Protein AF-0000000087527046 (afdb_homodimer)

Organism: NCBI:txid1859131

Sequence (680 aa):
MNDTFLKACRGEKTEYTPVWFMRQAGRYLPEYQAVRSKLTFLELCKKPELCTEVTLQPIDIFGFDAAILFSDILIAMEAMGMELEFHEGRGPVFPDPVRSQAAVDRLIVPDPDETMPFVMETIKLLRKELKVPLIGFSGAPFTLATYLIEGGSSKVFLETKKMAFQEPEMYHALLQKITECTSLYLQAQARAGAQALQIFDSWAGIWAPHDYARFALPYVQSIIADLRKMTDVPIIYFANNGSTLINHTKTAGADVLGLDWRINIGEAAKMVGDHAVQGNLDPVALFLPQKELEQQIKTIIDDAQDAKGHIFNLGHGILPQTDPDKARIAVEAVHRFSARMNDTFLKACRGEKTEYTPVWFMRQAGRYLPEYQAVRSKLTFLELCKKPELCTEVTLQPIDIFGFDAAILFSDILIAMEAMGMELEFHEGRGPVFPDPVRSQAAVDRLIVPDPDETMPFVMETIKLLRKELKVPLIGFSGAPFTLATYLIEGGSSKVFLETKKMAFQEPEMYHALLQKITECTSLYLQAQARAGAQALQIFDSWAGIWAPHDYARFALPYVQSIIADLRKMTDVPIIYFANNGSTLINHTKTAGADVLGLDWRINIGEAAKMVGDHAVQGNLDPVALFLPQKELEQQIKTIIDDAQDAKGHIFNLGHGILPQTDPDKARIAVEAVHRFSAR

Solvent-accessible surface area (backbone atoms only — not comparable to full-atom values): 34143 Å² total; per-residue (Å²): 116,48,53,51,38,61,34,17,42,73,36,40,89,54,60,37,46,26,38,41,50,47,55,56,61,37,71,34,34,68,73,41,40,65,58,47,76,76,44,56,72,69,56,43,51,59,31,30,70,60,27,36,51,42,35,45,45,40,41,76,73,48,61,43,32,41,37,56,67,58,68,63,62,59,57,63,49,38,55,20,70,45,66,74,44,78,42,90,96,69,44,53,34,27,89,76,42,48,83,47,67,68,52,49,64,64,48,48,71,54,57,42,74,77,68,43,39,36,56,38,48,22,37,43,55,36,65,75,68,54,57,37,45,39,28,34,72,41,44,26,35,49,36,51,46,36,31,40,36,59,20,23,80,72,91,78,50,57,62,40,51,44,35,49,53,65,36,44,69,56,40,50,51,43,38,50,49,44,28,53,30,46,36,49,40,52,47,46,36,45,73,36,55,34,52,26,38,35,36,40,19,71,56,52,34,78,36,29,54,73,52,29,58,68,72,37,45,59,50,49,27,50,31,43,56,57,43,56,73,77,45,84,57,47,33,33,38,30,40,33,71,26,74,68,33,42,87,57,58,63,68,34,69,53,35,21,43,37,37,31,29,48,46,58,56,36,63,48,35,68,69,45,50,89,29,11,40,31,25,37,41,50,44,72,47,59,63,32,51,68,70,58,36,46,50,54,51,45,48,51,57,60,43,34,66,81,29,46,10,46,34,40,25,36,30,45,50,58,50,56,86,45,56,58,66,39,55,35,51,49,47,51,40,43,44,64,70,37,56,102,115,49,53,50,38,61,35,17,43,72,38,39,90,53,60,38,46,26,37,42,50,48,54,56,60,36,70,33,34,68,72,41,41,66,58,47,75,75,44,56,72,70,56,43,52,58,32,29,70,59,27,36,53,40,34,46,45,40,41,74,73,47,60,41,31,41,37,56,65,58,70,61,62,57,56,63,50,37,56,20,71,44,66,75,45,78,41,90,95,68,45,54,34,27,89,76,44,48,82,47,66,68,52,49,65,64,48,48,70,55,56,40,73,77,69,43,39,36,55,38,49,21,38,42,54,37,66,74,68,52,57,37,46,38,29,33,69,40,44,26,35,49,35,51,47,35,32,38,36,58,21,22,80,72,90,77,51,57,62,40,52,43,34,49,53,65,36,44,68,58,39,50,51,44,37,50,48,43,28,52,32,46,36,48,40,52,48,48,36,44,74,36,55,33,52,27,38,34,36,40,19,70,56,51,34,80,36,31,54,72,52,30,59,70,70,37,46,60,49,49,26,49,31,44,54,56,44,56,73,77,46,83,56,48,33,32,37,29,40,31,71,25,74,69,32,42,86,56,58,62,68,33,70,54,34,23,42,38,36,29,27,50,45,59,58,39,62,47,35,67,69,45,51,90,29,12,38,30,24,37,41,49,46,70,47,60,62,32,51,68,70,59,36,46,49,52,50,45,49,52,57,61,42,34,65,82,28,46,10,44,35,40,25,35,30,45,49,57,50,56,86,44,55,58,64,39,55,36,51,49,47,51,40,44,44,64,70,37,57,101

pLDDT: mean 97.38, std 3.08, range [70.12, 98.94]

InterPro domains:
  IPR000257 Uroporphyrinogen decarboxylase (URO-D) [PF01208] (2-336)
  IPR000257 Uroporphyrinogen decarboxylase (URO-D) [PS00906] (18-27)
  IPR000257 Uroporphyrinogen decarboxylase (URO-D) [PS00907] (135-151)
  IPR006361 Uroporphyrinogen decarboxylase HemE [MF_00218] (2-338)
  IPR006361 Uroporphyrinogen decarboxylase HemE [TIGR01464] (4-335)
  IPR006361 Uroporphyrinogen decarboxylase HemE [cd00717] (6-336)
  IPR038071 UROD/MetE-like superfamily [G3DSA:3.20.20.210] (1-340)
  IPR038071 UROD/MetE-like superfamily [SSF51726] (2-338)

Radius of gyration: 25.59 Å; Cα contacts (8 Å, |Δi|>4): 1449; chains: 2; bounding box: 55×70×60 Å

Structure (mmCIF, N/CA/C/O backbone):
data_AF-0000000087527046-model_v1
#
loop_
_entity.id
_entity.type
_entity.pdbx_description
1 polymer 'Uroporphyrinogen decarboxylase'
#
loop_
_atom_site.group_PDB
_atom_site.id
_atom_site.type_symbol
_atom_site.label_atom_id
_atom_site.label_alt_id
_atom_site.label_comp_id
_atom_site.label_asym_id
_atom_site.label_entity_id
_atom_site.label_seq_id
_atom_site.pdbx_PDB_ins_code
_atom_site.Cartn_x
_atom_site.Cartn_y
_atom_site.Cartn_z
_atom_site.occupancy
_atom_site.B_iso_or_equiv
_atom_site.auth_seq_id
_atom_site.auth_comp_id
_atom_site.auth_asym_id
_atom_site.auth_atom_id
_atom_site.pdbx_PDB_model_num
ATOM 1 N N . MET A 1 1 ? 17.219 -34.312 -9.242 1 88.38 1 MET A N 1
ATOM 2 C CA . MET A 1 1 ? 16.344 -33.156 -9.133 1 88.38 1 MET A CA 1
ATOM 3 C C . MET A 1 1 ? 16.484 -32.469 -7.766 1 88.38 1 MET A C 1
ATOM 5 O O . MET A 1 1 ? 16.453 -33.156 -6.734 1 88.38 1 MET A O 1
ATOM 9 N N . ASN A 1 2 ? 16.844 -31.25 -7.75 1 94.25 2 ASN A N 1
ATOM 10 C CA . ASN A 1 2 ? 16.891 -30.469 -6.523 1 94.25 2 ASN A CA 1
ATOM 11 C C . ASN A 1 2 ? 15.5 -30.25 -5.945 1 94.25 2 ASN A C 1
ATOM 13 O O . ASN A 1 2 ? 14.703 -29.5 -6.516 1 94.25 2 ASN A O 1
ATOM 17 N N . ASP A 1 3 ? 15.195 -30.891 -4.793 1 96.81 3 ASP A N 1
ATOM 18 C CA . ASP A 1 3 ? 13.852 -30.812 -4.23 1 96.81 3 ASP A CA 1
ATOM 19 C C . ASP A 1 3 ? 13.844 -30 -2.939 1 96.81 3 ASP A C 1
ATOM 21 O O . ASP A 1 3 ? 12.922 -30.125 -2.127 1 96.81 3 ASP A O 1
ATOM 25 N N . THR A 1 4 ? 14.922 -29.234 -2.699 1 98.44 4 THR A N 1
ATOM 26 C CA . THR A 1 4 ? 15.078 -28.438 -1.485 1 98.44 4 THR A CA 1
ATOM 27 C C . THR A 1 4 ? 13.891 -27.5 -1.296 1 98.44 4 THR A C 1
ATOM 29 O O . THR A 1 4 ? 13.391 -27.344 -0.18 1 98.44 4 THR A O 1
ATOM 32 N N . PHE A 1 5 ? 13.438 -26.969 -2.328 1 98.75 5 PHE A N 1
ATOM 33 C CA . PHE A 1 5 ? 12.297 -26.062 -2.297 1 98.75 5 PHE A CA 1
ATOM 34 C C . PHE A 1 5 ? 11.047 -26.781 -1.796 1 98.75 5 PHE A C 1
ATOM 36 O O . PHE A 1 5 ? 10.344 -26.281 -0.921 1 98.75 5 PHE A O 1
ATOM 43 N N . LEU A 1 6 ? 10.75 -27.938 -2.32 1 98.81 6 LEU A N 1
ATOM 44 C CA . LEU A 1 6 ? 9.562 -28.688 -1.928 1 98.81 6 LEU A CA 1
ATOM 45 C C . LEU A 1 6 ? 9.641 -29.109 -0.463 1 98.81 6 LEU A C 1
ATOM 47 O O . LEU A 1 6 ? 8.641 -29.078 0.253 1 98.81 6 LEU A O 1
ATOM 51 N N . LYS A 1 7 ? 10.82 -29.516 -0.053 1 98.62 7 LYS A N 1
ATOM 52 C CA . LYS A 1 7 ? 11.031 -29.859 1.349 1 98.62 7 LYS A CA 1
ATOM 53 C C . LYS A 1 7 ? 10.734 -28.672 2.26 1 98.62 7 LYS A C 1
ATOM 55 O O . LYS A 1 7 ? 10.062 -28.828 3.285 1 98.62 7 LYS A O 1
ATOM 60 N N . ALA A 1 8 ? 11.18 -27.5 1.869 1 98.69 8 ALA A N 1
ATOM 61 C CA . ALA A 1 8 ? 10.945 -26.297 2.652 1 98.69 8 ALA A CA 1
ATOM 62 C C . ALA A 1 8 ? 9.453 -25.969 2.723 1 98.69 8 ALA A C 1
ATOM 64 O O . ALA A 1 8 ? 8.945 -25.578 3.775 1 98.69 8 ALA A O 1
ATOM 65 N N . CYS A 1 9 ? 8.766 -26.188 1.637 1 98.75 9 CYS A N 1
ATOM 66 C CA . CYS A 1 9 ? 7.324 -25.953 1.612 1 98.75 9 CYS A CA 1
ATOM 67 C C . CYS A 1 9 ? 6.617 -26.828 2.646 1 98.75 9 CYS A C 1
ATOM 69 O O . CYS A 1 9 ? 5.629 -26.391 3.25 1 98.75 9 CYS A O 1
ATOM 71 N N . ARG A 1 10 ? 7.145 -27.969 2.873 1 97.69 10 ARG A N 1
ATOM 72 C CA . ARG A 1 10 ? 6.512 -28.953 3.752 1 97.69 10 ARG A CA 1
ATOM 73 C C . ARG A 1 10 ? 7.043 -28.828 5.176 1 97.69 10 ARG A C 1
ATOM 75 O O . ARG A 1 10 ? 6.672 -29.625 6.051 1 97.69 10 ARG A O 1
ATOM 82 N N . GLY A 1 11 ? 7.969 -27.938 5.398 1 97.31 11 GLY A N 1
ATOM 83 C CA . GLY A 1 11 ? 8.539 -27.734 6.719 1 97.31 11 GLY A CA 1
ATOM 84 C C . GLY A 1 11 ? 9.562 -28.781 7.09 1 97.31 11 GLY A C 1
ATOM 85 O O . GLY A 1 11 ? 9.852 -28.984 8.273 1 97.31 11 GLY A O 1
ATOM 86 N N . GLU A 1 12 ? 10.094 -29.422 6.082 1 97.31 12 GLU A N 1
ATOM 87 C CA . GLU A 1 12 ? 11.133 -30.422 6.309 1 97.31 12 GLU A CA 1
ATOM 88 C C . GLU A 1 12 ? 12.508 -29.766 6.441 1 97.31 12 GLU A C 1
ATOM 90 O O . GLU A 1 12 ? 12.703 -28.625 6.012 1 97.31 12 GLU A O 1
ATOM 95 N N . LYS A 1 13 ? 13.391 -30.469 7.086 1 95.56 13 LYS A N 1
ATOM 96 C CA . LYS A 1 13 ? 14.758 -29.969 7.219 1 95.56 13 LYS A CA 1
ATOM 97 C C . LYS A 1 13 ? 15.438 -29.891 5.855 1 95.56 13 LYS A C 1
ATOM 99 O O . LYS A 1 13 ? 15.305 -30.781 5.027 1 95.56 13 LYS A O 1
ATOM 104 N N . THR A 1 14 ? 16.062 -28.797 5.598 1 97.31 14 THR A N 1
ATOM 105 C CA . THR A 1 14 ? 16.797 -28.578 4.355 1 97.31 14 THR A CA 1
ATOM 106 C C . THR A 1 14 ? 18.266 -28.266 4.641 1 97.31 14 THR A C 1
ATOM 108 O O . THR A 1 14 ? 18.609 -27.797 5.727 1 97.31 14 THR A O 1
ATOM 111 N N . GLU A 1 15 ? 19.094 -28.594 3.658 1 96.88 15 GLU A N 1
ATOM 112 C CA . GLU A 1 15 ? 20.531 -28.328 3.801 1 96.88 15 GLU A CA 1
ATOM 113 C C . GLU A 1 15 ? 20.844 -26.844 3.699 1 96.88 15 GLU A C 1
ATOM 115 O O . GLU A 1 15 ? 21.906 -26.391 4.125 1 96.88 15 GLU A O 1
ATOM 120 N N . TYR A 1 16 ? 20.047 -26.109 3.148 1 98.06 16 TYR A N 1
ATOM 121 C CA . TYR A 1 16 ? 20.078 -24.656 3.023 1 98.06 16 TYR A CA 1
ATOM 122 C C . TYR A 1 16 ? 18.703 -24.094 2.73 1 98.06 16 TYR A C 1
ATOM 124 O O . TYR A 1 16 ? 17.75 -24.859 2.48 1 98.06 16 TYR A O 1
ATOM 132 N N . THR A 1 17 ? 18.531 -22.844 2.891 1 98.62 17 THR A N 1
ATOM 133 C CA . THR A 1 17 ? 17.266 -22.188 2.547 1 98.62 17 THR A CA 1
ATOM 134 C C . THR A 1 17 ? 17.125 -22.047 1.034 1 98.62 17 THR A C 1
ATOM 136 O O . THR A 1 17 ? 17.969 -21.406 0.383 1 98.62 17 THR A O 1
ATOM 139 N N . PRO A 1 18 ? 16.125 -22.719 0.435 1 98.81 18 PRO A N 1
ATOM 140 C CA . PRO A 1 18 ? 15.93 -22.531 -1.007 1 98.81 18 PRO A CA 1
ATOM 141 C C . PRO A 1 18 ? 15.531 -21.109 -1.38 1 98.81 18 PRO A C 1
ATOM 143 O O . PRO A 1 18 ? 14.945 -20.391 -0.564 1 98.81 18 PRO A O 1
ATOM 146 N N . VAL A 1 19 ? 15.883 -20.719 -2.619 1 98.88 19 VAL A N 1
ATOM 147 C CA . VAL A 1 19 ? 15.641 -19.344 -3.047 1 98.88 19 VAL A CA 1
ATOM 148 C C . VAL A 1 19 ? 15.07 -19.344 -4.465 1 98.88 19 VAL A C 1
ATOM 150 O O . VAL A 1 19 ? 15.5 -20.125 -5.316 1 98.88 19 VAL A O 1
ATOM 153 N N . TRP A 1 20 ? 14.047 -18.578 -4.711 1 98.75 20 TRP A N 1
ATOM 154 C CA . TRP A 1 20 ? 13.578 -18.125 -6.016 1 98.75 20 TRP A CA 1
ATOM 155 C C . TRP A 1 20 ? 12.984 -16.734 -5.93 1 98.75 20 TRP A C 1
ATOM 157 O O . TRP A 1 20 ? 12.758 -16.203 -4.832 1 98.75 20 TRP A O 1
ATOM 167 N N . PHE A 1 21 ? 12.836 -16.016 -7.055 1 98.75 21 PHE A N 1
ATOM 168 C CA . PHE A 1 21 ? 12.312 -14.656 -7.059 1 98.75 21 PHE A CA 1
ATOM 169 C C . PHE A 1 21 ? 11.078 -14.555 -7.941 1 98.75 21 PHE A C 1
ATOM 171 O O . PHE A 1 21 ? 11.039 -15.117 -9.039 1 98.75 21 PHE A O 1
ATOM 178 N N . MET A 1 22 ? 10.078 -13.859 -7.426 1 97.88 22 MET A N 1
ATOM 179 C CA . MET A 1 22 ? 8.984 -13.461 -8.305 1 97.88 22 MET A CA 1
ATOM 180 C C . MET A 1 22 ? 9.5 -12.625 -9.469 1 97.88 22 MET A C 1
ATOM 182 O O . MET A 1 22 ? 10.297 -11.711 -9.281 1 97.88 22 MET A O 1
ATOM 186 N N . ARG A 1 23 ? 9.078 -13 -10.656 1 97.12 23 ARG A N 1
ATOM 187 C CA . ARG A 1 23 ? 9.492 -12.359 -11.906 1 97.12 23 ARG A CA 1
ATOM 188 C C . ARG A 1 23 ? 10.945 -12.695 -12.234 1 97.12 23 ARG A C 1
ATOM 190 O O . ARG A 1 23 ? 11.656 -11.867 -12.805 1 97.12 23 ARG A O 1
ATOM 197 N N . GLN A 1 24 ? 11.391 -13.867 -11.852 1 97.75 24 GLN A N 1
ATOM 198 C CA . GLN A 1 24 ? 12.766 -14.266 -12.141 1 97.75 24 GLN A CA 1
ATOM 199 C C . GLN A 1 24 ? 13.023 -14.32 -13.641 1 97.75 24 GLN A C 1
ATOM 201 O O . GLN A 1 24 ? 14.156 -14.148 -14.086 1 97.75 24 GLN A O 1
ATOM 206 N N . ALA A 1 25 ? 12.023 -14.664 -14.383 1 97.25 25 ALA A N 1
ATOM 207 C CA . ALA A 1 25 ? 12.07 -14.438 -15.828 1 97.25 25 ALA A CA 1
ATOM 208 C C . ALA A 1 25 ? 11.43 -13.109 -16.203 1 97.25 25 ALA A C 1
ATOM 210 O O . ALA A 1 25 ? 10.203 -12.969 -16.156 1 97.25 25 ALA A O 1
ATOM 211 N N . GLY A 1 26 ? 12.297 -12.117 -16.484 1 95.5 26 GLY A N 1
ATOM 212 C CA . GLY A 1 26 ? 11.672 -10.836 -16.75 1 95.5 26 GLY A CA 1
ATOM 213 C C . GLY A 1 26 ? 12.609 -9.836 -17.406 1 95.5 26 GLY A C 1
ATOM 214 O O . GLY A 1 26 ? 13.703 -10.203 -17.844 1 95.5 26 GLY A O 1
ATOM 215 N N . ARG A 1 27 ? 12.297 -8.594 -17.547 1 94.44 27 ARG A N 1
ATOM 216 C CA . ARG A 1 27 ? 12.859 -7.527 -18.375 1 94.44 27 ARG A CA 1
ATOM 217 C C . ARG A 1 27 ? 14.258 -7.141 -17.891 1 94.44 27 ARG A C 1
ATOM 219 O O . ARG A 1 27 ? 15.016 -6.508 -18.625 1 94.44 27 ARG A O 1
ATOM 226 N N . TYR A 1 28 ? 14.578 -7.508 -16.594 1 97.56 28 TYR A N 1
ATOM 227 C CA . TYR A 1 28 ? 15.914 -7.188 -16.109 1 97.56 28 TYR A CA 1
ATOM 228 C C . TYR A 1 28 ? 16.953 -8.078 -16.766 1 97.56 28 TYR A C 1
ATOM 230 O O . TYR A 1 28 ? 18.156 -7.805 -16.688 1 97.56 28 TYR A O 1
ATOM 238 N N . LEU A 1 29 ? 16.5 -9.164 -17.469 1 97.81 29 LEU A N 1
ATOM 239 C CA . LEU A 1 29 ? 17.391 -10.125 -18.109 1 97.81 29 LEU A CA 1
ATOM 240 C C . LEU A 1 29 ? 17.562 -9.828 -19.594 1 97.81 29 LEU A C 1
ATOM 242 O O . LEU A 1 29 ? 16.578 -9.805 -20.328 1 97.81 29 LEU A O 1
ATOM 246 N N . PRO A 1 30 ? 18.781 -9.648 -20.047 1 97.25 30 PRO A N 1
ATOM 247 C CA . PRO A 1 30 ? 19 -9.453 -21.484 1 97.25 30 PRO A CA 1
ATOM 248 C C . PRO A 1 30 ? 18.516 -10.641 -22.328 1 97.25 30 PRO A C 1
ATOM 250 O O . PRO A 1 30 ? 18 -10.445 -23.422 1 97.25 30 PRO A O 1
ATOM 253 N N . GLU A 1 31 ? 18.719 -11.828 -21.859 1 97.62 31 GLU A N 1
ATOM 254 C CA . GLU A 1 31 ? 18.281 -13.039 -22.547 1 97.62 31 GLU A CA 1
ATOM 255 C C . GLU A 1 31 ? 16.781 -13.039 -22.766 1 97.62 31 GLU A C 1
ATOM 257 O O . GLU A 1 31 ? 16.297 -13.391 -23.844 1 97.62 31 GLU A O 1
ATOM 262 N N . TYR A 1 32 ? 16.062 -12.672 -21.734 1 97.75 32 TYR A N 1
ATOM 263 C CA . TYR A 1 32 ? 14.609 -12.539 -21.828 1 97.75 32 TYR A CA 1
ATOM 264 C C . TYR A 1 32 ? 14.227 -11.492 -22.859 1 97.75 32 TYR A C 1
ATOM 266 O O . TYR A 1 32 ? 13.336 -11.719 -23.688 1 97.75 32 TYR A O 1
ATOM 274 N N . GLN A 1 33 ? 14.883 -10.359 -22.797 1 96.94 33 GLN A N 1
ATOM 275 C CA . GLN A 1 33 ? 14.578 -9.258 -23.688 1 96.94 33 GLN A CA 1
ATOM 276 C C . GLN A 1 33 ? 14.781 -9.656 -25.156 1 96.94 33 GLN A C 1
ATOM 278 O O . GLN A 1 33 ? 14.055 -9.203 -26.031 1 96.94 33 GLN A O 1
ATOM 283 N N . ALA A 1 34 ? 15.734 -10.492 -25.359 1 97.25 34 ALA A N 1
ATOM 284 C CA . ALA A 1 34 ? 16.016 -10.961 -26.719 1 97.25 34 ALA A CA 1
ATOM 285 C C . ALA A 1 34 ? 14.844 -11.75 -27.281 1 97.25 34 ALA A C 1
ATOM 287 O O . ALA A 1 34 ? 14.562 -11.688 -28.484 1 97.25 34 ALA A O 1
ATOM 288 N N . VAL A 1 35 ? 14.172 -12.508 -26.422 1 97.12 35 VAL A N 1
ATOM 289 C CA . VAL A 1 35 ? 13.016 -13.281 -26.844 1 97.12 35 VAL A CA 1
ATOM 290 C C . VAL A 1 35 ? 11.797 -12.375 -26.953 1 97.12 35 VAL A C 1
ATOM 292 O O . VAL A 1 35 ? 11.102 -12.375 -27.969 1 97.12 35 VAL A O 1
ATOM 295 N N . ARG A 1 36 ? 11.602 -11.477 -25.969 1 94.38 36 ARG A N 1
ATOM 296 C CA . ARG A 1 36 ? 10.422 -10.633 -25.828 1 94.38 36 ARG A CA 1
ATOM 297 C C . ARG A 1 36 ? 10.352 -9.578 -26.922 1 94.38 36 ARG A C 1
ATOM 299 O O . ARG A 1 36 ? 9.266 -9.195 -27.359 1 94.38 36 ARG A O 1
ATOM 306 N N . SER A 1 37 ? 11.469 -9.133 -27.391 1 93.75 37 SER A N 1
ATOM 307 C CA . SER A 1 37 ? 11.539 -8.055 -28.375 1 93.75 37 SER A CA 1
ATOM 308 C C . SER A 1 37 ? 10.906 -8.477 -29.703 1 93.75 37 SER A C 1
ATOM 310 O O . SER A 1 37 ? 10.57 -7.629 -30.531 1 93.75 37 SER A O 1
ATOM 312 N N . LYS A 1 38 ? 10.641 -9.773 -29.812 1 93.81 38 LYS A N 1
ATOM 313 C CA . LYS A 1 38 ? 10.164 -10.289 -31.094 1 93.81 38 LYS A CA 1
ATOM 314 C C . LYS A 1 38 ? 8.648 -10.469 -31.094 1 93.81 38 LYS A C 1
ATOM 316 O O . LYS A 1 38 ? 8.047 -10.727 -32.125 1 93.81 38 LYS A O 1
ATOM 321 N N . LEU A 1 39 ? 8.141 -10.43 -29.969 1 93.94 39 LEU A N 1
ATOM 322 C CA . LEU A 1 39 ? 6.711 -10.695 -29.812 1 93.94 39 LEU A CA 1
ATOM 323 C C . LEU A 1 39 ? 6.098 -9.781 -28.766 1 93.94 39 LEU A C 1
ATOM 325 O O . LEU A 1 39 ? 6.82 -9.195 -27.953 1 93.94 39 LEU A O 1
ATOM 329 N N . THR A 1 40 ? 4.758 -9.672 -28.906 1 92 40 THR A N 1
ATOM 330 C CA . THR A 1 40 ? 4.062 -9.023 -27.797 1 92 40 THR A CA 1
ATOM 331 C C . THR A 1 40 ? 4.055 -9.922 -26.562 1 92 40 THR A C 1
ATOM 333 O O . THR A 1 40 ? 4.281 -11.133 -26.672 1 92 40 THR A O 1
ATOM 336 N N . PHE A 1 41 ? 3.846 -9.352 -25.453 1 92.81 41 PHE A N 1
ATOM 337 C CA . PHE A 1 41 ? 3.814 -10.094 -24.203 1 92.81 41 PHE A CA 1
ATOM 338 C C . PHE A 1 41 ? 2.779 -11.211 -24.266 1 92.81 41 PHE A C 1
ATOM 340 O O . PHE A 1 41 ? 3.068 -12.352 -23.891 1 92.81 41 PHE A O 1
ATOM 347 N N . LEU A 1 42 ? 1.61 -10.938 -24.719 1 92.56 42 LEU A N 1
ATOM 348 C CA . LEU A 1 42 ? 0.533 -11.922 -24.766 1 92.56 42 LEU A CA 1
ATOM 349 C C . LEU A 1 42 ? 0.869 -13.039 -25.75 1 92.56 42 LEU A C 1
ATOM 351 O O . LEU A 1 42 ? 0.56 -14.203 -25.5 1 92.56 42 LEU A O 1
ATOM 355 N N . GLU A 1 43 ? 1.482 -12.703 -26.797 1 94.62 43 GLU A N 1
ATOM 356 C CA . GLU A 1 43 ? 1.913 -13.719 -27.766 1 94.62 43 GLU A CA 1
ATOM 357 C C . GLU A 1 43 ? 2.926 -14.672 -27.141 1 94.62 43 GLU A C 1
ATOM 359 O O . GLU A 1 43 ? 2.852 -15.883 -27.344 1 94.62 43 GLU A O 1
ATOM 364 N N . LEU A 1 44 ? 3.82 -14.078 -26.406 1 95.88 44 LEU A N 1
ATOM 365 C CA . LEU A 1 44 ? 4.832 -14.898 -25.75 1 95.88 44 LEU A CA 1
ATOM 366 C C . LEU A 1 44 ? 4.188 -15.891 -24.781 1 95.88 44 LEU A C 1
ATOM 368 O O . LEU A 1 44 ? 4.547 -17.062 -24.766 1 95.88 44 LEU A O 1
ATOM 372 N N . CYS A 1 45 ? 3.189 -15.484 -24.094 1 95.06 45 CYS A N 1
ATOM 373 C CA . CYS A 1 45 ? 2.512 -16.328 -23.109 1 95.06 45 CYS A CA 1
ATOM 374 C C . CYS A 1 45 ? 1.816 -17.5 -23.781 1 95.06 45 CYS A C 1
ATOM 376 O O . CYS A 1 45 ? 1.531 -18.516 -23.141 1 95.06 45 CYS A O 1
ATOM 378 N N . LYS A 1 46 ? 1.604 -17.391 -25.078 1 96.75 46 LYS A N 1
ATOM 379 C CA . LYS A 1 46 ? 0.806 -18.406 -25.781 1 96.75 46 LYS A CA 1
ATOM 380 C C . LYS A 1 46 ? 1.679 -19.266 -26.688 1 96.75 46 LYS A C 1
ATOM 382 O O . LYS A 1 46 ? 1.167 -20 -27.531 1 96.75 46 LYS A O 1
ATOM 387 N N . LYS A 1 47 ? 2.939 -19.172 -26.531 1 98 47 LYS A N 1
ATOM 388 C CA . LYS A 1 47 ? 3.891 -20 -27.281 1 98 47 LYS A CA 1
ATOM 389 C C . LYS A 1 47 ? 4.688 -20.891 -26.344 1 98 47 LYS A C 1
ATOM 391 O O . LYS A 1 47 ? 5.758 -20.516 -25.859 1 98 47 LYS A O 1
ATOM 396 N N . PRO A 1 48 ? 4.277 -22.109 -26.219 1 98.38 48 PRO A N 1
ATOM 397 C CA . PRO A 1 48 ? 4.828 -23.016 -25.203 1 98.38 48 PRO A CA 1
ATOM 398 C C . PRO A 1 48 ? 6.348 -23.125 -25.297 1 98.38 48 PRO A C 1
ATOM 400 O O . PRO A 1 48 ? 7.031 -23.094 -24.266 1 98.38 48 PRO A O 1
ATOM 403 N N . GLU A 1 49 ? 6.895 -23.25 -26.469 1 98.19 49 GLU A N 1
ATOM 404 C CA . GLU A 1 49 ? 8.336 -23.438 -26.625 1 98.19 49 GLU A CA 1
ATOM 405 C C . GLU A 1 49 ? 9.102 -22.203 -26.125 1 98.19 49 GLU A C 1
ATOM 407 O O . GLU A 1 49 ? 10.117 -22.344 -25.438 1 98.19 49 GLU A O 1
ATOM 412 N N . LEU A 1 50 ? 8.609 -21.016 -26.453 1 98.31 50 LEU A N 1
ATOM 413 C CA . LEU A 1 50 ? 9.266 -19.797 -26.031 1 98.31 50 LEU A CA 1
ATOM 414 C C . LEU A 1 50 ? 9.094 -19.578 -24.531 1 98.31 50 LEU A C 1
ATOM 416 O O . LEU A 1 50 ? 10.008 -19.109 -23.859 1 98.31 50 LEU A O 1
ATOM 420 N N . CYS A 1 51 ? 7.91 -19.891 -24.031 1 98.31 51 CYS A N 1
ATOM 421 C CA . CYS A 1 51 ? 7.672 -19.812 -22.594 1 98.31 51 CYS A CA 1
ATOM 422 C C . CYS A 1 51 ? 8.625 -20.719 -21.844 1 98.31 51 CYS A C 1
ATOM 424 O O . CYS A 1 51 ? 9.141 -20.344 -20.781 1 98.31 51 CYS A O 1
ATOM 426 N N . THR A 1 52 ? 8.773 -21.906 -22.438 1 98.62 52 THR A N 1
ATOM 427 C CA . THR A 1 52 ? 9.703 -22.859 -21.828 1 98.62 52 THR A CA 1
ATOM 428 C C . THR A 1 52 ? 11.117 -22.266 -21.781 1 98.62 52 THR A C 1
ATOM 430 O O . THR A 1 52 ? 11.773 -22.297 -20.75 1 98.62 52 THR A O 1
ATOM 433 N N . GLU A 1 53 ? 11.516 -21.703 -22.859 1 98.25 53 GLU A N 1
ATOM 434 C CA . GLU A 1 53 ? 12.844 -21.109 -22.969 1 98.25 53 GLU A CA 1
ATOM 435 C C . GLU A 1 53 ? 13.047 -20.031 -21.906 1 98.25 53 GLU A C 1
ATOM 437 O O . GLU A 1 53 ? 14.031 -20.047 -21.172 1 98.25 53 GLU A O 1
ATOM 442 N N . VAL A 1 54 ? 12.125 -19.078 -21.781 1 98.38 54 VAL A N 1
ATOM 443 C CA . VAL A 1 54 ? 12.297 -17.938 -20.906 1 98.38 54 VAL A CA 1
ATOM 444 C C . VAL A 1 54 ? 12.219 -18.391 -19.453 1 98.38 54 VAL A C 1
ATOM 446 O O . VAL A 1 54 ? 12.891 -17.828 -18.578 1 98.38 54 VAL A O 1
ATOM 449 N N . THR A 1 55 ? 11.398 -19.453 -19.188 1 98.69 55 THR A N 1
ATOM 450 C CA . THR A 1 55 ? 11.281 -19.969 -17.828 1 98.69 55 THR A CA 1
ATOM 451 C C . THR A 1 55 ? 12.602 -20.594 -17.375 1 98.69 55 THR A C 1
ATOM 453 O O . THR A 1 55 ? 12.953 -20.516 -16.203 1 98.69 55 THR A O 1
ATOM 456 N N . LEU A 1 56 ? 13.328 -21.188 -18.297 1 98.56 56 LEU A N 1
ATOM 457 C CA . LEU A 1 56 ? 14.555 -21.906 -18 1 98.56 56 LEU A CA 1
ATOM 458 C C . LEU A 1 56 ? 15.711 -20.953 -17.75 1 98.56 56 LEU A C 1
ATOM 460 O O . LEU A 1 56 ? 16.625 -21.25 -16.984 1 98.56 56 LEU A O 1
ATOM 464 N N . GLN A 1 57 ? 15.656 -19.75 -18.297 1 98.31 57 GLN A N 1
ATOM 465 C CA . GLN A 1 57 ? 16.781 -18.828 -18.359 1 98.31 57 GLN A CA 1
ATOM 466 C C . GLN A 1 57 ? 17.297 -18.5 -16.969 1 98.31 57 GLN A C 1
ATOM 468 O O . GLN A 1 57 ? 18.484 -18.703 -16.672 1 98.31 57 GLN A O 1
ATOM 473 N N . PRO A 1 58 ? 16.406 -18.047 -16.078 1 98.12 58 PRO A N 1
ATOM 474 C CA . PRO A 1 58 ? 16.953 -17.656 -14.773 1 98.12 58 PRO A CA 1
ATOM 475 C C . PRO A 1 58 ? 17.484 -18.828 -13.969 1 98.12 58 PRO A C 1
ATOM 477 O O . PRO A 1 58 ? 18.344 -18.656 -13.102 1 98.12 58 PRO A O 1
ATOM 480 N N . ILE A 1 59 ? 16.969 -20.062 -14.203 1 98.25 59 ILE A N 1
ATOM 481 C CA . ILE A 1 59 ? 17.469 -21.25 -13.531 1 98.25 59 ILE A CA 1
ATOM 482 C C . ILE A 1 59 ? 18.906 -21.516 -13.953 1 98.25 59 ILE A C 1
ATOM 484 O O . ILE A 1 59 ? 19.781 -21.75 -13.109 1 98.25 59 ILE A O 1
ATOM 488 N N . ASP A 1 60 ? 19.141 -21.438 -15.203 1 97.44 60 ASP A N 1
ATOM 489 C CA . ASP A 1 60 ? 20.469 -21.703 -15.758 1 97.44 60 ASP A CA 1
ATOM 490 C C . ASP A 1 60 ? 21.453 -20.594 -15.391 1 97.44 60 ASP A C 1
ATOM 492 O O . ASP A 1 60 ? 22.625 -20.859 -15.125 1 97.44 60 ASP A O 1
ATOM 496 N N . ILE A 1 61 ? 20.984 -19.375 -15.328 1 98 61 ILE A N 1
ATOM 497 C CA . ILE A 1 61 ? 21.844 -18.203 -15.164 1 98 61 ILE A CA 1
ATOM 498 C C . ILE A 1 61 ? 22.203 -18.031 -13.688 1 98 61 ILE A C 1
ATOM 500 O O . ILE A 1 61 ? 23.344 -17.703 -13.359 1 98 61 ILE A O 1
ATOM 504 N N . PHE A 1 62 ? 21.234 -18.234 -12.719 1 98.12 62 PHE A N 1
ATOM 505 C CA . PHE A 1 62 ? 21.422 -17.781 -11.344 1 98.12 62 PHE A CA 1
ATOM 506 C C . PHE A 1 62 ? 21.469 -18.969 -10.391 1 98.12 62 PHE A C 1
ATOM 508 O O . PHE A 1 62 ? 21.922 -18.844 -9.25 1 98.12 62 PHE A O 1
ATOM 515 N N . GLY A 1 63 ? 20.875 -20.125 -10.812 1 97.88 63 GLY A N 1
ATOM 516 C CA . GLY A 1 63 ? 20.828 -21.281 -9.93 1 97.88 63 GLY A CA 1
ATOM 517 C C . GLY A 1 63 ? 19.703 -21.219 -8.906 1 97.88 63 GLY A C 1
ATOM 518 O O . GLY A 1 63 ? 19.891 -21.594 -7.75 1 97.88 63 GLY A O 1
ATOM 519 N N . PHE A 1 64 ? 18.562 -20.688 -9.266 1 98.69 64 PHE A N 1
ATOM 520 C CA . PHE A 1 64 ? 17.391 -20.688 -8.398 1 98.69 64 PHE A CA 1
ATOM 521 C C . PHE A 1 64 ? 16.984 -22.109 -8.023 1 98.69 64 PHE A C 1
ATOM 523 O O . PHE A 1 64 ? 17.234 -23.047 -8.781 1 98.69 64 PHE A O 1
ATOM 530 N N . ASP A 1 65 ? 16.312 -22.266 -6.914 1 98.81 65 ASP A N 1
ATOM 531 C CA . ASP A 1 65 ? 15.961 -23.578 -6.395 1 98.81 65 ASP A CA 1
ATOM 532 C C . ASP A 1 65 ? 14.562 -23.984 -6.836 1 98.81 65 ASP A C 1
ATOM 534 O O . ASP A 1 65 ? 14.109 -25.094 -6.543 1 98.81 65 ASP A O 1
ATOM 538 N N . ALA A 1 66 ? 13.859 -23.109 -7.5 1 98.88 66 ALA A N 1
ATOM 539 C CA . ALA A 1 66 ? 12.547 -23.375 -8.094 1 98.88 66 ALA A CA 1
ATOM 540 C C . ALA A 1 66 ? 12.297 -22.453 -9.289 1 98.88 66 ALA A C 1
ATOM 542 O O . ALA A 1 66 ? 12.797 -21.328 -9.336 1 98.88 66 ALA A O 1
ATOM 543 N N . ALA A 1 67 ? 11.594 -22.969 -10.242 1 98.75 67 ALA A N 1
ATOM 544 C CA . ALA A 1 67 ? 11.164 -22.172 -11.398 1 98.75 67 ALA A CA 1
ATOM 545 C C . ALA A 1 67 ? 9.68 -21.812 -11.289 1 98.75 67 ALA A C 1
ATOM 547 O O . ALA A 1 67 ? 8.867 -22.641 -10.867 1 98.75 67 ALA A O 1
ATOM 548 N N . ILE A 1 68 ? 9.367 -20.656 -11.57 1 98.69 68 ILE A N 1
ATOM 549 C CA . ILE A 1 68 ? 7.965 -20.297 -11.688 1 98.69 68 ILE A CA 1
ATOM 550 C C . ILE A 1 68 ? 7.582 -20.188 -13.164 1 98.69 68 ILE A C 1
ATOM 552 O O . ILE A 1 68 ? 8.312 -19.609 -13.961 1 98.69 68 ILE A O 1
ATOM 556 N N . LEU A 1 69 ? 6.512 -20.781 -13.484 1 98.31 69 LEU A N 1
ATOM 557 C CA . LEU A 1 69 ? 5.969 -20.797 -14.836 1 98.31 69 LEU A CA 1
ATOM 558 C C . LEU A 1 69 ? 5.895 -19.375 -15.398 1 98.31 69 LEU A C 1
ATOM 560 O O . LEU A 1 69 ? 5.414 -18.453 -14.727 1 98.31 69 LEU A O 1
ATOM 564 N N . PHE A 1 70 ? 6.473 -19.188 -16.609 1 98.12 70 PHE A N 1
ATOM 565 C CA . PHE A 1 70 ? 6.254 -17.906 -17.266 1 98.12 70 PHE A CA 1
ATOM 566 C C . PHE A 1 70 ? 4.84 -17.812 -17.812 1 98.12 70 PHE A C 1
ATOM 568 O O . PHE A 1 70 ? 4.461 -18.594 -18.703 1 98.12 70 PHE A O 1
ATOM 575 N N . SER A 1 71 ? 4.117 -16.938 -17.297 1 96.88 71 SER A N 1
ATOM 576 C CA . SER A 1 71 ? 2.727 -16.672 -17.672 1 96.88 71 SER A CA 1
ATOM 577 C C . SER A 1 71 ? 2.227 -15.375 -17.062 1 96.88 71 SER A C 1
ATOM 579 O O . SER A 1 71 ? 3.021 -14.484 -16.734 1 96.88 71 SER A O 1
ATOM 581 N N . ASP A 1 72 ? 0.992 -15.117 -17.141 1 95.75 72 ASP A N 1
ATOM 582 C CA . ASP A 1 72 ? 0.344 -13.961 -16.531 1 95.75 72 ASP A CA 1
ATOM 583 C C . ASP A 1 72 ? -0.922 -14.375 -15.781 1 95.75 72 ASP A C 1
ATOM 585 O O . ASP A 1 72 ? -1.628 -15.297 -16.203 1 95.75 72 ASP A O 1
ATOM 589 N N . ILE A 1 73 ? -1.2 -13.664 -14.719 1 96.56 73 ILE A N 1
ATOM 590 C CA . ILE A 1 73 ? -2.334 -14.031 -13.875 1 96.56 73 ILE A CA 1
ATOM 591 C C . ILE A 1 73 ? -3.641 -13.734 -14.609 1 96.56 73 ILE A C 1
ATOM 593 O O . ILE A 1 73 ? -4.703 -14.227 -14.227 1 96.56 73 ILE A O 1
ATOM 597 N N . LEU A 1 74 ? -3.596 -13.023 -15.758 1 97.44 74 LEU A N 1
ATOM 598 C CA . LEU A 1 74 ? -4.816 -12.547 -16.406 1 97.44 74 LEU A CA 1
ATOM 599 C C . LEU A 1 74 ? -5.168 -13.422 -17.594 1 97.44 74 LEU A C 1
ATOM 601 O O . LEU A 1 74 ? -6.184 -13.195 -18.266 1 97.44 74 LEU A O 1
ATOM 605 N N . ILE A 1 75 ? -4.324 -14.445 -17.875 1 96.69 75 ILE A N 1
ATOM 606 C CA . ILE A 1 75 ? -4.586 -15.359 -18.969 1 96.69 75 ILE A CA 1
ATOM 607 C C . ILE A 1 75 ? -5.949 -16.016 -18.781 1 96.69 75 ILE A C 1
ATOM 609 O O . ILE A 1 75 ? -6.719 -16.156 -19.734 1 96.69 75 ILE A O 1
ATOM 613 N N . ALA A 1 76 ? -6.27 -16.391 -17.578 1 97.56 76 ALA A N 1
ATOM 614 C CA . ALA A 1 76 ? -7.527 -17.062 -17.266 1 97.56 76 ALA A CA 1
ATOM 615 C C . ALA A 1 76 ? -8.719 -16.141 -17.484 1 97.56 76 ALA A C 1
ATOM 617 O O . ALA A 1 76 ? -9.805 -16.594 -17.859 1 97.56 76 ALA A O 1
ATOM 618 N N . MET A 1 77 ? -8.547 -14.797 -17.266 1 98.19 77 MET A N 1
ATOM 619 C CA . MET A 1 77 ? -9.625 -13.844 -17.484 1 98.19 77 MET A CA 1
ATOM 620 C C . MET A 1 77 ? -9.961 -13.711 -18.969 1 98.19 77 MET A C 1
ATOM 622 O O . MET A 1 77 ? -11.125 -13.562 -19.328 1 98.19 77 MET A O 1
ATOM 626 N N . GLU A 1 78 ? -8.898 -13.75 -19.75 1 97.06 78 GLU A N 1
ATOM 627 C CA . GLU A 1 78 ? -9.133 -13.789 -21.188 1 97.06 78 GLU A CA 1
ATOM 628 C C . GLU A 1 78 ? -9.938 -15.023 -21.578 1 97.06 78 GLU A C 1
ATOM 630 O O . GLU A 1 78 ? -10.859 -14.93 -22.391 1 97.06 78 GLU A O 1
ATOM 635 N N . ALA A 1 79 ? -9.617 -16.156 -21.031 1 97.62 79 ALA A N 1
ATOM 636 C CA . ALA A 1 79 ? -10.289 -17.422 -21.328 1 97.62 79 ALA A CA 1
ATOM 637 C C . ALA A 1 79 ? -11.75 -17.359 -20.891 1 97.62 79 ALA A C 1
ATOM 639 O O . ALA A 1 79 ? -12.594 -18.094 -21.422 1 97.62 79 ALA A O 1
ATOM 640 N N . MET A 1 80 ? -12.078 -16.484 -19.953 1 98.5 80 MET A N 1
ATOM 641 C CA . MET A 1 80 ? -13.453 -16.344 -19.484 1 98.5 80 MET A CA 1
ATOM 642 C C . MET A 1 80 ? -14.273 -15.492 -20.438 1 98.5 80 MET A C 1
ATOM 644 O O . MET A 1 80 ? -15.453 -15.227 -20.188 1 98.5 80 MET A O 1
ATOM 648 N N . GLY A 1 81 ? -13.656 -14.977 -21.484 1 97.44 81 GLY A N 1
ATOM 649 C CA . GLY A 1 81 ? -14.367 -14.234 -22.516 1 97.44 81 GLY A CA 1
ATOM 650 C C . GLY A 1 81 ? -14.086 -12.742 -22.484 1 97.44 81 GLY A C 1
ATOM 651 O O . GLY A 1 81 ? -14.711 -11.969 -23.203 1 97.44 81 GLY A O 1
ATOM 652 N N . MET A 1 82 ? -13.141 -12.328 -21.672 1 97.81 82 MET A N 1
ATOM 653 C CA . MET A 1 82 ? -12.828 -10.914 -21.578 1 97.81 82 MET A CA 1
ATOM 654 C C . MET A 1 82 ? -11.734 -10.523 -22.578 1 97.81 82 MET A C 1
ATOM 656 O O . MET A 1 82 ? -10.789 -11.281 -22.781 1 97.81 82 MET A O 1
ATOM 660 N N . GLU A 1 83 ? -11.867 -9.43 -23.219 1 96.5 83 GLU A N 1
ATOM 661 C CA . GLU A 1 83 ? -10.805 -8.891 -24.062 1 96.5 83 GLU A CA 1
ATOM 662 C C . GLU A 1 83 ? -9.688 -8.289 -23.219 1 96.5 83 GLU A C 1
ATOM 664 O O . GLU A 1 83 ? -9.93 -7.422 -22.375 1 96.5 83 GLU A O 1
ATOM 669 N N . LEU A 1 84 ? -8.5 -8.773 -23.406 1 95.88 84 LEU A N 1
ATOM 670 C CA . LEU A 1 84 ? -7.328 -8.344 -22.641 1 95.88 84 LEU A CA 1
ATOM 671 C C . LEU A 1 84 ? -6.301 -7.699 -23.562 1 95.88 84 LEU A C 1
ATOM 673 O O . LEU A 1 84 ? -5.934 -8.266 -24.594 1 95.88 84 LEU A O 1
ATOM 677 N N . GLU A 1 85 ? -5.914 -6.453 -23.188 1 93.44 85 GLU A N 1
ATOM 678 C CA . GLU A 1 85 ? -4.871 -5.734 -23.922 1 93.44 85 GLU A CA 1
ATOM 679 C C . GLU A 1 85 ? -3.727 -5.336 -22.984 1 93.44 85 GLU A C 1
ATOM 681 O O . GLU A 1 85 ? -3.953 -4.992 -21.828 1 93.44 85 GLU A O 1
ATOM 686 N N . PHE A 1 86 ? -2.512 -5.48 -23.516 1 88.31 86 PHE A N 1
ATOM 687 C CA . PHE A 1 86 ? -1.355 -4.973 -22.781 1 88.31 86 PHE A CA 1
ATOM 688 C C . PHE A 1 86 ? -0.755 -3.766 -23.5 1 88.31 86 PHE A C 1
ATOM 690 O O . PHE A 1 86 ? -0.442 -3.832 -24.688 1 88.31 86 PHE A O 1
ATOM 697 N N . HIS A 1 87 ? -0.715 -2.697 -22.844 1 81.62 87 HIS A N 1
ATOM 698 C CA . HIS A 1 87 ? -0.133 -1.483 -23.406 1 81.62 87 HIS A CA 1
ATOM 699 C C . HIS A 1 87 ? 1.145 -1.094 -22.672 1 81.62 87 HIS A C 1
ATOM 701 O O . HIS A 1 87 ? 1.222 -1.212 -21.453 1 81.62 87 HIS A O 1
ATOM 707 N N . GLU A 1 88 ? 2.113 -0.733 -23.5 1 74.88 88 GLU A N 1
ATOM 708 C CA . GLU A 1 88 ? 3.354 -0.263 -22.891 1 74.88 88 GLU A CA 1
ATOM 709 C C . GLU A 1 88 ? 3.102 0.936 -21.984 1 74.88 88 GLU A C 1
ATOM 711 O O . GLU A 1 88 ? 2.414 1.883 -22.359 1 74.88 88 GLU A O 1
ATOM 716 N N . GLY A 1 89 ? 3.578 0.945 -20.766 1 70.25 89 GLY A N 1
ATOM 717 C CA . GLY A 1 89 ? 3.477 2.047 -19.828 1 70.25 89 GLY A CA 1
ATOM 718 C C . GLY A 1 89 ? 2.176 2.043 -19.047 1 70.25 89 GLY A C 1
ATOM 719 O O . GLY A 1 89 ? 2.076 2.678 -17.984 1 70.25 89 GLY A O 1
ATOM 720 N N . ARG A 1 90 ? 1.142 1.457 -19.594 1 78.25 90 ARG A N 1
ATOM 721 C CA . ARG A 1 90 ? -0.148 1.493 -18.906 1 78.25 90 ARG A CA 1
ATOM 722 C C . ARG A 1 90 ? -0.463 0.15 -18.266 1 78.25 90 ARG A C 1
ATOM 724 O O . ARG A 1 90 ? -1.305 0.07 -17.359 1 78.25 90 ARG A O 1
ATOM 731 N N . GLY A 1 91 ? 0.168 -0.988 -18.688 1 87.06 91 GLY A N 1
ATOM 732 C CA . GLY A 1 91 ? -0.137 -2.299 -18.125 1 87.06 91 GLY A CA 1
ATOM 733 C C . GLY A 1 91 ? -1.354 -2.943 -18.766 1 87.06 91 GLY A C 1
ATOM 734 O O . GLY A 1 91 ? -1.723 -2.611 -19.891 1 87.06 91 GLY A O 1
ATOM 735 N N . PRO A 1 92 ? -1.962 -3.922 -18.094 1 94.62 92 PRO A N 1
ATOM 736 C CA . PRO A 1 92 ? -3.127 -4.625 -18.641 1 94.62 92 PRO A CA 1
ATOM 737 C C . PRO A 1 92 ? -4.391 -3.766 -18.641 1 94.62 92 PRO A C 1
ATOM 739 O O . PRO A 1 92 ? -4.617 -3.002 -17.688 1 94.62 92 PRO A O 1
ATOM 742 N N . VAL A 1 93 ? -5.152 -3.867 -19.656 1 96.12 93 VAL A N 1
ATOM 743 C CA . VAL A 1 93 ? -6.391 -3.105 -19.781 1 96.12 93 VAL A CA 1
ATOM 744 C C . VAL A 1 93 ? -7.516 -4.023 -20.25 1 96.12 93 VAL A C 1
ATOM 746 O O . VAL A 1 93 ? -7.328 -4.84 -21.156 1 96.12 93 VAL A O 1
ATOM 749 N N . PHE A 1 94 ? -8.609 -3.963 -19.625 1 97.56 94 PHE A N 1
ATOM 750 C CA . PHE A 1 94 ? -9.875 -4.539 -20.062 1 97.56 94 PHE A CA 1
ATOM 751 C C . PHE A 1 94 ? -10.82 -3.451 -20.562 1 97.56 94 PHE A C 1
ATOM 753 O O . PHE A 1 94 ? -11.453 -2.752 -19.766 1 97.56 94 PHE A O 1
ATOM 760 N N . PRO A 1 95 ? -10.906 -3.332 -21.859 1 96.75 95 PRO A N 1
ATOM 761 C CA . PRO A 1 95 ? -11.688 -2.227 -22.422 1 96.75 95 PRO A CA 1
ATOM 762 C C . PRO A 1 95 ? -13.141 -2.229 -21.953 1 96.75 95 PRO A C 1
ATOM 764 O O . PRO A 1 95 ? -13.773 -1.171 -21.891 1 96.75 95 PRO A O 1
ATOM 767 N N . ASP A 1 96 ? -13.703 -3.375 -21.703 1 97.31 96 ASP A N 1
ATOM 768 C CA . ASP A 1 96 ? -15.078 -3.502 -21.234 1 97.31 96 ASP A CA 1
ATOM 769 C C . ASP A 1 96 ? -15.125 -4.043 -19.812 1 97.31 96 ASP A C 1
ATOM 771 O O . ASP A 1 96 ? -15.383 -5.23 -19.594 1 97.31 96 ASP A O 1
ATOM 775 N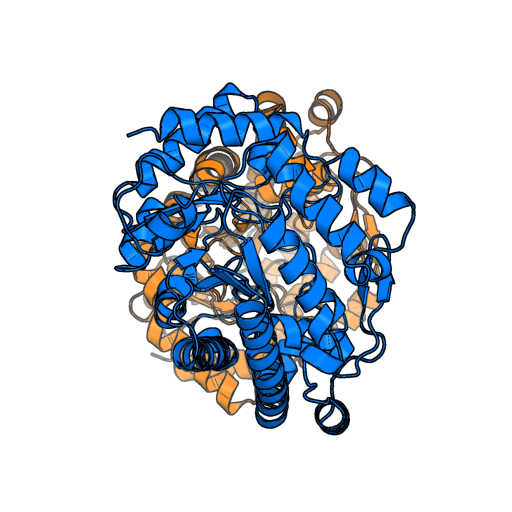 N . PRO A 1 97 ? -14.961 -3.199 -18.781 1 98.25 97 PRO A N 1
ATOM 776 C CA . PRO A 1 97 ? -14.961 -3.645 -17.391 1 98.25 97 PRO A CA 1
ATOM 777 C C . PRO A 1 97 ? -16.297 -4.27 -16.969 1 98.25 97 PRO A C 1
ATOM 779 O O . PRO A 1 97 ? -17.328 -3.992 -17.578 1 98.25 97 PRO A O 1
ATOM 782 N N . VAL A 1 98 ? -16.281 -5.145 -16.016 1 98.62 98 VAL A N 1
ATOM 783 C CA . VAL A 1 98 ? -17.453 -5.852 -15.516 1 98.62 98 VAL A CA 1
ATOM 784 C C . VAL A 1 98 ? -18.125 -5.016 -14.43 1 98.62 98 VAL A C 1
ATOM 786 O O . VAL A 1 98 ? -17.734 -5.051 -13.266 1 98.62 98 VAL A O 1
ATOM 789 N N . ARG A 1 99 ? -19.234 -4.312 -14.75 1 97.62 99 ARG A N 1
ATOM 790 C CA . ARG A 1 99 ? -19.844 -3.395 -13.797 1 97.62 99 ARG A CA 1
ATOM 791 C C . ARG A 1 99 ? -21.359 -3.572 -13.75 1 97.62 99 ARG A C 1
ATOM 793 O O . ARG A 1 99 ? -22.078 -2.713 -13.234 1 97.62 99 ARG A O 1
ATOM 800 N N . SER A 1 100 ? -21.859 -4.691 -14.414 1 98.12 100 SER A N 1
ATOM 801 C CA . SER A 1 100 ? -23.281 -5.02 -14.383 1 98.12 100 SER A CA 1
ATOM 802 C C . SER A 1 100 ? -23.5 -6.52 -14.234 1 98.12 100 SER A C 1
ATOM 804 O O . SER A 1 100 ? -22.594 -7.312 -14.516 1 98.12 100 SER A O 1
ATOM 806 N N . GLN A 1 101 ? -24.703 -6.871 -13.773 1 98.25 101 GLN A N 1
ATOM 807 C CA . GLN A 1 101 ? -25.047 -8.281 -13.664 1 98.25 101 GLN A CA 1
ATOM 808 C C . GLN A 1 101 ? -24.984 -8.977 -15.023 1 98.25 101 GLN A C 1
ATOM 810 O O . GLN A 1 101 ? -24.562 -10.125 -15.125 1 98.25 101 GLN A O 1
ATOM 815 N N . ALA A 1 102 ? -25.391 -8.227 -16.031 1 98.31 102 ALA A N 1
ATOM 816 C CA . ALA A 1 102 ? -25.328 -8.773 -17.375 1 98.31 102 ALA A CA 1
ATOM 817 C C . ALA A 1 102 ? -23.891 -9.117 -17.766 1 98.31 102 ALA A C 1
ATOM 819 O O . ALA A 1 102 ? -23.641 -10.148 -18.391 1 98.31 102 ALA A O 1
ATOM 820 N N . ALA A 1 103 ? -22.969 -8.242 -17.469 1 98.44 103 ALA A N 1
ATOM 821 C CA . ALA A 1 103 ? -21.562 -8.484 -17.734 1 98.44 103 ALA A CA 1
ATOM 822 C C . ALA A 1 103 ? -21.047 -9.711 -16.984 1 98.44 103 ALA A C 1
ATOM 824 O O . ALA A 1 103 ? -20.281 -10.508 -17.516 1 98.44 103 ALA A O 1
ATOM 825 N N . VAL A 1 104 ? -21.469 -9.906 -15.711 1 98.69 104 VAL A N 1
ATOM 826 C CA . VAL A 1 104 ? -21.094 -11.062 -14.898 1 98.69 104 VAL A CA 1
ATOM 827 C C . VAL A 1 104 ? -21.641 -12.336 -15.539 1 98.69 104 VAL A C 1
ATOM 829 O O . VAL A 1 104 ? -20.938 -13.336 -15.656 1 98.69 104 VAL A O 1
ATOM 832 N N . ASP A 1 105 ? -22.875 -12.211 -16 1 98.25 105 ASP A N 1
ATOM 833 C CA . ASP A 1 105 ? -23.547 -13.375 -16.562 1 98.25 105 ASP A CA 1
ATOM 834 C C . ASP A 1 105 ? -22.891 -13.828 -17.859 1 98.25 105 ASP A C 1
ATOM 836 O O . ASP A 1 105 ? -22.922 -15.016 -18.203 1 98.25 105 ASP A O 1
ATOM 840 N N . ARG A 1 106 ? -22.25 -12.961 -18.531 1 97.69 106 ARG A N 1
ATOM 841 C CA . ARG A 1 106 ? -21.641 -13.266 -19.828 1 97.69 106 ARG A CA 1
ATOM 842 C C . ARG A 1 106 ? -20.312 -13.984 -19.656 1 97.69 106 ARG A C 1
ATOM 844 O O . ARG A 1 106 ? -19.812 -14.617 -20.594 1 97.69 106 ARG A O 1
ATOM 851 N N . LEU A 1 107 ? -19.75 -13.867 -18.484 1 98.38 107 LEU A N 1
ATOM 852 C CA . LEU A 1 107 ? -18.5 -14.578 -18.25 1 98.38 107 LEU A CA 1
ATOM 853 C C . LEU A 1 107 ? -18.703 -16.078 -18.297 1 98.38 107 LEU A C 1
ATOM 855 O O . LEU A 1 107 ? -19.719 -16.594 -17.828 1 98.38 107 LEU A O 1
ATOM 859 N N . ILE A 1 108 ? -17.797 -16.766 -18.906 1 97.25 108 ILE A N 1
ATOM 860 C CA . ILE A 1 108 ? -17.891 -18.219 -18.984 1 97.25 108 ILE A CA 1
ATOM 861 C C . ILE A 1 108 ? -16.859 -18.844 -18.062 1 97.25 108 ILE A C 1
ATOM 863 O O . ILE A 1 108 ? -15.844 -18.234 -17.734 1 97.25 108 ILE A O 1
ATOM 867 N N . VAL A 1 109 ? -17.125 -19.984 -17.547 1 98.25 109 VAL A N 1
ATOM 868 C CA . VAL A 1 109 ? -16.141 -20.828 -16.859 1 98.25 109 VAL A CA 1
ATOM 869 C C . VAL A 1 109 ? -15.562 -21.844 -17.828 1 98.25 109 VAL A C 1
ATOM 871 O O . VAL A 1 109 ? -16.188 -22.875 -18.109 1 98.25 109 VAL A O 1
ATOM 874 N N . PRO A 1 110 ? -14.406 -21.531 -18.281 1 97.81 110 PRO A N 1
ATOM 875 C CA . PRO A 1 110 ? -13.875 -22.359 -19.375 1 97.81 110 PRO A CA 1
ATOM 876 C C . PRO A 1 110 ? -13.211 -23.641 -18.875 1 97.81 110 PRO A C 1
ATOM 878 O O . PRO A 1 110 ? -12.836 -23.734 -17.703 1 97.81 110 PRO A O 1
ATOM 881 N N . ASP A 1 111 ? -13.148 -24.625 -19.797 1 98.06 111 ASP A N 1
ATOM 882 C CA . ASP A 1 111 ? -12.25 -25.75 -19.594 1 98.06 111 ASP A CA 1
ATOM 883 C C . ASP A 1 111 ? -10.805 -25.359 -19.875 1 98.06 111 ASP A C 1
ATOM 885 O O . ASP A 1 111 ? -10.453 -25.016 -21 1 98.06 111 ASP A O 1
ATOM 889 N N . PRO A 1 112 ? -10.008 -25.406 -18.859 1 98.06 112 PRO A N 1
ATOM 890 C CA . PRO A 1 112 ? -8.648 -24.906 -19.031 1 98.06 112 PRO A CA 1
ATOM 891 C C . PRO A 1 112 ? -7.871 -25.688 -20.094 1 98.06 112 PRO A C 1
ATOM 893 O O . PRO A 1 112 ? -7.047 -25.109 -20.812 1 98.06 112 PRO A O 1
ATOM 896 N N . ASP A 1 113 ? -8.086 -26.969 -20.234 1 97.75 113 ASP A N 1
ATOM 897 C CA . ASP A 1 113 ? -7.367 -27.797 -21.203 1 97.75 113 ASP A CA 1
ATOM 898 C C . ASP A 1 113 ? -7.75 -27.422 -22.641 1 97.75 113 ASP A C 1
ATOM 900 O O . ASP A 1 113 ? -6.945 -27.562 -23.562 1 97.75 113 ASP A O 1
ATOM 904 N N . GLU A 1 114 ? -8.906 -26.891 -22.812 1 97.62 114 GLU A N 1
ATOM 905 C CA . GLU A 1 114 ? -9.391 -26.516 -24.141 1 97.62 114 GLU A CA 1
ATOM 906 C C . GLU A 1 114 ? -9 -25.078 -24.469 1 97.62 114 GLU A C 1
ATOM 908 O O . GLU A 1 114 ? -8.648 -24.766 -25.609 1 97.62 114 GLU A O 1
ATOM 913 N N . THR A 1 115 ? -9.062 -24.219 -23.5 1 97.25 115 THR A N 1
ATOM 914 C CA . THR A 1 115 ? -8.977 -22.797 -23.781 1 97.25 115 THR A CA 1
ATOM 915 C C . THR A 1 115 ? -7.57 -22.266 -23.5 1 97.25 115 THR A C 1
ATOM 917 O O . THR A 1 115 ? -7.172 -21.234 -24.031 1 97.25 115 THR A O 1
ATOM 920 N N . MET A 1 116 ? -6.84 -22.953 -22.672 1 97.81 116 MET A N 1
ATOM 921 C CA . MET A 1 116 ? -5.484 -22.531 -22.328 1 97.81 116 MET A CA 1
ATOM 922 C C . MET A 1 116 ? -4.508 -23.703 -22.438 1 97.81 116 MET A C 1
ATOM 924 O O . MET A 1 116 ? -3.697 -23.938 -21.547 1 97.81 116 MET A O 1
ATOM 928 N N . PRO A 1 117 ? -4.602 -24.469 -23.547 1 98.06 117 PRO A N 1
ATOM 929 C CA . PRO A 1 117 ? -3.719 -25.625 -23.703 1 98.06 117 PRO A CA 1
ATOM 930 C C . PRO A 1 117 ? -2.24 -25.25 -23.719 1 98.06 117 PRO A C 1
ATOM 932 O O . PRO A 1 117 ? -1.386 -26.062 -23.344 1 98.06 117 PRO A O 1
ATOM 935 N N . PHE A 1 118 ? -1.921 -24.062 -24.125 1 98.38 118 PHE A N 1
ATOM 936 C CA . PHE A 1 118 ? -0.544 -23.594 -24.234 1 98.38 118 PHE A CA 1
ATOM 937 C C . PHE A 1 118 ? 0.127 -23.531 -22.875 1 98.38 118 PHE A C 1
ATOM 939 O O . PHE A 1 118 ? 1.333 -23.766 -22.75 1 98.38 118 PHE A O 1
ATOM 946 N N . VAL A 1 119 ? -0.662 -23.25 -21.828 1 98.69 119 VAL A N 1
ATOM 947 C CA . VAL A 1 119 ? -0.112 -23.234 -20.484 1 98.69 119 VAL A CA 1
ATOM 948 C C . VAL A 1 119 ? 0.264 -24.656 -20.062 1 98.69 119 VAL A C 1
ATOM 950 O O . VAL A 1 119 ? 1.368 -24.891 -19.562 1 98.69 119 VAL A O 1
ATOM 953 N N . MET A 1 120 ? -0.675 -25.641 -20.297 1 98.75 120 MET A N 1
ATOM 954 C CA . MET A 1 120 ? -0.439 -27.031 -19.922 1 98.75 120 MET A CA 1
ATOM 955 C C . MET A 1 120 ? 0.708 -27.641 -20.734 1 98.75 120 MET A C 1
ATOM 957 O O . MET A 1 120 ? 1.528 -28.375 -20.188 1 98.75 120 MET A O 1
ATOM 961 N N . GLU A 1 121 ? 0.768 -27.234 -21.953 1 98.75 121 GLU A N 1
ATOM 962 C CA . GLU A 1 121 ? 1.862 -27.703 -22.797 1 98.75 121 GLU A CA 1
ATOM 963 C C . GLU A 1 121 ? 3.205 -27.172 -22.297 1 98.75 121 GLU A C 1
ATOM 965 O O . GLU A 1 121 ? 4.199 -27.906 -22.281 1 98.75 121 GLU A O 1
ATOM 970 N N . THR A 1 122 ? 3.27 -25.875 -21.938 1 98.81 122 THR A N 1
ATOM 971 C CA . THR A 1 122 ? 4.484 -25.281 -21.391 1 98.81 122 THR A CA 1
ATOM 972 C C . THR A 1 122 ? 4.938 -26.047 -20.141 1 98.81 122 THR A C 1
ATOM 974 O O . THR A 1 122 ? 6.121 -26.359 -19.984 1 98.81 122 THR A O 1
ATOM 977 N N . ILE A 1 123 ? 3.98 -26.422 -19.281 1 98.88 123 ILE A N 1
ATOM 978 C CA . ILE A 1 123 ? 4.285 -27.141 -18.047 1 98.88 123 ILE A CA 1
ATOM 979 C C . ILE A 1 123 ? 4.875 -28.5 -18.391 1 98.88 123 ILE A C 1
ATOM 981 O O . ILE A 1 123 ? 5.887 -28.906 -17.812 1 98.88 123 ILE A O 1
ATOM 985 N N . LYS A 1 124 ? 4.277 -29.172 -19.328 1 98.75 124 LYS A N 1
ATOM 986 C CA . LYS A 1 124 ? 4.766 -30.484 -19.734 1 98.75 124 LYS A CA 1
ATOM 987 C C . LYS A 1 124 ? 6.191 -30.406 -20.266 1 98.75 124 LYS A C 1
ATOM 989 O O . LYS A 1 124 ? 7.035 -31.234 -19.938 1 98.75 124 LYS A O 1
ATOM 994 N N . LEU A 1 125 ? 6.422 -29.406 -21.062 1 98.75 125 LEU A N 1
ATOM 995 C CA . LEU A 1 125 ? 7.754 -29.219 -21.625 1 98.75 125 LEU A CA 1
ATOM 996 C C . LEU A 1 125 ? 8.766 -28.922 -20.531 1 98.75 125 LEU A C 1
ATOM 998 O O . LEU A 1 125 ? 9.867 -29.484 -20.516 1 98.75 125 LEU A O 1
ATOM 1002 N N . LEU A 1 126 ? 8.406 -28.062 -19.625 1 98.75 126 LEU A N 1
ATOM 1003 C CA . LEU A 1 126 ? 9.289 -27.656 -18.547 1 98.75 126 LEU A CA 1
ATOM 1004 C C . LEU A 1 126 ? 9.617 -28.844 -17.641 1 98.75 126 LEU A C 1
ATOM 1006 O O . LEU A 1 126 ? 10.742 -28.969 -17.141 1 98.75 126 LEU A O 1
ATOM 1010 N N . ARG A 1 127 ? 8.648 -29.734 -17.406 1 98.25 127 ARG A N 1
ATOM 1011 C CA . ARG A 1 127 ? 8.844 -30.875 -16.531 1 98.25 127 ARG A CA 1
ATOM 1012 C C . ARG A 1 127 ? 9.883 -31.828 -17.094 1 98.25 127 ARG A C 1
ATOM 1014 O O . ARG A 1 127 ? 10.547 -32.562 -16.359 1 98.25 127 ARG A O 1
ATOM 1021 N N . LYS A 1 128 ? 10.047 -31.781 -18.375 1 97.5 128 LYS A N 1
ATOM 1022 C CA . LYS A 1 128 ? 11.039 -32.625 -19.031 1 97.5 128 LYS A CA 1
ATOM 1023 C C . LYS A 1 128 ? 12.438 -32.031 -18.922 1 97.5 128 LYS A C 1
ATOM 1025 O O . LYS A 1 128 ? 13.43 -32.75 -18.906 1 97.5 128 LYS A O 1
ATOM 1030 N N . GLU A 1 129 ? 12.492 -30.75 -18.734 1 97.25 129 GLU A N 1
ATOM 1031 C CA . GLU A 1 129 ? 13.773 -30.078 -18.891 1 97.25 129 GLU A CA 1
ATOM 1032 C C . GLU A 1 129 ? 14.312 -29.609 -17.547 1 97.25 129 GLU A C 1
ATOM 1034 O O . GLU A 1 129 ? 15.531 -29.578 -17.328 1 97.25 129 GLU A O 1
ATOM 1039 N N . LEU A 1 130 ? 13.484 -29.25 -16.641 1 98.06 130 LEU A N 1
ATOM 1040 C CA . LEU A 1 130 ? 13.867 -28.578 -15.391 1 98.06 130 LEU A CA 1
ATOM 1041 C C . LEU A 1 130 ? 14.516 -29.578 -14.43 1 98.06 130 LEU A C 1
ATOM 1043 O O . LEU A 1 130 ? 14.047 -30.703 -14.297 1 98.06 130 LEU A O 1
ATOM 1047 N N . LYS A 1 131 ? 15.484 -29.125 -13.727 1 97.25 131 LYS A N 1
ATOM 1048 C CA . LYS A 1 131 ? 16.141 -29.891 -12.68 1 97.25 131 LYS A CA 1
ATOM 1049 C C . LYS A 1 131 ? 15.742 -29.391 -11.289 1 97.25 131 LYS A C 1
ATOM 1051 O O . LYS A 1 131 ? 16.344 -29.781 -10.289 1 97.25 131 LYS A O 1
ATOM 1056 N N . VAL A 1 132 ? 14.898 -28.422 -11.164 1 98.56 132 VAL A N 1
ATOM 1057 C CA . VAL A 1 132 ? 14.297 -27.891 -9.953 1 98.56 132 VAL A CA 1
ATOM 1058 C C . VAL A 1 132 ? 12.773 -27.938 -10.07 1 98.56 132 VAL A C 1
ATOM 1060 O O . VAL A 1 132 ? 12.234 -28.094 -11.164 1 98.56 132 VAL A O 1
ATOM 1063 N N . PRO A 1 133 ? 12.047 -27.875 -8.914 1 98.75 133 PRO A N 1
ATOM 1064 C CA . PRO A 1 133 ? 10.578 -27.922 -8.969 1 98.75 133 PRO A CA 1
ATOM 1065 C C . PRO A 1 133 ? 9.984 -26.75 -9.742 1 98.75 133 PRO A C 1
ATOM 1067 O O . PRO A 1 133 ? 10.547 -25.641 -9.727 1 98.75 133 PRO A O 1
ATOM 1070 N N . LEU A 1 134 ? 8.852 -27.016 -10.383 1 98.88 134 LEU A N 1
ATOM 1071 C CA . LEU A 1 134 ? 8.109 -26.016 -11.148 1 98.88 134 LEU A CA 1
ATOM 1072 C C . LEU A 1 134 ? 6.895 -25.516 -10.367 1 98.88 134 LEU A C 1
ATOM 1074 O O . LEU A 1 134 ? 6.09 -26.328 -9.891 1 98.88 134 LEU A O 1
ATOM 1078 N N . ILE A 1 135 ? 6.809 -24.203 -10.219 1 98.94 135 ILE A N 1
ATOM 1079 C CA . ILE A 1 135 ? 5.68 -23.578 -9.547 1 98.94 135 ILE A CA 1
ATOM 1080 C C . ILE A 1 135 ? 4.684 -23.062 -10.586 1 98.94 135 ILE A C 1
ATOM 1082 O O . ILE A 1 135 ? 5.02 -22.219 -11.414 1 98.94 135 ILE A O 1
ATOM 1086 N N . GLY A 1 136 ? 3.482 -23.641 -10.625 1 98.81 136 GLY A N 1
ATOM 1087 C CA . GLY A 1 136 ? 2.363 -23.031 -11.32 1 98.81 136 GLY A CA 1
ATOM 1088 C C . GLY A 1 136 ? 1.704 -21.922 -10.516 1 98.81 136 GLY A C 1
ATOM 1089 O O . GLY A 1 136 ? 2.057 -21.688 -9.359 1 98.81 136 GLY A O 1
ATOM 1090 N N . PHE A 1 137 ? 0.783 -21.172 -11.18 1 98.75 137 PHE A N 1
ATOM 1091 C CA . PHE A 1 137 ? 0.22 -20.109 -10.375 1 98.75 137 PHE A CA 1
ATOM 1092 C C . PHE A 1 137 ? -1.034 -19.531 -11.023 1 98.75 137 PHE A C 1
ATOM 1094 O O . PHE A 1 137 ? -1.318 -19.812 -12.188 1 98.75 137 PHE A O 1
ATOM 1101 N N . SER A 1 138 ? -1.763 -18.781 -10.305 1 98.81 138 SER A N 1
ATOM 1102 C CA . SER A 1 138 ? -2.879 -17.938 -10.727 1 98.81 138 SER A CA 1
ATOM 1103 C C . SER A 1 138 ? -3.051 -16.734 -9.797 1 98.81 138 SER A C 1
ATOM 1105 O O . SER A 1 138 ? -2.436 -16.688 -8.727 1 98.81 138 SER A O 1
ATOM 1107 N N . GLY A 1 139 ? -3.787 -15.773 -10.297 1 98.75 139 GLY A N 1
ATOM 1108 C CA . GLY A 1 139 ? -4.266 -14.742 -9.383 1 98.75 139 GLY A CA 1
ATOM 1109 C C . GLY A 1 139 ? -5.383 -15.227 -8.477 1 98.75 139 GLY A C 1
ATOM 1110 O O . GLY A 1 139 ? -6.121 -16.141 -8.828 1 98.75 139 GLY A O 1
ATOM 1111 N N . ALA A 1 140 ? -5.457 -14.609 -7.293 1 98.88 140 ALA A N 1
ATOM 1112 C CA . ALA A 1 140 ? -6.598 -14.852 -6.41 1 98.88 140 ALA A CA 1
ATOM 1113 C C . ALA A 1 140 ? -7.863 -14.203 -6.957 1 98.88 140 ALA A C 1
ATOM 1115 O O . ALA A 1 140 ? -7.797 -13.211 -7.688 1 98.88 140 ALA A O 1
ATOM 1116 N N . PRO A 1 141 ? -8.992 -14.742 -6.59 1 98.94 141 PRO A N 1
ATOM 1117 C CA . PRO A 1 141 ? -10.258 -14.25 -7.148 1 98.94 141 PRO A CA 1
ATOM 1118 C C . PRO A 1 141 ? -10.461 -12.758 -6.922 1 98.94 141 PRO A C 1
ATOM 1120 O O . PRO A 1 141 ? -10.891 -12.047 -7.832 1 98.94 141 PRO A O 1
ATOM 1123 N N . PHE A 1 142 ? -10.164 -12.234 -5.781 1 98.88 142 PHE A N 1
ATOM 1124 C CA . PHE A 1 142 ? -10.336 -10.812 -5.535 1 98.88 142 PHE A CA 1
ATOM 1125 C C . PHE A 1 142 ? -9.477 -9.992 -6.492 1 98.88 142 PHE A C 1
ATOM 1127 O O . PHE A 1 142 ? -9.961 -9.031 -7.098 1 98.88 142 PHE A O 1
ATOM 1134 N N . THR A 1 143 ? -8.195 -10.312 -6.562 1 98.88 143 THR A N 1
ATOM 1135 C CA . THR A 1 143 ? -7.285 -9.594 -7.453 1 98.88 143 THR A CA 1
ATOM 1136 C C . THR A 1 143 ? -7.781 -9.656 -8.891 1 98.88 143 THR A C 1
ATOM 1138 O O . THR A 1 143 ? -7.844 -8.633 -9.578 1 98.88 143 THR A O 1
ATOM 1141 N N . LEU A 1 144 ? -8.148 -10.867 -9.336 1 98.81 144 LEU A N 1
ATOM 1142 C CA . LEU A 1 144 ? -8.617 -11.039 -10.711 1 98.81 144 LEU A CA 1
ATOM 1143 C C . LEU A 1 144 ? -9.898 -10.242 -10.945 1 98.81 144 LEU A C 1
ATOM 1145 O O . LEU A 1 144 ? -10.031 -9.555 -11.961 1 98.81 144 LEU A O 1
ATOM 1149 N N . ALA A 1 145 ? -10.82 -10.312 -10.008 1 98.88 145 ALA A N 1
ATOM 1150 C CA . ALA A 1 145 ? -12.062 -9.555 -10.102 1 98.88 145 ALA A CA 1
ATOM 1151 C C . ALA A 1 145 ? -11.789 -8.055 -10.172 1 98.88 145 ALA A C 1
ATOM 1153 O O . ALA A 1 145 ? -12.453 -7.324 -10.906 1 98.88 145 ALA A O 1
ATOM 1154 N N . THR A 1 146 ? -10.844 -7.617 -9.398 1 98.69 146 THR A N 1
ATOM 1155 C CA . THR A 1 146 ? -10.508 -6.199 -9.344 1 98.69 146 THR A CA 1
ATOM 1156 C C . THR A 1 146 ? -10.047 -5.703 -10.711 1 98.69 146 THR A C 1
ATOM 1158 O O . THR A 1 146 ? -10.469 -4.637 -11.164 1 98.69 146 THR A O 1
ATOM 1161 N N . TYR A 1 147 ? -9.234 -6.488 -11.398 1 98.38 147 TYR A N 1
ATOM 1162 C CA . TYR A 1 147 ? -8.828 -6.113 -12.75 1 98.38 147 TYR A CA 1
ATOM 1163 C C . TYR A 1 147 ? -10.031 -6 -13.672 1 98.38 147 TYR A C 1
ATOM 1165 O O . TYR A 1 147 ? -10.117 -5.078 -14.484 1 98.38 147 TYR A O 1
ATOM 1173 N N . LEU A 1 148 ? -10.953 -6.922 -13.547 1 98.69 148 LEU A N 1
ATOM 1174 C CA . LEU A 1 148 ? -12.125 -6.945 -14.422 1 98.69 148 LEU A CA 1
ATOM 1175 C C . LEU A 1 148 ? -13.055 -5.773 -14.117 1 98.69 148 LEU A C 1
ATOM 1177 O O . LEU A 1 148 ? -13.656 -5.203 -15.031 1 98.69 148 LEU A O 1
ATOM 1181 N N . ILE A 1 149 ? -13.18 -5.418 -12.836 1 98.81 149 ILE A N 1
ATOM 1182 C CA . ILE A 1 149 ? -14.094 -4.367 -12.414 1 98.81 149 ILE A CA 1
ATOM 1183 C C . ILE A 1 149 ? -13.5 -2.998 -12.734 1 98.81 149 ILE A C 1
ATOM 1185 O O . ILE A 1 149 ? -14.18 -2.125 -13.273 1 98.81 149 ILE A O 1
ATOM 1189 N N . GLU A 1 150 ? -12.203 -2.83 -12.453 1 98.12 150 GLU A N 1
ATOM 1190 C CA . GLU A 1 150 ? -11.539 -1.545 -12.633 1 98.12 150 GLU A CA 1
ATOM 1191 C C . GLU A 1 150 ? -11.148 -1.327 -14.094 1 98.12 150 GLU A C 1
ATOM 1193 O O . GLU A 1 150 ? -10.93 -0.191 -14.523 1 98.12 150 GLU A O 1
ATOM 1198 N N . GLY A 1 151 ? -11.016 -2.4 -14.891 1 97.31 151 GLY A N 1
ATOM 1199 C CA . GLY A 1 151 ? -10.562 -2.316 -16.266 1 97.31 151 GLY A CA 1
ATOM 1200 C C . GLY A 1 151 ? -9.055 -2.279 -16.406 1 97.31 151 GLY A C 1
ATOM 1201 O O . GLY A 1 151 ? -8.531 -2.008 -17.484 1 97.31 151 GLY A O 1
ATOM 1202 N N . GLY A 1 152 ? -8.375 -2.486 -15.391 1 95.25 152 GLY A N 1
ATOM 1203 C CA . GLY A 1 152 ? -6.926 -2.441 -15.297 1 95.25 152 GLY A CA 1
ATOM 1204 C C . GLY A 1 152 ? -6.426 -2.219 -13.883 1 95.25 152 GLY A C 1
ATOM 1205 O O . GLY A 1 152 ? -7.09 -2.594 -12.914 1 95.25 152 GLY A O 1
ATOM 1206 N N . SER A 1 153 ? -5.242 -1.7 -13.758 1 89.44 153 SER A N 1
ATOM 1207 C CA . SER A 1 153 ? -4.727 -1.367 -12.438 1 89.44 153 SER A CA 1
ATOM 1208 C C . SER A 1 153 ? -5.48 -0.186 -11.828 1 89.44 153 SER A C 1
ATOM 1210 O O . SER A 1 153 ? -6.16 0.555 -12.547 1 89.44 153 SER A O 1
ATOM 1212 N N . SER A 1 154 ? -5.418 -0.082 -10.539 1 89.81 154 SER A N 1
ATOM 1213 C CA . SER A 1 154 ? -6.145 0.972 -9.844 1 89.81 154 SER A CA 1
ATOM 1214 C C . SER A 1 154 ? -5.336 1.519 -8.672 1 89.81 154 SER A C 1
ATOM 1216 O O . SER A 1 154 ? -4.473 0.824 -8.125 1 89.81 154 SER A O 1
ATOM 1218 N N . LYS A 1 155 ? -5.617 2.705 -8.281 1 84.81 155 LYS A N 1
ATOM 1219 C CA . LYS A 1 155 ? -4.945 3.328 -7.141 1 84.81 155 LYS A CA 1
ATOM 1220 C C . LYS A 1 155 ? -5.852 3.348 -5.914 1 84.81 155 LYS A C 1
ATOM 1222 O O . LYS A 1 155 ? -5.383 3.178 -4.785 1 84.81 155 LYS A O 1
ATOM 1227 N N . VAL A 1 156 ? -7.086 3.539 -6.195 1 90 156 VAL A N 1
ATOM 1228 C CA . VAL A 1 156 ? -8.016 3.764 -5.09 1 90 156 VAL A CA 1
ATOM 1229 C C . VAL A 1 156 ? -8.961 2.572 -4.957 1 90 156 VAL A C 1
ATOM 1231 O O . VAL A 1 156 ? -9.547 2.355 -3.898 1 90 156 VAL A O 1
ATOM 1234 N N . PHE A 1 157 ? -9.156 1.751 -6.141 1 97.38 157 PHE A N 1
ATOM 1235 C CA . PHE A 1 157 ? -9.984 0.555 -6.168 1 97.38 157 PHE A CA 1
ATOM 1236 C C . PHE A 1 157 ? -11.438 0.896 -5.832 1 97.38 157 PHE A C 1
ATOM 1238 O O . PHE A 1 157 ? -12.109 0.145 -5.121 1 97.38 157 PHE A O 1
ATOM 1245 N N . LEU A 1 158 ? -11.828 2.088 -6.211 1 97.75 158 LEU A N 1
ATOM 1246 C CA . LEU A 1 158 ? -13.141 2.609 -5.836 1 97.75 158 LEU A CA 1
ATOM 1247 C C . LEU A 1 158 ? -14.258 1.742 -6.406 1 97.75 158 LEU A C 1
ATOM 1249 O O . LEU A 1 158 ? -15.156 1.321 -5.676 1 97.75 158 LEU A O 1
ATOM 1253 N N . GLU A 1 159 ? -14.164 1.399 -7.703 1 98.12 159 GLU A N 1
ATOM 1254 C CA . GLU A 1 159 ? -15.234 0.647 -8.352 1 98.12 159 GLU A CA 1
ATOM 1255 C C . GLU A 1 159 ? -15.359 -0.755 -7.762 1 98.12 159 GLU A C 1
ATOM 1257 O O . GLU A 1 159 ? -16.469 -1.277 -7.621 1 98.12 159 GLU A O 1
ATOM 1262 N N . THR A 1 160 ? -14.289 -1.345 -7.461 1 98.69 160 THR A N 1
ATOM 1263 C CA . THR A 1 160 ? -14.289 -2.68 -6.875 1 98.69 160 THR A CA 1
ATOM 1264 C C . THR A 1 160 ? -14.961 -2.668 -5.504 1 98.69 160 THR A C 1
ATOM 1266 O O . THR A 1 160 ? -15.875 -3.455 -5.25 1 98.69 160 THR A O 1
ATOM 1269 N N . LYS A 1 161 ? -14.492 -1.758 -4.633 1 98.56 161 LYS A N 1
ATOM 1270 C CA . LYS A 1 161 ? -15.062 -1.715 -3.289 1 98.56 161 LYS A CA 1
ATOM 1271 C C . LYS A 1 161 ? -16.516 -1.268 -3.326 1 98.56 161 LYS A C 1
ATOM 1273 O O . LYS A 1 161 ? -17.344 -1.762 -2.557 1 98.56 161 LYS A O 1
ATOM 1278 N N . LYS A 1 162 ? -16.812 -0.334 -4.223 1 98.12 162 LYS A N 1
ATOM 1279 C CA . LYS A 1 162 ? -18.203 0.088 -4.375 1 98.12 162 LYS A CA 1
ATOM 1280 C C . LYS A 1 162 ? -19.094 -1.093 -4.73 1 98.12 162 LYS A C 1
ATOM 1282 O O . LYS A 1 162 ? -20.188 -1.239 -4.18 1 98.12 162 LYS A O 1
ATOM 1287 N N . MET A 1 163 ? -18.672 -1.937 -5.691 1 98.62 163 MET A N 1
ATOM 1288 C CA . MET A 1 163 ? -19.453 -3.111 -6.062 1 98.62 163 MET A CA 1
ATOM 1289 C C . MET A 1 163 ? -19.641 -4.043 -4.867 1 98.62 163 MET A C 1
ATOM 1291 O O . MET A 1 163 ? -20.75 -4.504 -4.602 1 98.62 163 MET A O 1
ATOM 1295 N N . ALA A 1 164 ? -18.562 -4.289 -4.117 1 98.69 164 ALA A N 1
ATOM 1296 C CA . ALA A 1 164 ? -18.641 -5.16 -2.947 1 98.69 164 ALA A CA 1
ATOM 1297 C C . ALA A 1 164 ? -19.609 -4.617 -1.911 1 98.69 164 ALA A C 1
ATOM 1299 O O . ALA A 1 164 ? -20.359 -5.383 -1.299 1 98.69 164 ALA A O 1
ATOM 1300 N N . PHE A 1 165 ? -19.656 -3.289 -1.745 1 98.31 165 PHE A N 1
ATOM 1301 C CA . PHE A 1 165 ? -20.406 -2.656 -0.666 1 98.31 165 PHE A CA 1
ATOM 1302 C C . PHE A 1 165 ? -21.859 -2.43 -1.073 1 98.31 165 PHE A C 1
ATOM 1304 O O . PHE A 1 165 ? -22.766 -2.592 -0.259 1 98.31 165 PHE A O 1
ATOM 1311 N N . GLN A 1 166 ? -22.078 -2.092 -2.328 1 97.94 166 GLN A N 1
ATOM 1312 C CA . GLN A 1 166 ? -23.406 -1.645 -2.736 1 97.94 166 GLN A CA 1
ATOM 1313 C C . GLN A 1 166 ? -24.156 -2.75 -3.473 1 97.94 166 GLN A C 1
ATOM 1315 O O . GLN A 1 166 ? -25.391 -2.748 -3.512 1 97.94 166 GLN A O 1
ATOM 1320 N N . GLU A 1 167 ? -23.422 -3.631 -4.129 1 98.12 167 GLU A N 1
ATOM 1321 C CA . GLU A 1 167 ? -23.984 -4.73 -4.895 1 98.12 167 GLU A CA 1
ATOM 1322 C C . GLU A 1 167 ? -23.344 -6.062 -4.527 1 98.12 167 GLU A C 1
ATOM 1324 O O . GLU A 1 167 ? -22.828 -6.773 -5.395 1 98.12 167 GLU A O 1
ATOM 1329 N N . PRO A 1 168 ? -23.5 -6.395 -3.23 1 98.06 168 PRO A N 1
ATOM 1330 C CA . PRO A 1 168 ? -22.75 -7.566 -2.754 1 98.06 168 PRO A CA 1
ATOM 1331 C C . PRO A 1 168 ? -23.156 -8.852 -3.477 1 98.06 168 PRO A C 1
ATOM 1333 O O . PRO A 1 168 ? -22.312 -9.734 -3.682 1 98.06 168 PRO A O 1
ATOM 1336 N N . GLU A 1 169 ? -24.406 -9.023 -3.854 1 98.31 169 GLU A N 1
ATOM 1337 C CA . GLU A 1 169 ? -24.828 -10.227 -4.562 1 98.31 169 GLU A CA 1
ATOM 1338 C C . GLU A 1 169 ? -24.109 -10.352 -5.906 1 98.31 169 GLU A C 1
ATOM 1340 O O . GLU A 1 169 ? -23.625 -11.43 -6.254 1 98.31 169 GLU A O 1
ATOM 1345 N N . MET A 1 170 ? -24.047 -9.25 -6.648 1 98.75 170 MET A N 1
ATOM 1346 C CA . MET A 1 170 ? -23.344 -9.227 -7.93 1 98.75 170 MET A CA 1
ATOM 1347 C C . MET A 1 170 ? -21.859 -9.484 -7.734 1 98.75 170 MET A C 1
ATOM 1349 O O . MET A 1 170 ? -21.25 -10.258 -8.484 1 98.75 170 MET A O 1
ATOM 1353 N N . TYR A 1 171 ? -21.312 -8.867 -6.727 1 98.81 171 TYR A N 1
ATOM 1354 C CA . TYR A 1 171 ? -19.891 -9.039 -6.398 1 98.81 171 TYR A CA 1
ATOM 1355 C C . TYR A 1 171 ? -19.578 -10.5 -6.117 1 98.81 171 TYR A C 1
ATOM 1357 O O . TYR A 1 171 ? -18.625 -11.055 -6.68 1 98.81 171 TYR A O 1
ATOM 1365 N N . HIS A 1 172 ? -20.359 -11.141 -5.266 1 98.81 172 HIS A N 1
ATOM 1366 C CA . HIS A 1 172 ? -20.125 -12.531 -4.891 1 98.81 172 HIS A CA 1
ATOM 1367 C C . HIS A 1 172 ? -20.328 -13.461 -6.078 1 98.81 172 HIS A C 1
ATOM 1369 O O . HIS A 1 172 ? -19.609 -14.453 -6.234 1 98.81 172 HIS A O 1
ATOM 1375 N N . ALA A 1 173 ? -21.297 -13.133 -6.941 1 98.81 173 ALA A N 1
ATOM 1376 C CA . ALA A 1 173 ? -21.5 -13.938 -8.141 1 98.81 173 ALA A CA 1
ATOM 1377 C C . ALA A 1 173 ? -20.281 -13.898 -9.055 1 98.81 173 ALA A C 1
ATOM 1379 O O . ALA A 1 173 ? -19.859 -14.93 -9.586 1 98.81 173 ALA A O 1
ATOM 1380 N N . LEU A 1 174 ? -19.781 -12.719 -9.219 1 98.88 174 LEU A N 1
ATOM 1381 C CA . LEU A 1 174 ? -18.578 -12.539 -10.031 1 98.88 174 LEU A CA 1
ATOM 1382 C C . LEU A 1 174 ? -17.406 -13.352 -9.461 1 98.88 174 LEU A C 1
ATOM 1384 O O . LEU A 1 174 ? -16.75 -14.102 -10.188 1 98.88 174 LEU A O 1
ATOM 1388 N N . LEU A 1 175 ? -17.172 -13.219 -8.133 1 98.88 175 LEU A N 1
ATOM 1389 C CA . LEU A 1 175 ? -16.047 -13.906 -7.5 1 98.88 175 LEU A CA 1
ATOM 1390 C C . LEU A 1 175 ? -16.234 -15.414 -7.531 1 98.88 175 LEU A C 1
ATOM 1392 O O . LEU A 1 175 ? -15.273 -16.172 -7.645 1 98.88 175 LEU A O 1
ATOM 1396 N N . GLN A 1 176 ? -17.469 -15.844 -7.422 1 98.69 176 GLN A N 1
ATOM 1397 C CA . GLN A 1 176 ? -17.75 -17.281 -7.484 1 98.69 176 GLN A CA 1
ATOM 1398 C C . GLN A 1 176 ? -17.359 -17.844 -8.844 1 98.69 176 GLN A C 1
ATOM 1400 O O . GLN A 1 176 ? -16.75 -18.922 -8.922 1 98.69 176 GLN A O 1
ATOM 1405 N N . LYS A 1 177 ? -17.703 -17.172 -9.914 1 98.75 177 LYS A N 1
ATOM 1406 C CA . LYS A 1 177 ? -17.344 -17.625 -11.258 1 98.75 177 LYS A CA 1
ATOM 1407 C C . LYS A 1 177 ? -15.828 -17.656 -11.438 1 98.75 177 LYS A C 1
ATOM 1409 O O . LYS A 1 177 ? -15.281 -18.594 -11.992 1 98.75 177 LYS A O 1
ATOM 1414 N N . ILE A 1 178 ? -15.219 -16.609 -10.969 1 98.88 178 ILE A N 1
ATOM 1415 C CA . ILE A 1 178 ? -13.766 -16.516 -11.07 1 98.88 178 ILE A CA 1
ATOM 1416 C C . ILE A 1 178 ? -13.117 -17.625 -10.242 1 98.88 178 ILE A C 1
ATOM 1418 O O . ILE A 1 178 ? -12.125 -18.219 -10.664 1 98.88 178 ILE A O 1
ATOM 1422 N N . THR A 1 179 ? -13.695 -17.875 -9.078 1 98.88 179 THR A N 1
ATOM 1423 C CA . THR A 1 179 ? -13.195 -18.922 -8.203 1 98.88 179 THR A CA 1
ATOM 1424 C C . THR A 1 179 ? -13.273 -20.281 -8.898 1 98.88 179 THR A C 1
ATOM 1426 O O . THR A 1 179 ? -12.312 -21.062 -8.867 1 98.88 179 THR A O 1
ATOM 1429 N N . GLU A 1 180 ? -14.367 -20.547 -9.516 1 98.81 180 GLU A N 1
ATOM 1430 C CA . GLU A 1 180 ? -14.523 -21.812 -10.25 1 98.81 180 GLU A CA 1
ATOM 1431 C C . GLU A 1 180 ? -13.5 -21.922 -11.383 1 98.81 180 GLU A C 1
ATOM 1433 O O . GLU A 1 180 ? -12.836 -22.938 -11.531 1 98.81 180 GLU A O 1
ATOM 1438 N N . CYS A 1 181 ? -13.367 -20.875 -12.117 1 98.81 181 CYS A N 1
ATOM 1439 C CA . CYS A 1 181 ? -12.391 -20.828 -13.203 1 98.81 181 CYS A CA 1
ATOM 1440 C C . CYS A 1 181 ? -10.977 -21.062 -12.68 1 98.81 181 CYS A C 1
ATOM 1442 O O . CYS A 1 181 ? -10.227 -21.875 -13.227 1 98.81 181 CYS A O 1
ATOM 1444 N N . THR A 1 182 ? -10.641 -20.359 -11.625 1 98.81 182 THR A N 1
ATOM 1445 C CA . THR A 1 182 ? -9.297 -20.422 -11.062 1 98.81 182 THR A CA 1
ATOM 1446 C C . THR A 1 182 ? -9.016 -21.812 -10.5 1 98.81 182 THR A C 1
ATOM 1448 O O . THR A 1 182 ? -7.91 -22.344 -10.656 1 98.81 182 THR A O 1
ATOM 1451 N N . SER A 1 183 ? -9.992 -22.391 -9.82 1 98.75 183 SER A N 1
ATOM 1452 C CA . SER A 1 183 ? -9.844 -23.75 -9.297 1 98.75 183 SER A CA 1
ATOM 1453 C C . SER A 1 183 ? -9.531 -24.75 -10.406 1 98.75 183 SER A C 1
ATOM 1455 O O . SER A 1 183 ? -8.578 -25.516 -10.305 1 98.75 183 SER A O 1
ATOM 1457 N N . LEU A 1 184 ? -10.289 -24.703 -11.484 1 98.75 184 LEU A N 1
ATOM 1458 C CA . LEU A 1 184 ? -10.094 -25.609 -12.609 1 98.75 184 LEU A CA 1
ATOM 1459 C C . LEU A 1 184 ? -8.742 -25.375 -13.266 1 98.75 184 LEU A C 1
ATOM 1461 O O . LEU A 1 184 ? -8.055 -26.312 -13.656 1 98.75 184 LEU A O 1
ATOM 1465 N N . TYR A 1 185 ? -8.398 -24.141 -13.383 1 98.81 185 TYR A N 1
ATOM 1466 C CA . TYR A 1 185 ? -7.148 -23.734 -14.016 1 98.81 185 TYR A CA 1
ATOM 1467 C C . TYR A 1 185 ? -5.953 -24.266 -13.242 1 98.81 185 TYR A C 1
ATOM 1469 O O . TYR A 1 185 ? -5.039 -24.859 -13.828 1 98.81 185 TYR A O 1
ATOM 1477 N N . LEU A 1 186 ? -5.949 -24.094 -11.93 1 98.88 186 LEU A N 1
ATOM 1478 C CA . LEU A 1 186 ? -4.859 -24.578 -11.086 1 98.88 186 LEU A CA 1
ATOM 1479 C C . LEU A 1 186 ? -4.836 -26.094 -11.031 1 98.88 186 LEU A C 1
ATOM 1481 O O . LEU A 1 186 ? -3.764 -26.703 -10.984 1 98.88 186 LEU A O 1
ATOM 1485 N N . GLN A 1 187 ? -5.992 -26.75 -11.023 1 98.75 187 GLN A N 1
ATOM 1486 C CA . GLN A 1 187 ? -6.055 -28.203 -11.086 1 98.75 187 GLN A CA 1
ATOM 1487 C C . GLN A 1 187 ? -5.41 -28.719 -12.367 1 98.75 187 GLN A C 1
ATOM 1489 O O . GLN A 1 187 ? -4.664 -29.703 -12.344 1 98.75 187 GLN A O 1
ATOM 1494 N N . ALA A 1 188 ? -5.746 -28.047 -13.461 1 98.81 188 ALA A N 1
ATOM 1495 C CA . ALA A 1 188 ? -5.16 -28.438 -14.742 1 98.81 188 ALA A CA 1
ATOM 1496 C C . ALA A 1 188 ? -3.643 -28.297 -14.719 1 98.81 188 ALA A C 1
ATOM 1498 O O . ALA A 1 188 ? -2.926 -29.156 -15.25 1 98.81 188 ALA A O 1
ATOM 1499 N N . GLN A 1 189 ? -3.145 -27.219 -14.117 1 98.88 189 GLN A N 1
ATOM 1500 C CA . GLN A 1 189 ? -1.704 -27.016 -14.008 1 98.88 189 GLN A CA 1
ATOM 1501 C C . GLN A 1 189 ? -1.057 -28.125 -13.188 1 98.88 189 GLN A C 1
ATOM 1503 O O . GLN A 1 189 ? 0.011 -28.625 -13.547 1 98.88 189 GLN A O 1
ATOM 1508 N N . ALA A 1 190 ? -1.696 -28.5 -12.086 1 98.81 190 ALA A N 1
ATOM 1509 C CA . ALA A 1 190 ? -1.202 -29.594 -11.266 1 98.81 190 ALA A CA 1
ATOM 1510 C C . ALA A 1 190 ? -1.18 -30.906 -12.062 1 98.81 190 ALA A C 1
ATOM 1512 O O . ALA A 1 190 ? -0.187 -31.641 -12.039 1 98.81 190 ALA A O 1
ATOM 1513 N N . ARG A 1 191 ? -2.225 -31.172 -12.82 1 98.5 191 ARG A N 1
ATOM 1514 C CA . ARG A 1 191 ? -2.307 -32.375 -13.633 1 98.5 191 ARG A CA 1
ATOM 1515 C C . ARG A 1 191 ? -1.226 -32.406 -14.711 1 98.5 191 ARG A C 1
ATOM 1517 O O . ARG A 1 191 ? -0.694 -33.469 -15.047 1 98.5 191 ARG A O 1
ATOM 1524 N N . ALA A 1 192 ? -0.97 -31.219 -15.203 1 98.69 192 ALA A N 1
ATOM 1525 C CA . ALA A 1 192 ? 0.017 -31.094 -16.281 1 98.69 192 ALA A CA 1
ATOM 1526 C C . ALA A 1 192 ? 1.431 -31.312 -15.75 1 98.69 192 ALA A C 1
ATOM 1528 O O . ALA A 1 192 ? 2.363 -31.547 -16.516 1 98.69 192 ALA A O 1
ATOM 1529 N N . GLY A 1 193 ? 1.623 -31.109 -14.406 1 98.62 193 GLY A N 1
ATOM 1530 C CA . GLY A 1 193 ? 2.916 -31.484 -13.852 1 98.62 193 GLY A CA 1
ATOM 1531 C C . GLY A 1 193 ? 3.492 -30.438 -12.914 1 98.62 193 GLY A C 1
ATOM 1532 O O . GLY A 1 193 ? 4.598 -30.609 -12.398 1 98.62 193 GLY A O 1
ATOM 1533 N N . ALA A 1 194 ? 2.781 -29.312 -12.664 1 98.81 194 ALA A N 1
ATOM 1534 C CA . ALA A 1 194 ? 3.268 -28.359 -11.672 1 98.81 194 ALA A CA 1
ATOM 1535 C C . ALA A 1 194 ? 3.496 -29.031 -10.32 1 98.81 194 ALA A C 1
ATOM 1537 O O . ALA A 1 194 ? 2.664 -29.828 -9.867 1 98.81 194 ALA A O 1
ATOM 1538 N N . GLN A 1 195 ? 4.582 -28.719 -9.695 1 98.75 195 GLN A N 1
ATOM 1539 C CA . GLN A 1 195 ? 4.957 -29.422 -8.477 1 98.75 195 GLN A CA 1
ATOM 1540 C C . GLN A 1 195 ? 4.676 -28.578 -7.242 1 98.75 195 GLN A C 1
ATOM 1542 O O . GLN A 1 195 ? 4.793 -29.062 -6.113 1 98.75 195 GLN A O 1
ATOM 1547 N N . ALA A 1 196 ? 4.352 -27.359 -7.359 1 98.88 196 ALA A N 1
ATOM 1548 C CA . ALA A 1 196 ? 3.789 -26.422 -6.391 1 98.88 196 ALA A CA 1
ATOM 1549 C C . ALA A 1 196 ? 2.885 -25.391 -7.074 1 98.88 196 ALA A C 1
ATOM 1551 O O . ALA A 1 196 ? 2.963 -25.203 -8.289 1 98.88 196 ALA A O 1
ATOM 1552 N N . LEU A 1 197 ? 1.999 -24.844 -6.336 1 98.94 197 LEU A N 1
ATOM 1553 C CA . LEU A 1 197 ? 1.099 -23.828 -6.871 1 98.94 197 LEU A CA 1
ATOM 1554 C C . LEU A 1 197 ? 1.114 -22.578 -6 1 98.94 197 LEU A C 1
ATOM 1556 O O . LEU A 1 197 ? 1.139 -22.672 -4.77 1 98.94 197 LEU A O 1
ATOM 1560 N N . GLN A 1 198 ? 1.146 -21.453 -6.641 1 98.88 198 GLN A N 1
ATOM 1561 C CA . GLN A 1 198 ? 1.078 -20.188 -5.906 1 98.88 198 GLN A CA 1
ATOM 1562 C C . GLN A 1 198 ? -0.141 -19.375 -6.328 1 98.88 198 GLN A C 1
ATOM 1564 O O . GLN A 1 198 ? -0.435 -19.25 -7.516 1 98.88 198 GLN A O 1
ATOM 1569 N N . ILE A 1 199 ? -0.848 -18.891 -5.344 1 98.94 199 ILE A N 1
ATOM 1570 C CA . ILE A 1 199 ? -1.967 -17.984 -5.551 1 98.94 199 ILE A CA 1
ATOM 1571 C C . ILE A 1 199 ? -1.548 -16.562 -5.18 1 98.94 199 ILE A C 1
ATOM 1573 O O . ILE A 1 199 ? -1.279 -16.266 -4.012 1 98.94 199 ILE A O 1
ATOM 1577 N N . PHE A 1 200 ? -1.47 -15.711 -6.211 1 98.75 200 PHE A N 1
ATOM 1578 C CA . PHE A 1 200 ? -1.096 -14.312 -6.012 1 98.75 200 PHE A CA 1
ATOM 1579 C C . PHE A 1 200 ? -2.324 -13.461 -5.719 1 98.75 200 PHE A C 1
ATOM 1581 O O . PHE A 1 200 ? -3.227 -13.352 -6.551 1 98.75 200 PHE A O 1
ATOM 1588 N N . ASP A 1 201 ? -2.375 -12.891 -4.582 1 98.62 201 ASP A N 1
ATOM 1589 C CA . ASP A 1 201 ? -3.408 -11.906 -4.266 1 98.62 201 ASP A CA 1
ATOM 1590 C C . ASP A 1 201 ? -2.814 -10.5 -4.152 1 98.62 201 ASP A C 1
ATOM 1592 O O . ASP A 1 201 ? -2.682 -9.969 -3.047 1 98.62 201 ASP A O 1
ATOM 1596 N N . SER A 1 202 ? -2.609 -9.883 -5.297 1 97.62 202 SER A N 1
ATOM 1597 C CA . SER A 1 202 ? -1.798 -8.68 -5.441 1 97.62 202 SER A CA 1
ATOM 1598 C C . SER A 1 202 ? -2.471 -7.477 -4.785 1 97.62 202 SER A C 1
ATOM 1600 O O . SER A 1 202 ? -1.795 -6.543 -4.352 1 97.62 202 SER A O 1
ATOM 1602 N N . TRP A 1 203 ? -3.795 -7.527 -4.66 1 98 203 TRP A N 1
ATOM 1603 C CA . TRP A 1 203 ? -4.516 -6.344 -4.207 1 98 203 TRP A CA 1
ATOM 1604 C C . TRP A 1 203 ? -5.156 -6.586 -2.844 1 98 203 TRP A C 1
ATOM 1606 O O . TRP A 1 203 ? -5.938 -5.762 -2.361 1 98 203 TRP A O 1
ATOM 1616 N N . ALA A 1 204 ? -4.781 -7.66 -2.172 1 98.12 204 ALA A N 1
ATOM 1617 C CA . ALA A 1 204 ? -5.441 -8.07 -0.936 1 98.12 204 ALA A CA 1
ATOM 1618 C C . ALA A 1 204 ? -5.285 -7.012 0.151 1 98.12 204 ALA A C 1
ATOM 1620 O O . ALA A 1 204 ? -6.207 -6.77 0.929 1 98.12 204 ALA A O 1
ATOM 1621 N N . GLY A 1 205 ? -4.133 -6.34 0.122 1 97.62 205 GLY A N 1
ATOM 1622 C CA . GLY A 1 205 ? -3.76 -5.457 1.218 1 97.62 205 GLY A CA 1
ATOM 1623 C C . GLY A 1 205 ? -4.555 -4.168 1.244 1 97.62 205 GLY A C 1
ATOM 1624 O O . GLY A 1 205 ? -4.402 -3.354 2.158 1 97.62 205 GLY A O 1
ATOM 1625 N N . ILE A 1 206 ? -5.496 -3.941 0.3 1 97.75 206 ILE A N 1
ATOM 1626 C CA . ILE A 1 206 ? -6.266 -2.703 0.278 1 97.75 206 ILE A CA 1
ATOM 1627 C C . ILE A 1 206 ? -7.441 -2.807 1.248 1 97.75 206 ILE A C 1
ATOM 1629 O O . ILE A 1 206 ? -8.094 -1.808 1.55 1 97.75 206 ILE A O 1
ATOM 1633 N N . TRP A 1 207 ? -7.723 -4.039 1.735 1 98.25 207 TRP A N 1
ATOM 1634 C CA . TRP A 1 207 ? -8.891 -4.277 2.576 1 98.25 207 TRP A CA 1
ATOM 1635 C C . TRP A 1 207 ? -8.562 -4.035 4.047 1 98.25 207 TRP A C 1
ATOM 1637 O O . TRP A 1 207 ? -7.449 -4.324 4.496 1 98.25 207 TRP A O 1
ATOM 1647 N N . ALA A 1 208 ? -9.516 -3.49 4.754 1 97.62 208 ALA A N 1
ATOM 1648 C CA . ALA A 1 208 ? -9.516 -3.691 6.199 1 97.62 208 ALA A CA 1
ATOM 1649 C C . ALA A 1 208 ? -9.656 -5.172 6.547 1 97.62 208 ALA A C 1
ATOM 1651 O O . ALA A 1 208 ? -10.266 -5.938 5.797 1 97.62 208 ALA A O 1
ATOM 1652 N N . PRO A 1 209 ? -9.172 -5.598 7.676 1 97.81 209 PRO A N 1
ATOM 1653 C CA . PRO A 1 209 ? -9.211 -7.02 8.023 1 97.81 209 PRO A CA 1
ATOM 1654 C C . PRO A 1 209 ? -10.617 -7.605 7.965 1 97.81 209 PRO A C 1
ATOM 1656 O O . PRO A 1 209 ? -10.812 -8.695 7.426 1 97.81 209 PRO A O 1
ATOM 1659 N N . HIS A 1 210 ? -11.633 -6.898 8.477 1 97.19 210 HIS A N 1
ATOM 1660 C CA . HIS A 1 210 ? -12.984 -7.434 8.492 1 97.19 210 HIS A CA 1
ATOM 1661 C C . HIS A 1 210 ? -13.555 -7.531 7.078 1 97.19 210 HIS A C 1
ATOM 1663 O O . HIS A 1 210 ? -14.312 -8.453 6.773 1 97.19 210 HIS A O 1
ATOM 1669 N N . ASP A 1 211 ? -13.242 -6.605 6.219 1 98.12 211 ASP A N 1
ATOM 1670 C CA . ASP A 1 211 ? -13.711 -6.645 4.836 1 98.12 211 ASP A CA 1
ATOM 1671 C C . ASP A 1 211 ? -12.977 -7.723 4.039 1 98.12 211 ASP A C 1
ATOM 1673 O O . ASP A 1 211 ? -13.578 -8.391 3.193 1 98.12 211 ASP A O 1
ATOM 1677 N N . TYR A 1 212 ? -11.656 -7.891 4.328 1 98.62 212 TYR A N 1
ATOM 1678 C CA . TYR A 1 212 ? -10.906 -8.969 3.697 1 98.62 212 TYR A CA 1
ATOM 1679 C C . TYR A 1 212 ? -11.539 -10.32 3.998 1 98.62 212 TYR A C 1
ATOM 1681 O O . TYR A 1 212 ? -11.719 -11.148 3.096 1 98.62 212 TYR A O 1
ATOM 1689 N N . ALA A 1 213 ? -11.875 -10.555 5.246 1 98.62 213 ALA A N 1
ATOM 1690 C CA . ALA A 1 213 ? -12.484 -11.805 5.699 1 98.62 213 ALA A CA 1
ATOM 1691 C C . ALA A 1 213 ? -13.805 -12.07 4.988 1 98.62 213 ALA A C 1
ATOM 1693 O O . ALA A 1 213 ? -14.172 -13.219 4.742 1 98.62 213 ALA A O 1
ATOM 1694 N N . ARG A 1 214 ? -14.461 -11.008 4.633 1 98.19 214 ARG A N 1
ATOM 1695 C CA . ARG A 1 214 ? -15.797 -11.117 4.055 1 98.19 214 ARG A CA 1
ATOM 1696 C C . ARG A 1 214 ? -15.727 -11.211 2.535 1 98.19 214 ARG A C 1
ATOM 1698 O O . ARG A 1 214 ? -16.438 -12.016 1.926 1 98.19 214 ARG A O 1
ATOM 1705 N N . PHE A 1 215 ? -14.797 -10.453 1.894 1 98.75 215 PHE A N 1
ATOM 1706 C CA . PHE A 1 215 ? -14.953 -10.195 0.467 1 98.75 215 PHE A CA 1
ATOM 1707 C C . PHE A 1 215 ? -13.844 -10.852 -0.332 1 98.75 215 PHE A C 1
ATOM 1709 O O . PHE A 1 215 ? -13.883 -10.883 -1.564 1 98.75 215 PHE A O 1
ATOM 1716 N N . ALA A 1 216 ? -12.812 -11.422 0.337 1 98.88 216 ALA A N 1
ATOM 1717 C CA . ALA A 1 216 ? -11.68 -11.953 -0.417 1 98.88 216 ALA A CA 1
ATOM 1718 C C . ALA A 1 216 ? -11.32 -13.359 0.043 1 98.88 216 ALA A C 1
ATOM 1720 O O . ALA A 1 216 ? -11.32 -14.305 -0.757 1 98.88 216 ALA A O 1
ATOM 1721 N N . LEU A 1 217 ? -11.195 -13.617 1.346 1 98.88 217 LEU A N 1
ATOM 1722 C CA . LEU A 1 217 ? -10.602 -14.797 1.962 1 98.88 217 LEU A CA 1
ATOM 1723 C C . LEU A 1 217 ? -11.398 -16.047 1.611 1 98.88 217 LEU A C 1
ATOM 1725 O O . LEU A 1 217 ? -10.82 -17.078 1.261 1 98.88 217 LEU A O 1
ATOM 1729 N N . PRO A 1 218 ? -12.766 -15.992 1.634 1 98.94 218 PRO A N 1
ATOM 1730 C CA . PRO A 1 218 ? -13.523 -17.234 1.428 1 98.94 218 PRO A CA 1
ATOM 1731 C C . PRO A 1 218 ? -13.258 -17.859 0.065 1 98.94 218 PRO A C 1
ATOM 1733 O O . PRO A 1 218 ? -13.273 -19.094 -0.062 1 98.94 218 PRO A O 1
ATOM 1736 N N . TYR A 1 219 ? -12.945 -17.062 -0.874 1 98.94 219 TYR A N 1
ATOM 1737 C CA . TYR A 1 219 ? -12.766 -17.578 -2.229 1 98.94 219 TYR A CA 1
ATOM 1738 C C . TYR A 1 219 ? -11.414 -18.25 -2.383 1 98.94 219 TYR A C 1
ATOM 1740 O O . TYR A 1 219 ? -11.289 -19.25 -3.1 1 98.94 219 TYR A O 1
ATOM 1748 N N . VAL A 1 220 ? -10.414 -17.719 -1.717 1 98.94 220 VAL A N 1
ATOM 1749 C CA . VAL A 1 220 ? -9.117 -18.375 -1.679 1 98.94 220 VAL A CA 1
ATOM 1750 C C . VAL A 1 220 ? -9.234 -19.703 -0.948 1 98.94 220 VAL A C 1
ATOM 1752 O O . VAL A 1 220 ? -8.695 -20.719 -1.402 1 98.94 220 VAL A O 1
ATOM 1755 N N . GLN A 1 221 ? -9.93 -19.703 0.163 1 98.94 221 GLN A N 1
ATOM 1756 C CA . GLN A 1 221 ? -10.164 -20.922 0.928 1 98.94 221 GLN A CA 1
ATOM 1757 C C . GLN A 1 221 ? -10.852 -21.984 0.075 1 98.94 221 GLN A C 1
ATOM 1759 O O . GLN A 1 221 ? -10.484 -23.156 0.126 1 98.94 221 GLN A O 1
ATOM 1764 N N . SER A 1 222 ? -11.812 -21.531 -0.703 1 98.88 222 SER A N 1
ATOM 1765 C CA . SER A 1 222 ? -12.547 -22.438 -1.575 1 98.88 222 SER A CA 1
ATOM 1766 C C . SER A 1 222 ? -11.633 -23.062 -2.613 1 98.88 222 SER A C 1
ATOM 1768 O O . SER A 1 222 ? -11.688 -24.281 -2.846 1 98.88 222 SER A O 1
ATOM 1770 N N . ILE A 1 223 ? -10.789 -22.297 -3.225 1 98.94 223 ILE A N 1
ATOM 1771 C CA . ILE A 1 223 ? -9.867 -22.781 -4.242 1 98.94 223 ILE A CA 1
ATOM 1772 C C . ILE A 1 223 ? -8.922 -23.812 -3.625 1 98.94 223 ILE A C 1
ATOM 1774 O O . ILE A 1 223 ? -8.719 -24.891 -4.191 1 98.94 223 ILE A O 1
ATOM 1778 N N . ILE A 1 224 ? -8.344 -23.484 -2.471 1 98.88 224 ILE A N 1
ATOM 1779 C CA . ILE A 1 224 ? -7.367 -24.375 -1.844 1 98.88 224 ILE A CA 1
ATOM 1780 C C . ILE A 1 224 ? -8.047 -25.672 -1.418 1 98.88 224 ILE A C 1
ATOM 1782 O O . ILE A 1 224 ? -7.477 -26.766 -1.579 1 98.88 224 ILE A O 1
ATOM 1786 N N . ALA A 1 225 ? -9.266 -25.578 -0.898 1 98.75 225 ALA A N 1
ATOM 1787 C CA . ALA A 1 225 ? -10.031 -26.781 -0.543 1 98.75 225 ALA A CA 1
ATOM 1788 C C . ALA A 1 225 ? -10.25 -27.672 -1.762 1 98.75 225 ALA A C 1
ATOM 1790 O O . ALA A 1 225 ? -10.125 -28.891 -1.677 1 98.75 225 ALA A O 1
ATOM 1791 N N . ASP A 1 226 ? -10.594 -27.047 -2.873 1 98.5 226 ASP A N 1
ATOM 1792 C CA . ASP A 1 226 ? -10.805 -27.781 -4.117 1 98.5 226 ASP A CA 1
ATOM 1793 C C . ASP A 1 226 ? -9.516 -28.484 -4.566 1 98.5 226 ASP A C 1
ATOM 1795 O O . ASP A 1 226 ? -9.547 -29.641 -4.992 1 98.5 226 ASP A O 1
ATOM 1799 N N . LEU A 1 227 ? -8.445 -27.75 -4.512 1 98.81 227 LEU A N 1
ATOM 1800 C CA . LEU A 1 227 ? -7.156 -28.297 -4.926 1 98.81 227 LEU A CA 1
ATOM 1801 C C . LEU A 1 227 ? -6.762 -29.484 -4.055 1 98.81 227 LEU A C 1
ATOM 1803 O O . LEU A 1 227 ? -6.234 -30.484 -4.555 1 98.81 227 LEU A O 1
ATOM 1807 N N . ARG A 1 228 ? -7.047 -29.453 -2.779 1 98.25 228 ARG A N 1
ATOM 1808 C CA . ARG A 1 228 ? -6.648 -30.484 -1.826 1 98.25 228 ARG A CA 1
ATOM 1809 C C . ARG A 1 228 ? -7.398 -31.797 -2.08 1 98.25 228 ARG A C 1
ATOM 1811 O O . ARG A 1 228 ? -6.934 -32.875 -1.704 1 98.25 228 ARG A O 1
ATOM 1818 N N . LYS A 1 229 ? -8.484 -31.703 -2.795 1 97.69 229 LYS A N 1
ATOM 1819 C CA . LYS A 1 229 ? -9.242 -32.906 -3.137 1 97.69 229 LYS A CA 1
ATOM 1820 C C . LYS A 1 229 ? -8.523 -33.719 -4.207 1 97.69 229 LYS A C 1
ATOM 1822 O O . LYS A 1 229 ? -8.773 -34.938 -4.344 1 97.69 229 LYS A O 1
ATOM 1827 N N . MET A 1 230 ? -7.625 -33.125 -4.863 1 96.25 230 MET A N 1
ATOM 1828 C CA . MET A 1 230 ? -7.121 -33.844 -6.027 1 96.25 230 MET A CA 1
ATOM 1829 C C . MET A 1 230 ? -5.598 -33.906 -6.023 1 96.25 230 MET A C 1
ATOM 1831 O O . MET A 1 230 ? -4.992 -34.688 -6.754 1 96.25 230 MET A O 1
ATOM 1835 N N . THR A 1 231 ? -4.961 -33.031 -5.238 1 97.38 231 THR A N 1
ATOM 1836 C CA . THR A 1 231 ? -3.504 -33 -5.266 1 97.38 231 THR A CA 1
ATOM 1837 C C . THR A 1 231 ? -2.941 -32.688 -3.891 1 97.38 231 THR A C 1
ATOM 1839 O O . THR A 1 231 ? -3.623 -32.062 -3.072 1 97.38 231 THR A O 1
ATOM 1842 N N . ASP A 1 232 ? -1.71 -33.031 -3.656 1 97.56 232 ASP A N 1
ATOM 1843 C CA . ASP A 1 232 ? -1.025 -32.719 -2.406 1 97.56 232 ASP A CA 1
ATOM 1844 C C . ASP A 1 232 ? 0.16 -31.781 -2.645 1 97.56 232 ASP A C 1
ATOM 1846 O O . ASP A 1 232 ? 0.971 -31.562 -1.744 1 97.56 232 ASP A O 1
ATOM 1850 N N . VAL A 1 233 ? 0.201 -31.281 -3.869 1 98.31 233 VAL A N 1
ATOM 1851 C CA . VAL A 1 233 ? 1.312 -30.375 -4.129 1 98.31 233 VAL A CA 1
ATOM 1852 C C . VAL A 1 233 ? 1.241 -29.188 -3.174 1 98.31 233 VAL A C 1
ATOM 1854 O O . VAL A 1 233 ? 0.152 -28.734 -2.818 1 98.31 233 VAL A O 1
ATOM 1857 N N . PRO A 1 234 ? 2.412 -28.656 -2.729 1 98.81 234 PRO A N 1
ATOM 1858 C CA . PRO A 1 234 ? 2.391 -27.484 -1.851 1 98.81 234 PRO A CA 1
ATOM 1859 C C . PRO A 1 234 ? 1.687 -26.297 -2.484 1 98.81 234 PRO A C 1
ATOM 1861 O O . PRO A 1 234 ? 1.836 -26.047 -3.686 1 98.81 234 PRO A O 1
ATOM 1864 N N . ILE A 1 235 ? 0.923 -25.594 -1.692 1 98.88 235 ILE A N 1
ATOM 1865 C CA . ILE A 1 235 ? 0.226 -24.391 -2.133 1 98.88 235 ILE A CA 1
ATOM 1866 C C . ILE A 1 235 ? 0.75 -23.188 -1.362 1 98.88 235 ILE A C 1
ATOM 1868 O O . ILE A 1 235 ? 0.812 -23.203 -0.13 1 98.88 235 ILE A O 1
ATOM 1872 N N . ILE A 1 236 ? 1.173 -22.172 -2.082 1 98.88 236 ILE A N 1
ATOM 1873 C CA . ILE A 1 236 ? 1.648 -20.906 -1.532 1 98.88 236 ILE A CA 1
ATOM 1874 C C . ILE A 1 236 ? 0.585 -19.828 -1.728 1 98.88 236 ILE A C 1
ATOM 1876 O O . ILE A 1 236 ? 0.049 -19.672 -2.826 1 98.88 236 ILE A O 1
ATOM 1880 N N . TYR A 1 237 ? 0.196 -19.172 -0.702 1 98.88 237 TYR A N 1
ATOM 1881 C CA . TYR A 1 237 ? -0.682 -18 -0.791 1 98.88 237 TYR A CA 1
ATOM 1882 C C . TYR A 1 237 ? 0.079 -16.719 -0.482 1 98.88 237 TYR A C 1
ATOM 1884 O O . TYR A 1 237 ? 0.682 -16.594 0.586 1 98.88 237 TYR A O 1
ATOM 1892 N N . PHE A 1 238 ? 0.092 -15.836 -1.402 1 98.75 238 PHE A N 1
ATOM 1893 C CA . PHE A 1 238 ? 0.785 -14.562 -1.25 1 98.75 238 PHE A CA 1
ATOM 1894 C C . PHE A 1 238 ? -0.198 -13.406 -1.31 1 98.75 238 PHE A C 1
ATOM 1896 O O . PHE A 1 238 ? -0.607 -12.984 -2.395 1 98.75 238 PHE A O 1
ATOM 1903 N N . ALA A 1 239 ? -0.478 -12.836 -0.154 1 98.5 239 ALA A N 1
ATOM 1904 C CA . ALA A 1 239 ? -1.271 -11.617 -0.048 1 98.5 239 ALA A CA 1
ATOM 1905 C C . ALA A 1 239 ? -0.371 -10.391 0.061 1 98.5 239 ALA A C 1
ATOM 1907 O O . ALA A 1 239 ? 0.113 -10.062 1.146 1 98.5 239 ALA A O 1
ATOM 1908 N N . ASN A 1 240 ? -0.211 -9.695 -1.073 1 97.62 240 ASN A N 1
ATOM 1909 C CA . ASN A 1 240 ? 0.666 -8.531 -1.105 1 97.62 240 ASN A CA 1
ATOM 1910 C C . ASN A 1 240 ? 0.158 -7.418 -0.19 1 97.62 240 ASN A C 1
ATOM 1912 O O . ASN A 1 240 ? -1.048 -7.176 -0.112 1 97.62 240 ASN A O 1
ATOM 1916 N N . ASN A 1 241 ? 1.076 -6.715 0.501 1 97.31 241 ASN A N 1
ATOM 1917 C CA . ASN A 1 241 ? 0.758 -5.66 1.456 1 97.31 241 ASN A CA 1
ATOM 1918 C C . ASN A 1 241 ? -0.239 -6.137 2.508 1 97.31 241 ASN A C 1
ATOM 1920 O O . ASN A 1 241 ? -1.121 -5.383 2.922 1 97.31 241 ASN A O 1
ATOM 1924 N N . GLY A 1 242 ? -0.213 -7.43 2.834 1 97.5 242 GLY A N 1
ATOM 1925 C CA . GLY A 1 242 ? -1.193 -8.055 3.709 1 97.5 242 GLY A CA 1
ATOM 1926 C C . GLY A 1 242 ? -0.62 -8.461 5.051 1 97.5 242 GLY A C 1
ATOM 1927 O O . GLY A 1 242 ? -1.122 -9.391 5.691 1 97.5 242 GLY A O 1
ATOM 1928 N N . SER A 1 243 ? 0.446 -7.766 5.484 1 97.25 243 SER A N 1
ATOM 1929 C CA . SER A 1 243 ? 1.113 -8.141 6.727 1 97.25 243 SER A CA 1
ATOM 1930 C C . SER A 1 243 ? 0.165 -8.039 7.914 1 97.25 243 SER A C 1
ATOM 1932 O O . SER A 1 243 ? 0.266 -8.812 8.867 1 97.25 243 SER A O 1
ATOM 1934 N N . THR A 1 244 ? -0.812 -7.152 7.855 1 97.38 244 THR A N 1
ATOM 1935 C CA . THR A 1 244 ? -1.778 -6.988 8.938 1 97.38 244 THR A CA 1
ATOM 1936 C C . THR A 1 244 ? -2.93 -7.977 8.789 1 97.38 244 THR A C 1
ATOM 1938 O O . THR A 1 244 ? -3.82 -8.039 9.633 1 97.38 244 THR A O 1
ATOM 1941 N N . LEU A 1 245 ? -2.92 -8.766 7.746 1 98.38 245 LEU A N 1
ATOM 1942 C CA . LEU A 1 245 ? -3.979 -9.734 7.469 1 98.38 245 LEU A CA 1
ATOM 1943 C C . LEU A 1 245 ? -3.541 -11.141 7.852 1 98.38 245 LEU A C 1
ATOM 1945 O O . LEU A 1 245 ? -4.266 -12.109 7.605 1 98.38 245 LEU A O 1
ATOM 1949 N N . ILE A 1 246 ? -2.398 -11.312 8.469 1 98.25 246 ILE A N 1
ATOM 1950 C CA . ILE A 1 246 ? -1.786 -12.617 8.695 1 98.25 246 ILE A CA 1
ATOM 1951 C C . ILE A 1 246 ? -2.729 -13.492 9.523 1 98.25 246 ILE A C 1
ATOM 1953 O O . ILE A 1 246 ? -2.861 -14.695 9.266 1 98.25 246 ILE A O 1
ATOM 1957 N N . ASN A 1 247 ? -3.426 -12.891 10.5 1 97.56 247 ASN A N 1
ATOM 1958 C CA . ASN A 1 247 ? -4.352 -13.664 11.32 1 97.56 247 ASN A CA 1
ATOM 1959 C C . ASN A 1 247 ? -5.477 -14.266 10.477 1 97.56 247 ASN A C 1
ATOM 1961 O O . ASN A 1 247 ? -6.078 -15.266 10.859 1 97.56 247 ASN A O 1
ATOM 1965 N N . HIS A 1 248 ? -5.754 -13.633 9.344 1 98.5 248 HIS A N 1
ATOM 1966 C CA . HIS A 1 248 ? -6.754 -14.148 8.422 1 98.5 248 HIS A CA 1
ATOM 1967 C C . HIS A 1 248 ? -6.121 -15.062 7.379 1 98.5 248 HIS A C 1
ATOM 1969 O O . HIS A 1 248 ? -6.602 -16.172 7.148 1 98.5 248 HIS A O 1
ATOM 1975 N N . THR A 1 249 ? -4.992 -14.641 6.84 1 98.62 249 THR A N 1
ATOM 1976 C CA . THR A 1 249 ? -4.406 -15.383 5.727 1 98.62 249 THR A CA 1
ATOM 1977 C C . THR A 1 249 ? -3.918 -16.75 6.184 1 98.62 249 THR A C 1
ATOM 1979 O O . THR A 1 249 ? -3.924 -17.703 5.406 1 98.62 249 THR A O 1
ATOM 1982 N N . LYS A 1 250 ? -3.541 -16.891 7.453 1 98.31 250 LYS A N 1
ATOM 1983 C CA . LYS A 1 250 ? -3.057 -18.188 7.945 1 98.31 250 LYS A CA 1
ATOM 1984 C C . LYS A 1 250 ? -4.172 -19.219 7.957 1 98.31 250 LYS A C 1
ATOM 1986 O O . LYS A 1 250 ? -3.91 -20.422 8.102 1 98.31 250 LYS A O 1
ATOM 1991 N N . THR A 1 251 ? -5.43 -18.797 7.781 1 98.56 251 THR A N 1
ATOM 1992 C CA . THR A 1 251 ? -6.566 -19.703 7.781 1 98.56 251 THR A CA 1
ATOM 1993 C C . THR A 1 251 ? -6.957 -20.078 6.355 1 98.56 251 THR A C 1
ATOM 1995 O O . THR A 1 251 ? -7.941 -20.797 6.141 1 98.56 251 THR A O 1
ATOM 1998 N N . ALA A 1 252 ? -6.246 -19.609 5.336 1 98.5 252 ALA A N 1
ATOM 1999 C CA . ALA A 1 252 ? -6.586 -19.828 3.93 1 98.5 252 ALA A CA 1
ATOM 2000 C C . ALA A 1 252 ? -6.469 -21.312 3.557 1 98.5 252 ALA A C 1
ATOM 2002 O O . ALA A 1 252 ? -7.09 -21.766 2.596 1 98.5 252 ALA A O 1
ATOM 2003 N N . GLY A 1 253 ? -5.672 -22.078 4.227 1 98.38 253 GLY A N 1
ATOM 2004 C CA . GLY A 1 253 ? -5.457 -23.484 3.955 1 98.38 253 GLY A CA 1
ATOM 2005 C C . GLY A 1 253 ? -4.176 -23.766 3.191 1 98.38 253 GLY A C 1
ATOM 2006 O O . GLY A 1 253 ? -3.895 -24.906 2.826 1 98.38 253 GLY A O 1
ATOM 2007 N N . ALA A 1 254 ? -3.346 -22.766 2.984 1 98.62 254 ALA A N 1
ATOM 2008 C CA . ALA A 1 254 ? -2.104 -22.906 2.232 1 98.62 254 ALA A CA 1
ATOM 2009 C C . ALA A 1 254 ? -1.022 -23.578 3.084 1 98.62 254 ALA A C 1
ATOM 2011 O O . ALA A 1 254 ? -1.14 -23.625 4.312 1 98.62 254 ALA A O 1
ATOM 2012 N N . ASP A 1 255 ? 0.018 -24.094 2.459 1 98.56 255 ASP A N 1
ATOM 2013 C CA . ASP A 1 255 ? 1.17 -24.656 3.146 1 98.56 255 ASP A CA 1
ATOM 2014 C C . ASP A 1 255 ? 2.199 -23.594 3.488 1 98.56 255 ASP A C 1
ATOM 2016 O O . ASP A 1 255 ? 2.887 -23.688 4.508 1 98.56 255 ASP A O 1
ATOM 2020 N N . VAL A 1 256 ? 2.277 -22.641 2.615 1 98.88 256 VAL A N 1
ATOM 2021 C CA . VAL A 1 256 ? 3.264 -21.562 2.707 1 98.88 256 VAL A CA 1
ATOM 2022 C C . VAL A 1 256 ? 2.566 -20.219 2.602 1 98.88 256 VAL A C 1
ATOM 2024 O O . VAL A 1 256 ? 1.681 -20.031 1.763 1 98.88 256 VAL A O 1
ATOM 2027 N N . LEU A 1 257 ? 2.902 -19.297 3.457 1 98.81 257 LEU A N 1
ATOM 2028 C CA . LEU A 1 257 ? 2.426 -17.922 3.346 1 98.81 257 LEU A CA 1
ATOM 2029 C C . LEU A 1 257 ? 3.541 -17 2.863 1 98.81 257 LEU A C 1
ATOM 2031 O O . LEU A 1 257 ? 4.617 -16.938 3.467 1 98.81 257 LEU A O 1
ATOM 2035 N N . GLY A 1 258 ? 3.303 -16.375 1.687 1 98.5 258 GLY A N 1
ATOM 2036 C CA . GLY A 1 258 ? 4.211 -15.344 1.206 1 98.5 258 GLY A CA 1
ATOM 2037 C C . GLY A 1 258 ? 4.074 -14.031 1.954 1 98.5 258 GLY A C 1
ATOM 2038 O O . GLY A 1 258 ? 2.963 -13.609 2.287 1 98.5 258 GLY A O 1
ATOM 2039 N N . LEU A 1 259 ? 5.184 -13.391 2.209 1 98.12 259 LEU A N 1
ATOM 2040 C CA . LEU A 1 259 ? 5.246 -12.141 2.967 1 98.12 259 LEU A CA 1
ATOM 2041 C C . LEU A 1 259 ? 6.047 -11.086 2.209 1 98.12 259 LEU A C 1
ATOM 2043 O O . LEU A 1 259 ? 7.137 -11.367 1.709 1 98.12 259 LEU A O 1
ATOM 2047 N N . ASP A 1 260 ? 5.492 -9.852 2.16 1 98.06 260 ASP A N 1
ATOM 2048 C CA . ASP A 1 260 ? 6.312 -8.766 1.62 1 98.06 260 ASP A CA 1
ATOM 2049 C C . ASP A 1 260 ? 7.254 -8.211 2.684 1 98.06 260 ASP A C 1
ATOM 2051 O O . ASP A 1 260 ? 7.48 -8.844 3.717 1 98.06 260 ASP A O 1
ATOM 2055 N N . TRP A 1 261 ? 7.875 -7.066 2.375 1 98.31 261 TRP A N 1
ATOM 2056 C CA . TRP A 1 261 ? 8.984 -6.621 3.209 1 98.31 261 TRP A CA 1
ATOM 2057 C C . TRP A 1 261 ? 8.484 -5.777 4.379 1 98.31 261 TRP A C 1
ATOM 2059 O O . TRP A 1 261 ? 9.273 -5.344 5.219 1 98.31 261 TRP A O 1
ATOM 2069 N N . ARG A 1 262 ? 7.164 -5.566 4.543 1 97.94 262 ARG A N 1
ATOM 2070 C CA . ARG A 1 262 ? 6.625 -4.574 5.465 1 97.94 262 ARG A CA 1
ATOM 2071 C C . ARG A 1 262 ? 6.449 -5.164 6.863 1 97.94 262 ARG A C 1
ATOM 2073 O O . ARG A 1 262 ? 5.875 -4.52 7.742 1 97.94 262 ARG A O 1
ATOM 2080 N N . ILE A 1 263 ? 6.902 -6.348 7.027 1 97.69 263 ILE A N 1
ATOM 2081 C CA . ILE A 1 263 ? 6.945 -6.98 8.344 1 97.69 263 ILE A CA 1
ATOM 2082 C C . ILE A 1 263 ? 8.25 -7.754 8.5 1 97.69 263 ILE A C 1
ATOM 2084 O O . ILE A 1 263 ? 8.789 -8.289 7.523 1 97.69 263 ILE A O 1
ATOM 2088 N N . ASN A 1 264 ? 8.781 -7.758 9.711 1 97.44 264 ASN A N 1
ATOM 2089 C CA . ASN A 1 264 ? 9.906 -8.641 10 1 97.44 264 ASN A CA 1
ATOM 2090 C C . ASN A 1 264 ? 9.516 -10.109 9.883 1 97.44 264 ASN A C 1
ATOM 2092 O O . ASN A 1 264 ? 8.5 -10.531 10.445 1 97.44 264 ASN A O 1
ATOM 2096 N N . ILE A 1 265 ? 10.289 -10.898 9.172 1 97.88 265 ILE A N 1
ATOM 2097 C CA . ILE A 1 265 ? 9.922 -12.273 8.859 1 97.88 265 ILE A CA 1
ATOM 2098 C C . ILE A 1 265 ? 9.891 -13.109 10.133 1 97.88 265 ILE A C 1
ATOM 2100 O O . ILE A 1 265 ? 9.102 -14.047 10.258 1 97.88 265 ILE A O 1
ATOM 2104 N N . GLY A 1 266 ? 10.773 -12.805 11.109 1 97.38 266 GLY A N 1
ATOM 2105 C CA . GLY A 1 266 ? 10.734 -13.5 12.391 1 97.38 266 GLY A CA 1
ATOM 2106 C C . GLY A 1 266 ? 9.445 -13.258 13.156 1 97.38 266 GLY A C 1
ATOM 2107 O O . GLY A 1 266 ? 8.867 -14.195 13.719 1 97.38 266 GLY A O 1
ATOM 2108 N N . GLU A 1 267 ? 8.977 -11.992 13.133 1 96.5 267 GLU A N 1
ATOM 2109 C CA . GLU A 1 267 ? 7.688 -11.664 13.742 1 96.5 267 GLU A CA 1
ATOM 2110 C C . GLU A 1 267 ? 6.547 -12.391 13.039 1 96.5 267 GLU A C 1
ATOM 2112 O O . GLU A 1 267 ? 5.652 -12.938 13.688 1 96.5 267 GLU A O 1
ATOM 2117 N N . ALA A 1 268 ? 6.594 -12.398 11.758 1 97.62 268 ALA A N 1
ATOM 2118 C CA . ALA A 1 268 ? 5.562 -13.07 10.977 1 97.62 268 ALA A CA 1
ATOM 2119 C C . ALA A 1 268 ? 5.547 -14.57 11.266 1 97.62 268 ALA A C 1
ATOM 2121 O O . ALA A 1 268 ? 4.477 -15.18 11.359 1 97.62 268 ALA A O 1
ATOM 2122 N N . ALA A 1 269 ? 6.75 -15.18 11.359 1 97.38 269 ALA A N 1
ATOM 2123 C CA . ALA A 1 269 ? 6.867 -16.609 11.602 1 97.38 269 ALA A CA 1
ATOM 2124 C C . ALA A 1 269 ? 6.152 -17.016 12.891 1 97.38 269 ALA A C 1
ATOM 2126 O O . ALA A 1 269 ? 5.531 -18.078 12.961 1 97.38 269 ALA A O 1
ATOM 2127 N N . LYS A 1 270 ? 6.199 -16.156 13.875 1 96.5 270 LYS A N 1
ATOM 2128 C CA . LYS A 1 270 ? 5.516 -16.422 15.133 1 96.5 270 LYS A CA 1
ATOM 2129 C C . LYS A 1 270 ? 4 -16.359 14.969 1 96.5 270 LYS A C 1
ATOM 2131 O O . LYS A 1 270 ? 3.262 -17.078 15.633 1 96.5 270 LYS A O 1
ATOM 2136 N N . MET A 1 271 ? 3.57 -15.562 14.102 1 96.56 271 MET A N 1
ATOM 2137 C CA . MET A 1 271 ? 2.143 -15.336 13.898 1 96.56 271 MET A CA 1
ATOM 2138 C C . MET A 1 271 ? 1.522 -16.453 13.07 1 96.56 271 MET A C 1
ATOM 2140 O O . MET A 1 271 ? 0.381 -16.844 13.312 1 96.56 271 MET A O 1
ATOM 2144 N N . VAL A 1 272 ? 2.254 -16.969 12.094 1 96.5 272 VAL A N 1
ATOM 2145 C CA . VAL A 1 272 ? 1.676 -17.875 11.102 1 96.5 272 VAL A CA 1
ATOM 2146 C C . VAL A 1 272 ? 1.6 -19.281 11.68 1 96.5 272 VAL A C 1
ATOM 2148 O O . VAL A 1 272 ? 0.913 -20.156 11.125 1 96.5 272 VAL A O 1
ATOM 2151 N N . GLY A 1 273 ? 2.299 -19.594 12.742 1 90.88 273 GLY A N 1
ATOM 2152 C CA . GLY A 1 273 ? 2.211 -20.875 13.391 1 90.88 273 GLY A CA 1
ATOM 2153 C C . GLY A 1 273 ? 2.85 -22 12.594 1 90.88 273 GLY A C 1
ATOM 2154 O O . GLY A 1 273 ? 4.035 -21.938 12.258 1 90.88 273 GLY A O 1
ATOM 2155 N N . ASP A 1 274 ? 2.035 -22.922 12.109 1 92.19 274 ASP A N 1
ATOM 2156 C CA . ASP A 1 274 ? 2.541 -24.156 11.516 1 92.19 274 ASP A CA 1
ATOM 2157 C C . ASP A 1 274 ? 2.695 -24.016 10 1 92.19 274 ASP A C 1
ATOM 2159 O O . ASP A 1 274 ? 2.715 -25 9.273 1 92.19 274 ASP A O 1
ATOM 2163 N N . HIS A 1 275 ? 2.801 -22.844 9.547 1 97.19 275 HIS A N 1
ATOM 2164 C CA . HIS A 1 275 ? 3.004 -22.609 8.125 1 97.19 275 HIS A CA 1
ATOM 2165 C C . HIS A 1 275 ? 4.473 -22.328 7.812 1 97.19 275 HIS A C 1
ATOM 2167 O O . HIS A 1 275 ? 5.18 -21.734 8.625 1 97.19 275 HIS A O 1
ATOM 2173 N N . ALA A 1 276 ? 4.93 -22.844 6.691 1 98.56 276 ALA A N 1
ATOM 2174 C CA . ALA A 1 276 ? 6.176 -22.312 6.141 1 98.56 276 ALA A CA 1
ATOM 2175 C C . ALA A 1 276 ? 5.988 -20.875 5.66 1 98.56 276 ALA A C 1
ATOM 2177 O O . ALA A 1 276 ? 4.863 -20.438 5.414 1 98.56 276 ALA A O 1
ATOM 2178 N N . VAL A 1 277 ? 7.07 -20.109 5.605 1 98.69 277 VAL A N 1
ATOM 2179 C CA . VAL A 1 277 ? 6.996 -18.719 5.156 1 98.69 277 VAL A CA 1
ATOM 2180 C C . VAL A 1 277 ? 7.898 -18.531 3.941 1 98.69 277 VAL A C 1
ATOM 2182 O O . VAL A 1 277 ? 8.906 -19.219 3.787 1 98.69 277 VAL A O 1
ATOM 2185 N N . GLN A 1 278 ? 7.484 -17.688 3.053 1 98.75 278 GLN A N 1
ATOM 2186 C CA . GLN A 1 278 ? 8.242 -17.281 1.873 1 98.75 278 GLN A CA 1
ATOM 2187 C C . GLN A 1 278 ? 8.445 -15.766 1.839 1 98.75 278 GLN A C 1
ATOM 2189 O O . GLN A 1 278 ? 7.512 -15.008 2.102 1 98.75 278 GLN A O 1
ATOM 2194 N N . GLY A 1 279 ? 9.586 -15.148 1.465 1 95.25 279 GLY A N 1
ATOM 2195 C CA . GLY A 1 279 ? 9.945 -13.742 1.375 1 95.25 279 GLY A CA 1
ATOM 2196 C C . GLY A 1 279 ? 11.352 -13.453 1.862 1 95.25 279 GLY A C 1
ATOM 2197 O O . GLY A 1 279 ? 12.18 -14.359 1.956 1 95.25 279 GLY A O 1
ATOM 2198 N N . ASN A 1 280 ? 11.555 -12.32 2.236 1 95.69 280 ASN A N 1
ATOM 2199 C CA . ASN A 1 280 ? 10.781 -11.125 2.561 1 95.69 280 ASN A CA 1
ATOM 2200 C C . ASN A 1 280 ? 11.555 -9.852 2.209 1 95.69 280 ASN A C 1
ATOM 2202 O O . ASN A 1 280 ? 11.297 -8.789 2.777 1 95.69 280 ASN A O 1
ATOM 2206 N N . LEU A 1 281 ? 12.57 -10.039 1.278 1 98.56 281 LEU A N 1
ATOM 2207 C CA . LEU A 1 281 ? 13.461 -8.93 0.967 1 98.56 281 LEU A CA 1
ATOM 2208 C C . LEU A 1 281 ? 12.766 -7.898 0.084 1 98.56 281 LEU A C 1
ATOM 2210 O O . LEU A 1 281 ? 12.094 -8.258 -0.888 1 98.56 281 LEU A O 1
ATOM 2214 N N . ASP A 1 282 ? 12.875 -6.598 0.435 1 98.25 282 ASP A N 1
ATOM 2215 C CA . ASP A 1 282 ? 12.422 -5.535 -0.455 1 98.25 282 ASP A CA 1
ATOM 2216 C C . ASP A 1 282 ? 13.086 -5.645 -1.826 1 98.25 282 ASP A C 1
ATOM 2218 O O . ASP A 1 282 ? 14.312 -5.664 -1.927 1 98.25 282 ASP A O 1
ATOM 2222 N N . PRO A 1 283 ? 12.336 -5.723 -2.941 1 98.38 283 PRO A N 1
ATOM 2223 C CA . PRO A 1 283 ? 12.953 -5.848 -4.266 1 98.38 283 PRO A CA 1
ATOM 2224 C C . PRO A 1 283 ? 13.969 -4.75 -4.547 1 98.38 283 PRO A C 1
ATOM 2226 O O . PRO A 1 283 ? 14.969 -4.988 -5.238 1 98.38 283 PRO A O 1
ATOM 2229 N N . VAL A 1 284 ? 13.797 -3.553 -3.986 1 98.31 284 VAL A N 1
ATOM 2230 C CA . VAL A 1 284 ? 14.703 -2.439 -4.246 1 98.31 284 VAL A CA 1
ATOM 2231 C C . VAL A 1 284 ? 16.016 -2.66 -3.504 1 98.31 284 VAL A C 1
ATOM 2233 O O . VAL A 1 284 ? 17.031 -2.023 -3.814 1 98.31 284 VAL A O 1
ATOM 2236 N N . ALA A 1 285 ? 16.016 -3.549 -2.551 1 98.38 285 ALA A N 1
ATOM 2237 C CA . ALA A 1 285 ? 17.25 -3.859 -1.838 1 98.38 285 ALA A CA 1
ATOM 2238 C C . ALA A 1 285 ? 18.312 -4.406 -2.789 1 98.38 285 ALA A C 1
ATOM 2240 O O . ALA A 1 285 ? 19.5 -4.355 -2.49 1 98.38 285 ALA A O 1
ATOM 2241 N N . LEU A 1 286 ? 17.906 -4.941 -3.938 1 98.69 286 LEU A N 1
ATOM 2242 C CA . LEU A 1 286 ? 18.844 -5.441 -4.941 1 98.69 286 LEU A CA 1
ATOM 2243 C C . LEU A 1 286 ? 19.672 -4.305 -5.52 1 98.69 286 LEU A C 1
ATOM 2245 O O . LEU A 1 286 ? 20.656 -4.551 -6.23 1 98.69 286 LEU A O 1
ATOM 2249 N N . PHE A 1 287 ? 19.375 -3.025 -5.176 1 98.31 287 PHE A N 1
ATOM 2250 C CA . PHE A 1 287 ? 20.156 -1.873 -5.621 1 98.31 287 PHE A CA 1
ATOM 2251 C C . PHE A 1 287 ? 21.156 -1.454 -4.559 1 98.31 287 PHE A C 1
ATOM 2253 O O . PHE A 1 287 ? 21.984 -0.556 -4.785 1 98.31 287 PHE A O 1
ATOM 2260 N N . LEU A 1 288 ? 21.172 -2.049 -3.418 1 98.38 288 LEU A N 1
ATOM 2261 C CA . LEU A 1 288 ? 22.141 -1.775 -2.367 1 98.38 288 LEU A CA 1
ATOM 2262 C C . LEU A 1 288 ? 23.547 -2.16 -2.816 1 98.38 288 LEU A C 1
ATOM 2264 O O . LEU A 1 288 ? 23.719 -3.045 -3.658 1 98.38 288 LEU A O 1
ATOM 2268 N N . PRO A 1 289 ? 24.578 -1.496 -2.211 1 97.81 289 PRO A N 1
ATOM 2269 C CA . PRO A 1 289 ? 25.906 -2.074 -2.342 1 97.81 289 PRO A CA 1
ATOM 2270 C C . PRO A 1 289 ? 25.969 -3.525 -1.869 1 97.81 289 PRO A C 1
ATOM 2272 O O . PRO A 1 289 ? 25.234 -3.918 -0.966 1 97.81 289 PRO A O 1
ATOM 2275 N N . GLN A 1 290 ? 26.859 -4.309 -2.508 1 98.12 290 GLN A N 1
ATOM 2276 C CA . GLN A 1 290 ? 26.906 -5.754 -2.307 1 98.12 290 GLN A CA 1
ATOM 2277 C C . GLN A 1 290 ? 26.969 -6.102 -0.823 1 98.12 290 GLN A C 1
ATOM 2279 O O . GLN A 1 290 ? 26.234 -6.957 -0.344 1 98.12 290 GLN A O 1
ATOM 2284 N N . LYS A 1 291 ? 27.812 -5.453 -0.094 1 98.25 291 LYS A N 1
ATOM 2285 C CA . LYS A 1 291 ? 28 -5.766 1.317 1 98.25 291 LYS A CA 1
ATOM 2286 C C . LYS A 1 291 ? 26.719 -5.578 2.105 1 98.25 291 LYS A C 1
ATOM 2288 O O . LYS A 1 291 ? 26.344 -6.422 2.928 1 98.25 291 LYS A O 1
ATOM 2293 N N . GLU A 1 292 ? 26 -4.496 1.858 1 98 292 GLU A N 1
ATOM 2294 C CA . GLU A 1 292 ? 24.766 -4.203 2.561 1 98 292 GLU A CA 1
ATOM 2295 C C . GLU A 1 292 ? 23.641 -5.16 2.139 1 98 292 GLU A C 1
ATOM 2297 O O . GLU A 1 292 ? 22.828 -5.57 2.963 1 98 292 GLU A O 1
ATOM 2302 N N . LEU A 1 293 ? 23.609 -5.453 0.846 1 98.56 293 LEU A N 1
ATOM 2303 C CA . LEU A 1 293 ? 22.656 -6.434 0.352 1 98.56 293 LEU A CA 1
ATOM 2304 C C . LEU A 1 293 ? 22.828 -7.773 1.057 1 98.56 293 LEU A C 1
ATOM 2306 O O . LEU A 1 293 ? 21.875 -8.352 1.565 1 98.56 293 LEU A O 1
ATOM 2310 N N . GLU A 1 294 ? 24.094 -8.234 1.117 1 98.75 294 GLU A N 1
ATOM 2311 C CA . GLU A 1 294 ? 24.391 -9.516 1.752 1 98.75 294 GLU A CA 1
ATOM 2312 C C . GLU A 1 294 ? 24.047 -9.492 3.236 1 98.75 294 GLU A C 1
ATOM 2314 O O . GLU A 1 294 ? 23.531 -10.477 3.773 1 98.75 294 GLU A O 1
ATOM 2319 N N . GLN A 1 295 ? 24.266 -8.359 3.84 1 98.44 295 GLN A N 1
ATOM 2320 C CA . GLN A 1 295 ? 23.938 -8.234 5.258 1 98.44 295 GLN A CA 1
ATOM 2321 C C . GLN A 1 295 ? 22.438 -8.336 5.48 1 98.44 295 GLN A C 1
ATOM 2323 O O . GLN A 1 295 ? 21.984 -8.969 6.438 1 98.44 295 GLN A O 1
ATOM 2328 N N . GLN A 1 296 ? 21.656 -7.68 4.684 1 98.19 296 GLN A N 1
ATOM 2329 C CA . GLN A 1 296 ? 20.203 -7.762 4.809 1 98.19 296 GLN A CA 1
ATOM 2330 C C . GLN A 1 296 ? 19.719 -9.188 4.586 1 98.19 296 GLN A C 1
ATOM 2332 O O . GLN A 1 296 ? 18.812 -9.664 5.293 1 98.19 296 GLN A O 1
ATOM 2337 N N . ILE A 1 297 ? 20.312 -9.859 3.596 1 98.75 297 ILE A N 1
ATOM 2338 C CA . ILE A 1 297 ? 19.953 -11.242 3.305 1 98.75 297 ILE A CA 1
ATOM 2339 C C . ILE A 1 297 ? 20.266 -12.125 4.512 1 98.75 297 ILE A C 1
ATOM 2341 O O . ILE A 1 297 ? 19.438 -12.922 4.945 1 98.75 297 ILE A O 1
ATOM 2345 N N . LYS A 1 298 ? 21.438 -11.953 5.059 1 98.69 298 LYS A N 1
ATOM 2346 C CA . LYS A 1 298 ? 21.828 -12.719 6.234 1 98.69 298 LYS A CA 1
ATOM 2347 C C . LYS A 1 298 ? 20.859 -12.484 7.391 1 98.69 298 LYS A C 1
ATOM 2349 O O . LYS A 1 298 ? 20.484 -13.43 8.086 1 98.69 298 LYS A O 1
ATOM 2354 N N . THR A 1 299 ? 20.469 -11.234 7.594 1 98.44 299 THR A N 1
ATOM 2355 C CA . THR A 1 299 ? 19.547 -10.883 8.672 1 98.44 299 THR A CA 1
ATOM 2356 C C . THR A 1 299 ? 18.219 -11.594 8.484 1 98.44 299 THR A C 1
ATOM 2358 O O . THR A 1 299 ? 17.656 -12.117 9.453 1 98.44 299 THR A O 1
ATOM 2361 N N . ILE A 1 300 ? 17.688 -11.625 7.301 1 98.56 300 ILE A N 1
ATOM 2362 C CA . ILE A 1 300 ? 16.422 -12.273 7.02 1 98.56 300 ILE A CA 1
ATOM 2363 C C . ILE A 1 300 ? 16.531 -13.766 7.297 1 98.56 300 ILE A C 1
ATOM 2365 O O . ILE A 1 300 ? 15.633 -14.359 7.91 1 98.56 300 ILE A O 1
ATOM 2369 N N . ILE A 1 301 ? 17.641 -14.391 6.816 1 98.56 301 ILE A N 1
ATOM 2370 C CA . ILE A 1 301 ? 17.859 -15.82 7.031 1 98.56 301 ILE A CA 1
ATOM 2371 C C . ILE A 1 301 ? 17.906 -16.109 8.531 1 98.56 301 ILE A C 1
ATOM 2373 O O . ILE A 1 301 ? 17.266 -17.047 9.008 1 98.56 301 ILE A O 1
ATOM 2377 N N . ASP A 1 302 ? 18.609 -15.266 9.297 1 98.31 302 ASP A N 1
ATOM 2378 C CA . ASP A 1 302 ? 18.734 -15.445 10.734 1 98.31 302 ASP A CA 1
ATOM 2379 C C . ASP A 1 302 ? 17.375 -15.266 11.43 1 98.31 302 ASP A C 1
ATOM 2381 O O . ASP A 1 302 ? 17.031 -16.031 12.32 1 98.31 302 ASP A O 1
ATOM 2385 N N . ASP A 1 303 ? 16.609 -14.266 11.039 1 98.06 303 ASP A N 1
ATOM 2386 C CA . ASP A 1 303 ? 15.312 -13.969 11.656 1 98.06 303 ASP A CA 1
ATOM 2387 C C . ASP A 1 303 ? 14.305 -15.086 11.383 1 98.06 303 ASP A C 1
ATOM 2389 O O . ASP A 1 303 ? 13.406 -15.328 12.188 1 98.06 303 ASP A O 1
ATOM 2393 N N . ALA A 1 304 ? 14.453 -15.781 10.25 1 97.62 304 ALA A N 1
ATOM 2394 C CA . ALA A 1 304 ? 13.484 -16.781 9.828 1 97.62 304 ALA A CA 1
ATOM 2395 C C . ALA A 1 304 ? 13.789 -18.141 10.453 1 97.62 304 ALA A C 1
ATOM 2397 O O . ALA A 1 304 ? 13.109 -19.141 10.156 1 97.62 304 ALA A O 1
ATOM 2398 N N . GLN A 1 305 ? 14.742 -18.266 11.289 1 94.44 305 GLN A N 1
ATOM 2399 C CA . GLN A 1 305 ? 15.289 -19.531 11.773 1 94.44 305 GLN A CA 1
ATOM 2400 C C . GLN A 1 305 ? 14.219 -20.344 12.5 1 94.44 305 GLN A C 1
ATOM 2402 O O . GLN A 1 305 ? 14.266 -21.578 12.492 1 94.44 305 GLN A O 1
ATOM 2407 N N . ASP A 1 306 ? 13.203 -19.641 13.078 1 93.62 306 ASP A N 1
ATOM 2408 C CA . ASP A 1 306 ? 12.219 -20.359 13.883 1 93.62 306 ASP A CA 1
ATOM 2409 C C . ASP A 1 306 ? 11 -20.734 13.047 1 93.62 306 ASP A C 1
ATOM 2411 O O . ASP A 1 306 ? 10.055 -21.344 13.547 1 93.62 306 ASP A O 1
ATOM 2415 N N . ALA A 1 307 ? 10.984 -20.344 11.812 1 96.5 307 ALA A N 1
ATOM 2416 C CA . ALA A 1 307 ? 9.875 -20.734 10.945 1 96.5 307 ALA A CA 1
ATOM 2417 C C . ALA A 1 307 ? 9.867 -22.234 10.695 1 96.5 307 ALA A C 1
ATOM 2419 O O . ALA A 1 307 ? 10.922 -22.875 10.68 1 96.5 307 ALA A O 1
ATOM 2420 N N . LYS A 1 308 ? 8.656 -22.812 10.5 1 97.19 308 LYS A N 1
ATOM 2421 C CA . LYS A 1 308 ? 8.531 -24.234 10.164 1 97.19 308 LYS A CA 1
ATOM 2422 C C . LYS A 1 308 ? 9.328 -24.578 8.906 1 97.19 308 LYS A C 1
ATOM 2424 O O . LYS A 1 308 ? 9.961 -25.625 8.836 1 97.19 308 LYS A O 1
ATOM 2429 N N . GLY A 1 309 ? 9.305 -23.766 7.949 1 98.31 309 GLY A N 1
ATOM 2430 C CA . GLY A 1 309 ? 10.016 -23.75 6.68 1 98.31 309 GLY A CA 1
ATOM 2431 C C . GLY A 1 309 ? 10.219 -22.359 6.125 1 98.31 309 GLY A C 1
ATOM 2432 O O . GLY A 1 309 ? 9.422 -21.453 6.379 1 98.31 309 GLY A O 1
ATOM 2433 N N . HIS A 1 310 ? 11.32 -22.219 5.457 1 98.56 310 HIS A N 1
ATOM 2434 C CA . HIS A 1 310 ? 11.625 -20.891 4.926 1 98.56 310 HIS A CA 1
ATOM 2435 C C . HIS A 1 310 ? 12.086 -20.969 3.475 1 98.56 310 HIS A C 1
ATOM 2437 O O . HIS A 1 310 ? 13.016 -21.719 3.154 1 98.56 310 HIS A O 1
ATOM 2443 N N . ILE A 1 311 ? 11.398 -20.297 2.631 1 98.88 311 ILE A N 1
ATOM 2444 C CA . ILE A 1 311 ? 11.812 -20.062 1.252 1 98.88 311 ILE A CA 1
ATOM 2445 C C . ILE A 1 311 ? 12.211 -18.609 1.071 1 98.88 311 ILE A C 1
ATOM 2447 O O . ILE A 1 311 ? 11.398 -17.703 1.277 1 98.88 311 ILE A O 1
ATOM 2451 N N . PHE A 1 312 ? 13.461 -18.375 0.75 1 98.88 312 PHE A N 1
ATOM 2452 C CA . PHE A 1 312 ? 13.898 -17 0.525 1 98.88 312 PHE A CA 1
ATOM 2453 C C . PHE A 1 312 ? 13.344 -16.469 -0.789 1 98.88 312 PHE A C 1
ATOM 2455 O O . PHE A 1 312 ? 13.422 -17.125 -1.821 1 98.88 312 PHE A O 1
ATOM 2462 N N . ASN A 1 313 ? 12.781 -15.344 -0.774 1 98.81 313 ASN A N 1
ATOM 2463 C CA . ASN A 1 313 ? 12.227 -14.633 -1.916 1 98.81 313 ASN A CA 1
ATOM 2464 C C . ASN A 1 313 ? 12.234 -13.117 -1.688 1 98.81 313 ASN A C 1
ATOM 2466 O O . ASN A 1 313 ? 12.508 -12.656 -0.581 1 98.81 313 ASN A O 1
ATOM 2470 N N . LEU A 1 314 ? 11.992 -12.398 -2.715 1 98.56 314 LEU A N 1
ATOM 2471 C CA . LEU A 1 314 ? 11.664 -10.984 -2.572 1 98.56 314 LEU A CA 1
ATOM 2472 C C . LEU A 1 314 ? 10.242 -10.812 -2.045 1 98.56 314 LEU A C 1
ATOM 2474 O O . LEU A 1 314 ? 9.445 -11.75 -2.072 1 98.56 314 LEU A O 1
ATOM 2478 N N . GLY A 1 315 ? 9.977 -9.641 -1.528 1 97.5 315 GLY A N 1
ATOM 2479 C CA . GLY A 1 315 ? 8.633 -9.32 -1.074 1 97.5 315 GLY A CA 1
ATOM 2480 C C . GLY A 1 315 ? 7.691 -8.969 -2.207 1 97.5 315 GLY A C 1
ATOM 2481 O O . GLY A 1 315 ? 6.492 -8.773 -1.988 1 97.5 315 GLY A O 1
ATOM 2482 N N . HIS A 1 316 ? 8.227 -8.797 -3.359 1 96.69 316 HIS A N 1
ATOM 2483 C CA . HIS A 1 316 ? 7.551 -8.594 -4.633 1 96.69 316 HIS A CA 1
ATOM 2484 C C . HIS A 1 316 ? 8.469 -8.906 -5.809 1 96.69 316 HIS A C 1
ATOM 2486 O O . HIS A 1 316 ? 9.609 -9.344 -5.609 1 96.69 316 HIS A O 1
ATOM 2492 N N . GLY A 1 317 ? 8.062 -8.773 -7.035 1 96.88 317 GLY A N 1
ATOM 2493 C CA . GLY A 1 317 ? 8.82 -9.172 -8.203 1 96.88 317 GLY A CA 1
ATOM 2494 C C . GLY A 1 317 ? 10.055 -8.312 -8.445 1 96.88 317 GLY A C 1
ATOM 2495 O O . GLY A 1 317 ? 10.062 -7.133 -8.086 1 96.88 317 GLY A O 1
ATOM 2496 N N . ILE A 1 318 ? 11.023 -8.891 -9.07 1 97.75 318 ILE A N 1
ATOM 2497 C CA . ILE A 1 318 ? 12.234 -8.18 -9.469 1 97.75 318 ILE A CA 1
ATOM 2498 C C . ILE A 1 318 ? 11.867 -7 -10.367 1 97.75 318 ILE A C 1
ATOM 2500 O O . ILE A 1 318 ? 11.016 -7.121 -11.25 1 97.75 318 ILE A O 1
ATOM 2504 N N . LEU A 1 319 ? 12.586 -5.879 -10.117 1 97.19 319 LEU A N 1
ATOM 2505 C CA . LEU A 1 319 ? 12.359 -4.695 -10.945 1 97.19 319 LEU A CA 1
ATOM 2506 C C . LEU A 1 319 ? 13.117 -4.793 -12.258 1 97.19 319 LEU A C 1
ATOM 2508 O O . LEU A 1 319 ? 14.227 -5.332 -12.305 1 97.19 319 LEU A O 1
ATOM 2512 N N . PRO A 1 320 ? 12.531 -4.238 -13.328 1 95.56 320 PRO A N 1
ATOM 2513 C CA . PRO A 1 320 ? 13.188 -4.297 -14.633 1 95.56 320 PRO A CA 1
ATOM 2514 C C . PRO A 1 320 ? 14.555 -3.617 -14.648 1 95.56 320 PRO A C 1
ATOM 2516 O O . PRO A 1 320 ? 15.414 -3.963 -15.461 1 95.56 320 PRO A O 1
ATOM 2519 N N . GLN A 1 321 ? 14.758 -2.639 -13.703 1 97.19 321 GLN A N 1
ATOM 2520 C CA . GLN A 1 321 ? 15.984 -1.848 -13.68 1 97.19 321 GLN A CA 1
ATOM 2521 C C . GLN A 1 321 ? 17.094 -2.578 -12.938 1 97.19 321 GLN A C 1
ATOM 2523 O O . GLN A 1 321 ? 18.234 -2.111 -12.898 1 97.19 321 GLN A O 1
ATOM 2528 N N . THR A 1 322 ? 16.781 -3.736 -12.344 1 98.25 322 THR A N 1
ATOM 2529 C CA . THR A 1 322 ? 17.734 -4.465 -11.523 1 98.25 322 THR A CA 1
ATOM 2530 C C . THR A 1 322 ? 18.891 -4.992 -12.367 1 98.25 322 THR A C 1
ATOM 2532 O O . THR A 1 322 ? 18.672 -5.527 -13.461 1 98.25 322 THR A O 1
ATOM 2535 N N . ASP A 1 323 ? 20.078 -4.809 -11.93 1 97.94 323 ASP A N 1
ATOM 2536 C CA . ASP A 1 323 ? 21.25 -5.445 -12.508 1 97.94 323 ASP A CA 1
ATOM 2537 C C . ASP A 1 323 ? 21.219 -6.957 -12.297 1 97.94 323 ASP A C 1
ATOM 2539 O O . ASP A 1 323 ? 21.219 -7.426 -11.156 1 97.94 323 ASP A O 1
ATOM 2543 N N . PRO A 1 324 ? 21.25 -7.711 -13.359 1 98.12 324 PRO A N 1
ATOM 2544 C CA . PRO A 1 324 ? 21.219 -9.172 -13.211 1 98.12 324 PRO A CA 1
ATOM 2545 C C . PRO A 1 324 ? 22.297 -9.688 -12.266 1 98.12 324 PRO A C 1
ATOM 2547 O O . PRO A 1 324 ? 22.078 -10.688 -11.578 1 98.12 324 PRO A O 1
ATOM 2550 N N . ASP A 1 325 ? 23.391 -9.031 -12.172 1 98 325 ASP A N 1
ATOM 2551 C CA . ASP A 1 325 ? 24.469 -9.453 -11.273 1 98 325 ASP A CA 1
ATOM 2552 C C . ASP A 1 325 ? 24.016 -9.398 -9.82 1 98 325 ASP A C 1
ATOM 2554 O O . ASP A 1 325 ? 24.469 -10.195 -8.992 1 98 325 ASP A O 1
ATOM 2558 N N . LYS A 1 326 ? 23.203 -8.453 -9.484 1 98.44 326 LYS A N 1
ATOM 2559 C CA . LYS A 1 326 ? 22.688 -8.352 -8.125 1 98.44 326 LYS A CA 1
ATOM 2560 C C . LYS A 1 326 ? 21.797 -9.539 -7.773 1 98.44 326 LYS A C 1
ATOM 2562 O O . LYS A 1 326 ? 21.766 -9.984 -6.625 1 98.44 326 LYS A O 1
ATOM 2567 N N . ALA A 1 327 ? 21.047 -10.031 -8.742 1 98.38 327 ALA A N 1
ATOM 2568 C CA . ALA A 1 327 ? 20.297 -11.258 -8.523 1 98.38 327 ALA A CA 1
ATOM 2569 C C . ALA A 1 327 ? 21.219 -12.438 -8.234 1 98.38 327 ALA A C 1
ATOM 2571 O O . ALA A 1 327 ? 20.953 -13.227 -7.324 1 98.38 327 ALA A O 1
ATOM 2572 N N . ARG A 1 328 ? 22.25 -12.516 -9.031 1 98.31 328 ARG A N 1
ATOM 2573 C CA . ARG A 1 328 ? 23.234 -13.578 -8.828 1 98.31 328 ARG A CA 1
ATOM 2574 C C . ARG A 1 328 ? 23.844 -13.5 -7.426 1 98.31 328 ARG A C 1
ATOM 2576 O O . ARG A 1 328 ? 23.906 -14.5 -6.715 1 98.31 328 ARG A O 1
ATOM 2583 N N . ILE A 1 329 ? 24.266 -12.289 -7.051 1 98.56 329 ILE A N 1
ATOM 2584 C CA . ILE A 1 329 ? 24.859 -12.055 -5.742 1 98.56 329 ILE A CA 1
ATOM 2585 C C . ILE A 1 329 ? 23.891 -12.469 -4.641 1 98.56 329 ILE A C 1
ATOM 2587 O O . ILE A 1 329 ? 24.281 -13.109 -3.664 1 98.56 329 ILE A O 1
ATOM 2591 N N . ALA A 1 330 ? 22.656 -12.148 -4.789 1 98.81 330 ALA A N 1
ATOM 2592 C CA . ALA A 1 330 ? 21.641 -12.461 -3.781 1 98.81 330 ALA A CA 1
ATOM 2593 C C . ALA A 1 330 ? 21.469 -13.969 -3.641 1 98.81 330 ALA A C 1
ATOM 2595 O O . ALA A 1 330 ? 21.453 -14.5 -2.525 1 98.81 330 ALA A O 1
ATOM 2596 N N . VAL A 1 331 ? 21.344 -14.672 -4.781 1 98.75 331 VAL A N 1
ATOM 2597 C CA . VAL A 1 331 ? 21.141 -16.109 -4.77 1 98.75 331 VAL A CA 1
ATOM 2598 C C . VAL A 1 331 ? 22.344 -16.797 -4.098 1 98.75 331 VAL A C 1
ATOM 2600 O O . VAL A 1 331 ? 22.172 -17.641 -3.221 1 98.75 331 VAL A O 1
ATOM 2603 N N . GLU A 1 332 ? 23.516 -16.391 -4.484 1 98.62 332 GLU A N 1
ATOM 2604 C CA . GLU A 1 332 ? 24.734 -16.938 -3.906 1 98.62 332 GLU A CA 1
ATOM 2605 C C . GLU A 1 332 ? 24.812 -16.672 -2.406 1 98.62 332 GLU A C 1
ATOM 2607 O O . GLU A 1 332 ? 25.219 -17.531 -1.631 1 98.62 332 GLU A O 1
ATOM 2612 N N . ALA A 1 333 ? 24.453 -15.461 -2.012 1 98.81 333 ALA A N 1
ATOM 2613 C CA . ALA A 1 333 ? 24.469 -15.086 -0.601 1 98.81 333 ALA A CA 1
ATOM 2614 C C . ALA A 1 333 ? 23.516 -15.945 0.212 1 98.81 333 ALA A C 1
ATOM 2616 O O . ALA A 1 333 ? 23.844 -16.391 1.311 1 98.81 333 ALA A O 1
ATOM 2617 N N . VAL A 1 334 ? 22.297 -16.156 -0.297 1 98.81 334 VAL A N 1
ATOM 2618 C CA . VAL A 1 334 ? 21.312 -16.969 0.398 1 98.81 334 VAL A CA 1
ATOM 2619 C C . VAL A 1 334 ? 21.875 -18.375 0.636 1 98.81 334 VAL A C 1
ATOM 2621 O O . VAL A 1 334 ? 21.828 -18.891 1.755 1 98.81 334 VAL A O 1
ATOM 2624 N N . HIS A 1 335 ? 22.453 -18.984 -0.433 1 98.56 335 HIS A N 1
ATOM 2625 C CA . HIS A 1 335 ? 23.016 -20.312 -0.323 1 98.56 335 HIS A CA 1
ATOM 2626 C C . HIS A 1 335 ? 24.172 -20.344 0.666 1 98.56 335 HIS A C 1
ATOM 2628 O O . HIS A 1 335 ? 24.25 -21.25 1.502 1 98.56 335 HIS A O 1
ATOM 2634 N N . ARG A 1 336 ? 25 -19.344 0.578 1 98.44 336 ARG A N 1
ATOM 2635 C CA . ARG A 1 336 ? 26.188 -19.281 1.417 1 98.44 336 ARG A CA 1
ATOM 2636 C C . ARG A 1 336 ? 25.812 -19.109 2.885 1 98.44 336 ARG A C 1
ATOM 2638 O O . ARG A 1 336 ? 26.312 -19.828 3.75 1 98.44 336 ARG A O 1
ATOM 2645 N N . PHE A 1 337 ? 24.891 -18.203 3.207 1 98.5 337 PHE A N 1
ATOM 2646 C CA . PHE A 1 337 ? 24.609 -17.844 4.586 1 98.5 337 PHE A CA 1
ATOM 2647 C C . PHE A 1 337 ? 23.672 -18.859 5.234 1 98.5 337 PHE A C 1
ATOM 2649 O O . PHE A 1 337 ? 23.594 -18.938 6.461 1 98.5 337 PHE A O 1
ATOM 2656 N N . SER A 1 338 ? 22.953 -19.625 4.445 1 97.88 338 SER A N 1
ATOM 2657 C CA . SER A 1 338 ? 21.953 -20.516 5.012 1 97.88 338 SER A CA 1
ATOM 2658 C C . SER A 1 338 ? 22.438 -21.969 5.02 1 97.88 338 SER A C 1
ATOM 2660 O O . SER A 1 338 ? 21.719 -22.859 5.445 1 97.88 338 SER A O 1
ATOM 2662 N N . ALA A 1 339 ? 23.594 -22.25 4.535 1 94.44 339 ALA A N 1
ATOM 2663 C CA . ALA A 1 339 ? 24.125 -23.609 4.516 1 94.44 339 ALA A CA 1
ATOM 2664 C C . ALA A 1 339 ? 24.156 -24.219 5.922 1 94.44 339 ALA A C 1
ATOM 2666 O O . ALA A 1 339 ? 24.609 -23.562 6.871 1 94.44 339 ALA A O 1
ATOM 2667 N N . ARG A 1 340 ? 23.484 -25.391 6.008 1 86.81 340 ARG A N 1
ATOM 2668 C CA . ARG A 1 340 ? 23.406 -26.062 7.301 1 86.81 340 ARG A CA 1
ATOM 2669 C C . ARG A 1 340 ? 24.281 -27.312 7.32 1 86.81 340 ARG A C 1
ATOM 2671 O O . ARG A 1 340 ? 24.516 -27.922 6.281 1 86.81 340 ARG A O 1
ATOM 2678 N N . MET B 1 1 ? -16.141 27.75 22.516 1 88.62 1 MET B N 1
ATOM 2679 C CA . MET B 1 1 ? -15.328 26.984 21.594 1 88.62 1 MET B CA 1
ATOM 2680 C C . MET B 1 1 ? -15.367 25.5 21.938 1 88.62 1 MET B C 1
ATOM 2682 O O . MET B 1 1 ? -15.195 25.125 23.109 1 88.62 1 MET B O 1
ATOM 2686 N N . ASN B 1 2 ? -15.789 24.688 21.031 1 94.31 2 ASN B N 1
ATOM 2687 C CA . ASN B 1 2 ? -15.75 23.234 21.188 1 94.31 2 ASN B CA 1
ATOM 2688 C C . ASN B 1 2 ? -14.312 22.719 21.234 1 94.31 2 ASN B C 1
ATOM 2690 O O . ASN B 1 2 ? -13.617 22.734 20.219 1 94.31 2 ASN B O 1
ATOM 2694 N N . ASP B 1 3 ? -13.859 22.25 22.422 1 96.81 3 ASP B N 1
ATOM 2695 C CA . ASP B 1 3 ? -12.477 21.828 22.578 1 96.81 3 ASP B CA 1
ATOM 2696 C C . ASP B 1 3 ? -12.375 20.312 22.75 1 96.81 3 ASP B C 1
ATOM 2698 O O . ASP B 1 3 ? -11.383 19.797 23.266 1 96.81 3 ASP B O 1
ATOM 2702 N N . THR B 1 4 ? -13.461 19.594 22.406 1 98.44 4 THR B N 1
ATOM 2703 C CA . THR B 1 4 ? -13.531 18.141 22.562 1 98.44 4 THR B CA 1
ATOM 2704 C C . THR B 1 4 ? -12.375 17.453 21.844 1 98.44 4 THR B C 1
ATOM 2706 O O . THR B 1 4 ? -11.781 16.516 22.359 1 98.44 4 THR B O 1
ATOM 2709 N N . PHE B 1 5 ? -12.055 17.953 20.75 1 98.75 5 PHE B N 1
ATOM 2710 C CA . PHE B 1 5 ? -10.961 17.406 19.953 1 98.75 5 PHE B CA 1
ATOM 2711 C C . PHE B 1 5 ? -9.641 17.531 20.703 1 98.75 5 PHE B C 1
ATOM 2713 O O . PHE B 1 5 ? -8.875 16.562 20.781 1 98.75 5 PHE B O 1
ATOM 2720 N N . LEU B 1 6 ? -9.328 18.672 21.234 1 98.81 6 LEU B N 1
ATOM 2721 C CA . LEU B 1 6 ? -8.078 18.906 21.953 1 98.81 6 LEU B CA 1
ATOM 2722 C C . LEU B 1 6 ? -7.996 18.016 23.203 1 98.81 6 LEU B C 1
ATOM 2724 O O . LEU B 1 6 ? -6.93 17.484 23.516 1 98.81 6 LEU B O 1
ATOM 2728 N N . LYS B 1 7 ? -9.109 17.906 23.891 1 98.62 7 LYS B N 1
ATOM 2729 C CA . LYS B 1 7 ? -9.172 17.016 25.047 1 98.62 7 LYS B CA 1
ATOM 2730 C C . LYS B 1 7 ? -8.844 15.578 24.656 1 98.62 7 LYS B C 1
ATOM 2732 O O . LYS B 1 7 ? -8.07 14.906 25.344 1 98.62 7 LYS B O 1
ATOM 2737 N N . ALA B 1 8 ? -9.383 15.125 23.547 1 98.69 8 ALA B N 1
ATOM 2738 C CA . ALA B 1 8 ? -9.125 13.766 23.062 1 98.69 8 ALA B CA 1
ATOM 2739 C C . ALA B 1 8 ? -7.652 13.578 22.719 1 98.69 8 ALA B C 1
ATOM 2741 O O . ALA B 1 8 ? -7.066 12.539 23.016 1 98.69 8 ALA B O 1
ATOM 2742 N N . CYS B 1 9 ? -7.062 14.586 22.141 1 98.75 9 CYS B N 1
ATOM 2743 C CA . CYS B 1 9 ? -5.645 14.531 21.812 1 98.75 9 CYS B CA 1
ATOM 2744 C C . CYS B 1 9 ? -4.801 14.297 23.047 1 98.75 9 CYS B C 1
ATOM 2746 O O . CYS B 1 9 ? -3.781 13.609 23 1 98.75 9 CYS B O 1
ATOM 2748 N N . ARG B 1 10 ? -5.25 14.828 24.141 1 97.69 10 ARG B N 1
ATOM 2749 C CA . ARG B 1 10 ? -4.488 14.781 25.375 1 97.69 10 ARG B CA 1
ATOM 2750 C C . ARG B 1 10 ? -4.883 13.578 26.219 1 97.69 10 ARG B C 1
ATOM 2752 O O . ARG B 1 10 ? -4.391 13.406 27.344 1 97.69 10 ARG B O 1
ATOM 2759 N N . GLY B 1 11 ? -5.828 12.797 25.75 1 97.25 11 GLY B N 1
ATOM 2760 C CA . GLY B 1 11 ? -6.277 11.617 26.484 1 97.25 11 GLY B CA 1
ATOM 2761 C C . GLY B 1 11 ? -7.211 11.945 27.625 1 97.25 11 GLY B C 1
ATOM 2762 O O . GLY B 1 11 ? -7.379 11.141 28.547 1 97.25 11 GLY B O 1
ATOM 2763 N N . GLU B 1 12 ? -7.797 13.102 27.547 1 97.31 12 GLU B N 1
ATOM 2764 C CA . GLU B 1 12 ? -8.758 13.508 28.562 1 97.31 12 GLU B CA 1
ATOM 2765 C C . GLU B 1 12 ? -10.148 12.93 28.281 1 97.31 12 GLU B C 1
ATOM 2767 O O . GLU B 1 12 ? -10.438 12.539 27.141 1 97.31 12 GLU B O 1
ATOM 2772 N N . LYS B 1 13 ? -10.938 12.844 29.328 1 95.56 13 LYS B N 1
ATOM 2773 C CA . LYS B 1 13 ? -12.305 12.367 29.156 1 95.56 13 LYS B CA 1
ATOM 2774 C C . LYS B 1 13 ? -13.117 13.336 28.297 1 95.56 13 LYS B C 1
ATOM 2776 O O . LYS B 1 13 ? -13.008 14.555 28.469 1 95.56 13 LYS B O 1
ATOM 2781 N N . THR B 1 14 ? -13.82 12.812 27.359 1 97.31 14 THR B N 1
ATOM 2782 C CA . THR B 1 14 ? -14.68 13.609 26.484 1 97.31 14 THR B CA 1
ATOM 2783 C C . THR B 1 14 ? -16.125 13.125 26.562 1 97.31 14 THR B C 1
ATOM 2785 O O . THR B 1 14 ? -16.375 11.969 26.906 1 97.31 14 THR B O 1
ATOM 2788 N N . GLU B 1 15 ? -17.031 14.047 26.266 1 96.88 15 GLU B N 1
ATOM 2789 C CA . GLU B 1 15 ? -18.453 13.711 26.297 1 96.88 15 GLU B CA 1
ATOM 2790 C C . GLU B 1 15 ? -18.828 12.836 25.094 1 96.88 15 GLU B C 1
ATOM 2792 O O . GLU B 1 15 ? -19.875 12.18 25.125 1 96.88 15 GLU B O 1
ATOM 2797 N N . TYR B 1 16 ? -18.125 12.844 24.125 1 98.06 16 TYR B N 1
ATOM 2798 C CA . TYR B 1 16 ? -18.234 12.023 22.922 1 98.06 16 TYR B CA 1
ATOM 2799 C C . TYR B 1 16 ? -16.922 11.969 22.156 1 98.06 16 TYR B C 1
ATOM 2801 O O . TYR B 1 16 ? -15.977 12.688 22.5 1 98.06 16 TYR B O 1
ATOM 2809 N N . THR B 1 17 ? -16.797 11.055 21.266 1 98.62 17 THR B N 1
ATOM 2810 C CA . THR B 1 17 ? -15.609 10.977 20.422 1 98.62 17 THR B CA 1
ATOM 2811 C C . THR B 1 17 ? -15.625 12.078 19.359 1 98.62 17 THR B C 1
ATOM 2813 O O . THR B 1 17 ? -16.547 12.148 18.547 1 98.62 17 THR B O 1
ATOM 2816 N N . PRO B 1 18 ? -14.641 13.008 19.406 1 98.81 18 PRO B N 1
ATOM 2817 C CA . PRO B 1 18 ? -14.609 14.031 18.359 1 98.81 18 PRO B CA 1
ATOM 2818 C C . PRO B 1 18 ? -14.32 13.445 16.969 1 98.81 18 PRO B C 1
ATOM 2820 O O . PRO B 1 18 ? -13.695 12.383 16.875 1 98.81 18 PRO B O 1
ATOM 2823 N N . VAL B 1 19 ? -14.797 14.148 15.938 1 98.88 19 VAL B N 1
ATOM 2824 C CA . VAL B 1 19 ? -14.672 13.633 14.578 1 98.88 19 VAL B CA 1
ATOM 2825 C C . VAL B 1 19 ? -14.242 14.75 13.641 1 98.88 19 VAL B C 1
ATOM 2827 O O . VAL B 1 19 ? -14.711 15.891 13.758 1 98.88 19 VAL B O 1
ATOM 2830 N N . TRP B 1 20 ? -13.281 14.516 12.789 1 98.75 20 TRP B N 1
ATOM 2831 C CA . TRP B 1 20 ? -12.961 15.273 11.586 1 98.75 20 TRP B CA 1
ATOM 2832 C C . TRP B 1 20 ? -12.422 14.352 10.492 1 98.75 20 TRP B C 1
ATOM 2834 O O . TRP B 1 20 ? -12.125 13.188 10.742 1 98.75 20 TRP B O 1
ATOM 2844 N N . PHE B 1 21 ? -12.406 14.797 9.227 1 98.69 21 PHE B N 1
ATOM 2845 C CA . PHE B 1 21 ? -11.953 13.969 8.117 1 98.69 21 PHE B CA 1
ATOM 2846 C C . PHE B 1 21 ? -10.812 14.641 7.367 1 98.69 21 PHE B C 1
ATOM 2848 O O . PHE B 1 21 ? -10.852 15.852 7.125 1 98.69 21 PHE B O 1
ATOM 2855 N N . MET B 1 22 ? -9.812 13.844 7.055 1 97.94 22 MET B N 1
ATOM 2856 C CA . MET B 1 22 ? -8.82 14.32 6.09 1 97.94 22 MET B CA 1
ATOM 2857 C C . MET B 1 22 ? -9.492 14.688 4.77 1 97.94 22 MET B C 1
ATOM 2859 O O . MET B 1 22 ? -10.297 13.922 4.246 1 97.94 22 MET B O 1
ATOM 2863 N N . ARG B 1 23 ? -9.172 15.867 4.277 1 97.06 23 ARG B N 1
ATOM 2864 C CA . ARG B 1 23 ? -9.734 16.422 3.053 1 97.06 23 ARG B CA 1
ATOM 2865 C C . ARG B 1 23 ? -11.195 16.828 3.246 1 97.06 23 ARG B C 1
ATOM 2867 O O . ARG B 1 23 ? -12 16.719 2.32 1 97.06 23 ARG B O 1
ATOM 2874 N N . GLN B 1 24 ? -11.555 17.234 4.441 1 97.56 24 GLN B N 1
ATOM 2875 C CA . GLN B 1 24 ? -12.93 17.625 4.707 1 97.56 24 GLN B CA 1
ATOM 2876 C C . GLN B 1 24 ? -13.328 18.828 3.852 1 97.56 24 GLN B C 1
ATOM 2878 O O . GLN B 1 24 ? -14.508 19.016 3.553 1 97.56 24 GLN B O 1
ATOM 2883 N N . ALA B 1 25 ? -12.391 19.672 3.568 1 97 25 ALA B N 1
ATOM 2884 C CA . ALA B 1 25 ? -12.586 20.656 2.51 1 97 25 ALA B CA 1
ATOM 2885 C C . ALA B 1 25 ? -12.047 20.156 1.177 1 97 25 ALA B C 1
ATOM 2887 O O . ALA B 1 25 ? -10.836 20.109 0.971 1 97 25 ALA B O 1
ATOM 2888 N N . GLY B 1 26 ? -12.984 19.703 0.317 1 95.38 26 GLY B N 1
ATOM 2889 C CA . GLY B 1 26 ? -12.445 19.141 -0.913 1 95.38 26 GLY B CA 1
ATOM 2890 C C . GLY B 1 26 ? -13.492 18.984 -1.999 1 95.38 26 GLY B C 1
ATOM 2891 O O . GLY B 1 26 ? -14.602 19.5 -1.884 1 95.38 26 GLY B O 1
ATOM 2892 N N . ARG B 1 27 ? -13.242 18.328 -3.082 1 94.31 27 ARG B N 1
ATOM 2893 C CA . ARG B 1 27 ? -13.93 18.266 -4.371 1 94.31 27 ARG B CA 1
ATOM 2894 C C . ARG B 1 27 ? -15.289 17.594 -4.238 1 94.31 27 ARG B C 1
ATOM 2896 O O . ARG B 1 27 ? -16.141 17.734 -5.113 1 94.31 27 ARG B O 1
ATOM 2903 N N . TYR B 1 28 ? -15.469 16.797 -3.127 1 97.56 28 TYR B N 1
ATOM 2904 C CA . TYR B 1 28 ? -16.766 16.141 -2.947 1 97.56 28 TYR B CA 1
ATOM 2905 C C . TYR B 1 28 ? -17.828 17.172 -2.561 1 97.56 28 TYR B C 1
ATOM 2907 O O . TYR B 1 28 ? -19.031 16.875 -2.607 1 97.56 28 TYR B O 1
ATOM 2915 N N . LEU B 1 29 ? -17.406 18.422 -2.203 1 97.75 29 LEU B N 1
ATOM 2916 C CA . LEU B 1 29 ? -18.312 19.469 -1.76 1 97.75 29 LEU B CA 1
ATOM 2917 C C . LEU B 1 29 ? -18.625 20.422 -2.902 1 97.75 29 LEU B C 1
ATOM 2919 O O . LEU B 1 29 ? -17.719 21.047 -3.477 1 97.75 29 LEU B O 1
ATOM 2923 N N . PRO B 1 30 ? -19.891 20.625 -3.205 1 97.19 30 PRO B N 1
ATOM 2924 C CA . PRO B 1 30 ? -20.266 21.609 -4.223 1 97.19 30 PRO B CA 1
ATOM 2925 C C . PRO B 1 30 ? -19.812 23.016 -3.873 1 97.19 30 PRO B C 1
ATOM 2927 O O . PRO B 1 30 ? -19.406 23.781 -4.758 1 97.19 30 PRO B O 1
ATOM 2930 N N . GLU B 1 31 ? -19.922 23.391 -2.635 1 97.56 31 GLU B N 1
ATOM 2931 C CA . GLU B 1 31 ? -19.5 24.703 -2.174 1 97.56 31 GLU B CA 1
ATOM 2932 C C . GLU B 1 31 ? -18.016 24.938 -2.451 1 97.56 31 GLU B C 1
ATOM 2934 O O . GLU B 1 31 ? -17.625 26.016 -2.895 1 97.56 31 GLU B O 1
ATOM 2939 N N . TYR B 1 32 ? -17.219 23.938 -2.166 1 97.69 32 TYR B N 1
ATOM 2940 C CA . TYR B 1 32 ? -15.797 24 -2.469 1 97.69 32 TYR B CA 1
ATOM 2941 C C . TYR B 1 32 ? -15.562 24.172 -3.967 1 97.69 32 TYR B C 1
ATOM 2943 O O . TYR B 1 32 ? -14.75 24.984 -4.387 1 97.69 32 TYR B O 1
ATOM 2951 N N . GLN B 1 33 ? -16.266 23.375 -4.738 1 96.88 33 GLN B N 1
ATOM 2952 C CA . GLN B 1 33 ? -16.109 23.406 -6.188 1 96.88 33 GLN B CA 1
ATOM 2953 C C . GLN B 1 33 ? -16.438 24.781 -6.758 1 96.88 33 GLN B C 1
ATOM 2955 O O . GLN B 1 33 ? -15.812 25.219 -7.73 1 96.88 33 GLN B O 1
ATOM 2960 N N . ALA B 1 34 ? -17.359 25.422 -6.152 1 97.19 34 ALA B N 1
ATOM 2961 C CA . ALA B 1 34 ? -17.75 26.766 -6.602 1 97.19 34 ALA B CA 1
ATOM 2962 C C . ALA B 1 34 ? -16.594 27.75 -6.449 1 97.19 34 ALA B C 1
ATOM 2964 O O . ALA B 1 34 ? -16.438 28.656 -7.27 1 97.19 34 ALA B O 1
ATOM 2965 N N . VAL B 1 35 ? -15.812 27.578 -5.391 1 97.06 35 VAL B N 1
ATOM 2966 C CA . VAL B 1 35 ? -14.664 28.453 -5.164 1 97.06 35 VAL B CA 1
ATOM 2967 C C . VAL B 1 35 ? -13.508 28.031 -6.062 1 97.06 35 VAL B C 1
ATOM 2969 O O . VAL B 1 35 ? -12.922 28.859 -6.766 1 97.06 35 VAL B O 1
ATOM 2972 N N . ARG B 1 36 ? -13.258 26.703 -6.172 1 94.38 36 ARG B N 1
ATOM 2973 C CA . ARG B 1 36 ? -12.102 26.109 -6.848 1 94.38 36 ARG B CA 1
ATOM 2974 C C . ARG B 1 36 ? -12.195 26.312 -8.359 1 94.38 36 ARG B C 1
ATOM 2976 O O . ARG B 1 36 ? -11.172 26.453 -9.031 1 94.38 36 ARG B O 1
ATOM 2983 N N . SER B 1 37 ? -13.383 26.344 -8.875 1 93.75 37 SER B N 1
ATOM 2984 C CA . SER B 1 37 ? -13.594 26.438 -10.32 1 93.75 37 SER B CA 1
ATOM 2985 C C . SER B 1 37 ? -13.078 27.75 -10.875 1 93.75 37 SER B C 1
ATOM 2987 O O . SER B 1 37 ? -12.867 27.891 -12.078 1 93.75 37 SER B O 1
ATOM 2989 N N . LYS B 1 38 ? -12.766 28.672 -9.977 1 93.81 38 LYS B N 1
ATOM 2990 C CA . LYS B 1 38 ? -12.398 30.016 -10.414 1 93.81 38 LYS B CA 1
ATOM 2991 C C . LYS B 1 38 ? -10.883 30.203 -10.422 1 93.81 38 LYS B C 1
ATOM 2993 O O . LYS B 1 38 ? -10.375 31.203 -10.922 1 93.81 38 LYS B O 1
ATOM 2998 N N . LEU B 1 39 ? -10.258 29.344 -9.805 1 94 39 LEU B N 1
ATOM 2999 C CA . LEU B 1 39 ? -8.812 29.453 -9.641 1 94 39 LEU B CA 1
ATOM 3000 C C . LEU B 1 39 ? -8.148 28.078 -9.758 1 94 39 LEU B C 1
ATOM 3002 O O . LEU B 1 39 ? -8.812 27.047 -9.641 1 94 39 LEU B O 1
ATOM 3006 N N . THR B 1 40 ? -6.832 28.188 -10.055 1 92 40 THR B N 1
ATOM 3007 C CA . THR B 1 40 ? -6.062 26.953 -9.945 1 92 40 THR B CA 1
ATOM 3008 C C . THR B 1 40 ? -5.895 26.547 -8.477 1 92 40 THR B C 1
ATOM 3010 O O . THR B 1 40 ? -6.066 27.375 -7.582 1 92 40 THR B O 1
ATOM 3013 N N . PHE B 1 41 ? -5.605 25.344 -8.25 1 92.81 41 PHE B N 1
ATOM 3014 C CA . PHE B 1 41 ? -5.418 24.828 -6.898 1 92.81 41 PHE B CA 1
ATOM 3015 C C . PHE B 1 41 ? -4.34 25.625 -6.168 1 92.81 41 PHE B C 1
ATOM 3017 O O . PHE B 1 41 ? -4.539 26.047 -5.023 1 92.81 41 PHE B O 1
ATOM 3024 N N . LEU B 1 42 ? -3.23 25.859 -6.781 1 92.56 42 LEU B N 1
ATOM 3025 C CA . LEU B 1 42 ? -2.119 26.562 -6.156 1 92.56 42 LEU B CA 1
ATOM 3026 C C . LEU B 1 42 ? -2.492 28.016 -5.859 1 92.56 42 LEU B C 1
ATOM 3028 O O . LEU B 1 42 ? -2.105 28.562 -4.824 1 92.56 42 LEU B O 1
ATOM 3032 N N . GLU B 1 43 ? -3.219 28.594 -6.715 1 94.5 43 GLU B N 1
ATOM 3033 C CA . GLU B 1 43 ? -3.691 29.953 -6.48 1 94.5 43 GLU B CA 1
ATOM 3034 C C . GLU B 1 43 ? -4.59 30.031 -5.25 1 94.5 43 GLU B C 1
ATOM 3036 O O . GLU B 1 43 ? -4.48 30.953 -4.441 1 94.5 43 GLU B O 1
ATOM 3041 N N . LEU B 1 44 ? -5.445 29.047 -5.172 1 95.81 44 LEU B N 1
ATOM 3042 C CA . LEU B 1 44 ? -6.348 29 -4.027 1 95.81 44 LEU B CA 1
ATOM 3043 C C . LEU B 1 44 ? -5.562 28.906 -2.723 1 95.81 44 LEU B C 1
ATOM 3045 O O . LEU B 1 44 ? -5.863 29.609 -1.758 1 95.81 44 LEU B O 1
ATOM 3049 N N . CYS B 1 45 ? -4.52 28.141 -2.707 1 95 45 CYS B N 1
ATOM 3050 C CA . CYS B 1 45 ? -3.709 27.938 -1.514 1 95 45 CYS B CA 1
ATOM 3051 C C . CYS B 1 45 ? -3.029 29.234 -1.087 1 95 45 CYS B C 1
ATOM 3053 O O . CYS B 1 45 ? -2.639 29.391 0.072 1 95 45 CYS B O 1
ATOM 3055 N N . LYS B 1 46 ? -2.945 30.203 -1.991 1 96.69 46 LYS B N 1
ATOM 3056 C CA . LYS B 1 46 ? -2.172 31.406 -1.717 1 96.69 46 LYS B CA 1
ATOM 3057 C C . LYS B 1 46 ? -3.086 32.594 -1.523 1 96.69 46 LYS B C 1
ATOM 3059 O O . LYS B 1 46 ? -2.625 33.75 -1.526 1 96.69 46 LYS B O 1
ATOM 3064 N N . LYS B 1 47 ? -4.336 32.375 -1.379 1 98 47 LYS B N 1
ATOM 3065 C CA . LYS B 1 47 ? -5.316 33.438 -1.108 1 98 47 LYS B CA 1
ATOM 3066 C C . LYS B 1 47 ? -5.973 33.219 0.254 1 98 47 LYS B C 1
ATOM 3068 O O . LYS B 1 47 ? -7.008 32.562 0.359 1 98 47 LYS B O 1
ATOM 3073 N N . PRO B 1 48 ? -5.496 33.906 1.222 1 98.38 48 PRO B N 1
ATOM 3074 C CA . PRO B 1 48 ? -5.902 33.656 2.607 1 98.38 48 PRO B CA 1
ATOM 3075 C C . PRO B 1 48 ? -7.418 33.75 2.797 1 98.38 48 PRO B C 1
ATOM 3077 O O . PRO B 1 48 ? -7.996 32.875 3.471 1 98.38 48 PRO B O 1
ATOM 3080 N N . GLU B 1 49 ? -8.07 34.719 2.209 1 98.19 49 GLU B N 1
ATOM 3081 C CA . GLU B 1 49 ? -9.508 34.875 2.396 1 98.19 49 GLU B CA 1
ATOM 3082 C C . GLU B 1 49 ? -10.281 33.688 1.825 1 98.19 49 GLU B C 1
ATOM 3084 O O . GLU B 1 49 ? -11.211 33.188 2.457 1 98.19 49 GLU B O 1
ATOM 3089 N N . LEU B 1 50 ? -9.883 33.219 0.656 1 98.31 50 LEU B N 1
ATOM 3090 C CA . LEU B 1 50 ? -10.547 32.094 0.026 1 98.31 50 LEU B CA 1
ATOM 3091 C C . LEU B 1 50 ? -10.242 30.797 0.77 1 98.31 50 LEU B C 1
ATOM 3093 O O . LEU B 1 50 ? -11.109 29.938 0.913 1 98.31 50 LEU B O 1
ATOM 3097 N N . CYS B 1 51 ? -9.008 30.656 1.21 1 98.31 51 CYS B N 1
ATOM 3098 C CA . CYS B 1 51 ? -8.633 29.5 2.018 1 98.31 51 CYS B CA 1
ATOM 3099 C C . CYS B 1 51 ? -9.461 29.438 3.293 1 98.31 51 CYS B C 1
ATOM 3101 O O . CYS B 1 51 ? -9.891 28.359 3.707 1 98.31 51 CYS B O 1
ATOM 3103 N N . THR B 1 52 ? -9.609 30.641 3.867 1 98.62 52 THR B N 1
ATOM 3104 C CA . THR B 1 52 ? -10.438 30.719 5.066 1 98.62 52 THR B CA 1
ATOM 3105 C C . THR B 1 52 ? -11.859 30.25 4.773 1 98.62 52 THR B C 1
ATOM 3107 O O . THR B 1 52 ? -12.414 29.438 5.512 1 98.62 52 THR B O 1
ATOM 3110 N N . GLU B 1 53 ? -12.398 30.719 3.697 1 98.25 53 GLU B N 1
ATOM 3111 C CA . GLU B 1 53 ? -13.758 30.359 3.307 1 98.25 53 GLU B CA 1
ATOM 3112 C C . GLU B 1 53 ? -13.906 28.844 3.133 1 98.25 53 GLU B C 1
ATOM 3114 O O . GLU B 1 53 ? -14.812 28.25 3.705 1 98.25 53 GLU B O 1
ATOM 3119 N N . VAL B 1 54 ? -13.023 28.203 2.393 1 98.38 54 VAL B N 1
ATOM 3120 C CA . VAL B 1 54 ? -13.156 26.781 2.068 1 98.38 54 VAL B CA 1
ATOM 3121 C C . VAL B 1 54 ? -12.914 25.938 3.316 1 98.38 54 VAL B C 1
ATOM 3123 O O . VAL B 1 54 ? -13.523 24.891 3.49 1 98.38 54 VAL B O 1
ATOM 3126 N N . THR B 1 55 ? -12.016 26.438 4.223 1 98.62 55 THR B N 1
ATOM 3127 C CA . THR B 1 55 ? -11.75 25.719 5.461 1 98.62 55 THR B CA 1
ATOM 3128 C C . THR B 1 55 ? -12.977 25.703 6.355 1 98.62 55 THR B C 1
ATOM 3130 O O . THR B 1 55 ? -13.219 24.719 7.066 1 98.62 55 THR B O 1
ATOM 3133 N N . LEU B 1 56 ? -13.766 26.75 6.32 1 98.56 56 LEU B N 1
ATOM 3134 C CA . LEU B 1 56 ? -14.922 26.906 7.195 1 98.56 56 LEU B CA 1
ATOM 3135 C C . LEU B 1 56 ? -16.094 26.062 6.711 1 98.56 56 LEU B C 1
ATOM 3137 O O . LEU B 1 56 ? -16.906 25.609 7.512 1 98.56 56 LEU B O 1
ATOM 3141 N N . GLN B 1 57 ? -16.156 25.734 5.434 1 98.31 57 GLN B N 1
ATOM 3142 C CA . GLN B 1 57 ? -17.328 25.156 4.789 1 98.31 57 GLN B CA 1
ATOM 3143 C C . GLN B 1 57 ? -17.719 23.844 5.449 1 98.31 57 GLN B C 1
ATOM 3145 O O . GLN B 1 57 ? -18.844 23.688 5.906 1 98.31 57 GLN B O 1
ATOM 3150 N N . PRO B 1 58 ? -16.781 22.906 5.566 1 98.06 58 PRO B N 1
ATOM 3151 C CA . PRO B 1 58 ? -17.203 21.625 6.121 1 98.06 58 PRO B CA 1
ATOM 3152 C C . PRO B 1 58 ? -17.594 21.719 7.594 1 98.06 58 PRO B C 1
ATOM 3154 O O . PRO B 1 58 ? -18.375 20.891 8.078 1 98.06 58 PRO B O 1
ATOM 3157 N N . ILE B 1 59 ? -17.062 22.688 8.352 1 98.25 59 ILE B N 1
ATOM 3158 C CA . ILE B 1 59 ? -17.438 22.891 9.742 1 98.25 59 ILE B CA 1
ATOM 3159 C C . ILE B 1 59 ? -18.891 23.312 9.828 1 98.25 59 ILE B C 1
ATOM 3161 O O . ILE B 1 59 ? -19.672 22.766 10.617 1 98.25 59 ILE B O 1
ATOM 3165 N N . ASP B 1 60 ? -19.25 24.219 9.008 1 97.31 60 ASP B N 1
ATOM 3166 C CA . ASP B 1 60 ? -20.609 24.766 8.992 1 97.31 60 ASP B CA 1
ATOM 3167 C C . ASP B 1 60 ? -21.594 23.734 8.453 1 97.31 60 ASP B C 1
ATOM 3169 O O . ASP B 1 60 ? -22.734 23.625 8.938 1 97.31 60 ASP B O 1
ATOM 3173 N N . ILE B 1 61 ? -21.188 22.953 7.496 1 97.94 61 ILE B N 1
ATOM 3174 C CA . ILE B 1 61 ? -22.078 22.047 6.773 1 97.94 61 ILE B CA 1
ATOM 3175 C C . ILE B 1 61 ? -22.312 20.781 7.586 1 97.94 61 ILE B C 1
ATOM 3177 O O . ILE B 1 61 ? -23.422 20.266 7.656 1 97.94 61 ILE B O 1
ATOM 3181 N N . PHE B 1 62 ? -21.234 20.203 8.266 1 98.12 62 PHE B N 1
ATOM 3182 C CA . PHE B 1 62 ? -21.328 18.844 8.781 1 98.12 62 PHE B CA 1
ATOM 3183 C C . PHE B 1 62 ? -21.203 18.828 10.305 1 98.12 62 PHE B C 1
ATOM 3185 O O . PHE B 1 62 ? -21.562 17.844 10.953 1 98.12 62 PHE B O 1
ATOM 3192 N N . GLY B 1 63 ? -20.594 19.906 10.898 1 97.88 63 GLY B N 1
ATOM 3193 C CA . GLY B 1 63 ? -20.406 19.938 12.336 1 97.88 63 GLY B CA 1
ATOM 3194 C C . GLY B 1 63 ? -19.188 19.156 12.805 1 97.88 63 GLY B C 1
ATOM 3195 O O . GLY B 1 63 ? -19.234 18.484 13.836 1 97.88 63 GLY B O 1
ATOM 3196 N N . PHE B 1 64 ? -18.125 19.172 12.055 1 98.69 64 PHE B N 1
ATOM 3197 C CA . PHE B 1 64 ? -16.875 18.547 12.469 1 98.69 64 PHE B CA 1
ATOM 3198 C C . PHE B 1 64 ? -16.375 19.156 13.766 1 98.69 64 PHE B C 1
ATOM 3200 O O . PHE B 1 64 ? -16.641 20.328 14.055 1 98.69 64 PHE B O 1
ATOM 3207 N N . ASP B 1 65 ? -15.578 18.438 14.516 1 98.81 65 ASP B N 1
ATOM 3208 C CA . ASP B 1 65 ? -15.117 18.875 15.828 1 98.81 65 ASP B CA 1
ATOM 3209 C C . ASP B 1 65 ? -13.742 19.531 15.734 1 98.81 65 ASP B C 1
ATOM 3211 O O . ASP B 1 65 ? -13.219 20.031 16.734 1 98.81 65 ASP B O 1
ATOM 3215 N N . ALA B 1 66 ? -13.156 19.547 14.57 1 98.81 66 ALA B N 1
ATOM 3216 C CA . ALA B 1 66 ? -11.898 20.219 14.273 1 98.81 66 ALA B CA 1
ATOM 3217 C C . ALA B 1 66 ? -11.812 20.594 12.797 1 98.81 66 ALA B C 1
ATOM 3219 O O . ALA B 1 66 ? -12.375 19.906 11.938 1 98.81 66 ALA B O 1
ATOM 3220 N N . ALA B 1 67 ? -11.188 21.688 12.531 1 98.75 67 ALA B N 1
ATOM 3221 C CA . ALA B 1 67 ? -10.898 22.109 11.164 1 98.75 67 ALA B CA 1
ATOM 3222 C C . ALA B 1 67 ? -9.438 21.859 10.805 1 98.75 67 ALA B C 1
ATOM 3224 O O . ALA B 1 67 ? -8.547 22.094 11.633 1 98.75 67 ALA B O 1
ATOM 3225 N N . ILE B 1 68 ? -9.203 21.375 9.695 1 98.69 68 ILE B N 1
ATOM 3226 C CA . ILE B 1 68 ? -7.832 21.297 9.195 1 98.69 68 ILE B CA 1
ATOM 3227 C C . ILE B 1 68 ? -7.602 22.406 8.164 1 98.69 68 ILE B C 1
ATOM 3229 O O . ILE B 1 68 ? -8.438 22.625 7.281 1 98.69 68 ILE B O 1
ATOM 3233 N N . LEU B 1 69 ? -6.539 23.078 8.328 1 98.31 69 LEU B N 1
ATOM 3234 C CA . LEU B 1 69 ? -6.133 24.156 7.438 1 98.31 69 LEU B CA 1
ATOM 3235 C C . LEU B 1 69 ? -6.18 23.719 5.98 1 98.31 69 LEU B C 1
ATOM 3237 O O . LEU B 1 69 ? -5.68 22.641 5.641 1 98.31 69 LEU B O 1
ATOM 3241 N N . PHE B 1 70 ? -6.887 24.5 5.141 1 98.12 70 PHE B N 1
ATOM 3242 C CA . PHE B 1 70 ? -6.793 24.219 3.713 1 98.12 70 PHE B CA 1
ATOM 3243 C C . PHE B 1 70 ? -5.441 24.656 3.16 1 98.12 70 PHE B C 1
ATOM 3245 O O . PHE B 1 70 ? -5.113 25.859 3.18 1 98.12 70 PHE B O 1
ATOM 3252 N N . SER B 1 71 ? -4.711 23.75 2.725 1 96.88 71 SER B N 1
ATOM 3253 C CA . SER B 1 71 ? -3.375 23.938 2.164 1 96.88 71 SER B CA 1
ATOM 3254 C C . SER B 1 71 ? -2.883 22.656 1.479 1 96.88 71 SER B C 1
ATOM 3256 O O . SER B 1 71 ? -3.684 21.812 1.073 1 96.88 71 SER B O 1
ATOM 3258 N N . ASP B 1 72 ? -1.674 22.625 1.122 1 95.69 72 ASP B N 1
ATOM 3259 C CA . ASP B 1 72 ? -1.025 21.453 0.545 1 95.69 72 ASP B CA 1
ATOM 3260 C C . ASP B 1 72 ? 0.326 21.188 1.205 1 95.69 72 ASP B C 1
ATOM 3262 O O . ASP B 1 72 ? 1.028 22.125 1.587 1 95.69 72 ASP B O 1
ATOM 3266 N N . ILE B 1 73 ? 0.676 19.938 1.278 1 96.38 73 ILE B N 1
ATOM 3267 C CA . ILE B 1 73 ? 1.904 19.562 1.977 1 96.38 73 ILE B CA 1
ATOM 3268 C C . ILE B 1 73 ? 3.113 20.016 1.159 1 96.38 73 ILE B C 1
ATOM 3270 O O . ILE B 1 73 ? 4.23 20.078 1.678 1 96.38 73 ILE B O 1
ATOM 3274 N N . LEU B 1 74 ? 2.93 20.438 -0.104 1 97.31 74 LEU B N 1
ATOM 3275 C CA . LEU B 1 74 ? 4.059 20.703 -0.992 1 97.31 74 LEU B CA 1
ATOM 3276 C C . LEU B 1 74 ? 4.328 22.203 -1.097 1 97.31 74 LEU B C 1
ATOM 3278 O O . LEU B 1 74 ? 5.262 22.609 -1.785 1 97.31 74 LEU B O 1
ATOM 3282 N N . ILE B 1 75 ? 3.512 23.016 -0.387 1 96.62 75 ILE B N 1
ATOM 3283 C CA . ILE B 1 75 ? 3.707 24.453 -0.388 1 96.62 75 ILE B CA 1
ATOM 3284 C C . ILE B 1 75 ? 5.113 24.781 0.112 1 96.62 75 ILE B C 1
ATOM 3286 O O . ILE B 1 75 ? 5.789 25.641 -0.451 1 96.62 75 ILE B O 1
ATOM 3290 N N . ALA B 1 76 ? 5.562 24.094 1.116 1 97.5 76 ALA B N 1
ATOM 3291 C CA . ALA B 1 76 ? 6.875 24.344 1.71 1 97.5 76 ALA B CA 1
ATOM 3292 C C . ALA B 1 76 ? 7.996 23.984 0.735 1 97.5 76 ALA B C 1
ATOM 3294 O O . ALA B 1 76 ? 9.062 24.594 0.758 1 97.5 76 ALA B O 1
ATOM 3295 N N . MET B 1 77 ? 7.777 22.969 -0.153 1 98.12 77 MET B N 1
ATOM 3296 C CA . MET B 1 77 ? 8.789 22.578 -1.131 1 98.12 77 MET B CA 1
ATOM 3297 C C . MET B 1 77 ? 8.969 23.656 -2.189 1 98.12 77 MET B C 1
ATOM 3299 O O . MET B 1 77 ? 10.078 23.906 -2.652 1 98.12 77 MET B O 1
ATOM 3303 N N . GLU B 1 78 ? 7.836 24.25 -2.539 1 97.06 78 GLU B N 1
ATOM 3304 C CA . GLU B 1 78 ? 7.926 25.406 -3.428 1 97.06 78 GLU B CA 1
ATOM 3305 C C . GLU B 1 78 ? 8.75 26.531 -2.795 1 97.06 78 GLU B C 1
ATOM 3307 O O . GLU B 1 78 ? 9.578 27.141 -3.461 1 97.06 78 GLU B O 1
ATOM 3312 N N . ALA B 1 79 ? 8.531 26.781 -1.535 1 97.56 79 ALA B N 1
ATOM 3313 C CA . ALA B 1 79 ? 9.234 27.844 -0.806 1 97.56 79 ALA B CA 1
ATOM 3314 C C . ALA B 1 79 ? 10.734 27.547 -0.716 1 97.56 79 ALA B C 1
ATOM 3316 O O . ALA B 1 79 ? 11.547 28.453 -0.563 1 97.56 79 ALA B O 1
ATOM 3317 N N . MET B 1 80 ? 11.102 26.281 -0.86 1 98.44 80 MET B N 1
ATOM 3318 C CA . MET B 1 80 ? 12.508 25.891 -0.806 1 98.44 80 MET B CA 1
ATOM 3319 C C . MET B 1 80 ? 13.195 26.141 -2.146 1 98.44 80 MET B C 1
ATOM 3321 O O . MET B 1 80 ? 14.375 25.828 -2.312 1 98.44 80 MET B O 1
ATOM 3325 N N . GLY B 1 81 ? 12.461 26.594 -3.133 1 97.38 81 GLY B N 1
ATOM 3326 C CA . GLY B 1 81 ? 13.039 26.969 -4.414 1 97.38 81 GLY B CA 1
ATOM 3327 C C . GLY B 1 81 ? 12.68 26 -5.527 1 97.38 81 GLY B C 1
ATOM 3328 O O . GLY B 1 81 ? 13.203 26.109 -6.641 1 97.38 81 GLY B O 1
ATOM 3329 N N . MET B 1 82 ? 11.797 25.062 -5.25 1 97.75 82 MET B N 1
ATOM 3330 C CA . MET B 1 82 ? 11.422 24.078 -6.262 1 97.75 82 MET B CA 1
ATOM 3331 C C . MET B 1 82 ? 10.227 24.562 -7.07 1 97.75 82 MET B C 1
ATOM 3333 O O . MET B 1 82 ? 9.289 25.156 -6.52 1 97.75 82 MET B O 1
ATOM 3337 N N . GLU B 1 83 ? 10.25 24.391 -8.336 1 96.44 83 GLU B N 1
ATOM 3338 C CA . GLU B 1 83 ? 9.086 24.656 -9.18 1 96.44 83 GLU B CA 1
ATOM 3339 C C . GLU B 1 83 ? 8.023 23.562 -9.016 1 96.44 83 GLU B C 1
ATOM 3341 O O . GLU B 1 83 ? 8.312 22.375 -9.188 1 96.44 83 GLU B O 1
ATOM 3346 N N . LEU B 1 84 ? 6.852 23.953 -8.625 1 95.88 84 LEU B N 1
ATOM 3347 C CA . LEU B 1 84 ? 5.742 23.047 -8.375 1 95.88 84 LEU B CA 1
ATOM 3348 C C . LEU B 1 84 ? 4.598 23.297 -9.352 1 95.88 84 LEU B C 1
ATOM 3350 O O . LEU B 1 84 ? 4.164 24.438 -9.516 1 95.88 84 LEU B O 1
ATOM 3354 N N . GLU B 1 85 ? 4.195 22.219 -10.047 1 93.38 85 GLU B N 1
ATOM 3355 C CA . GLU B 1 85 ? 3.055 22.281 -10.953 1 93.38 85 GLU B CA 1
ATOM 3356 C C . GLU B 1 85 ? 1.991 21.25 -10.57 1 93.38 85 GLU B C 1
ATOM 3358 O O . GLU B 1 85 ? 2.316 20.141 -10.141 1 93.38 85 GLU B O 1
ATOM 3363 N N . PHE B 1 86 ? 0.739 21.688 -10.68 1 88.19 86 PHE B N 1
ATOM 3364 C CA . PHE B 1 86 ? -0.364 20.75 -10.508 1 88.19 86 PHE B CA 1
ATOM 3365 C C . PHE B 1 86 ? -1.085 20.516 -11.828 1 88.19 86 PHE B C 1
ATOM 3367 O O . PHE B 1 86 ? -1.509 21.469 -12.484 1 88.19 86 PHE B O 1
ATOM 3374 N N . HIS B 1 87 ? -1.111 19.344 -12.242 1 81.5 87 HIS B N 1
ATOM 3375 C CA . HIS B 1 87 ? -1.801 18.984 -13.484 1 81.5 87 HIS B CA 1
ATOM 3376 C C . HIS B 1 87 ? -3.016 18.109 -13.203 1 81.5 87 HIS B C 1
ATOM 3378 O O . HIS B 1 87 ? -2.965 17.234 -12.344 1 81.5 87 HIS B O 1
ATOM 3384 N N . GLU B 1 88 ? -4.07 18.453 -13.906 1 74.81 88 GLU B N 1
ATOM 3385 C CA . GLU B 1 88 ? -5.262 17.625 -13.781 1 74.81 88 GLU B CA 1
ATOM 3386 C C . GLU B 1 88 ? -4.969 16.172 -14.164 1 74.81 88 GLU B C 1
ATOM 3388 O O . GLU B 1 88 ? -4.355 15.922 -15.203 1 74.81 88 GLU B O 1
ATOM 3393 N N . GLY B 1 89 ? -5.34 15.203 -13.375 1 70.12 89 GLY B N 1
ATOM 3394 C CA . GLY B 1 89 ? -5.191 13.781 -13.648 1 70.12 89 GLY B CA 1
ATOM 3395 C C . GLY B 1 89 ? -3.818 13.25 -13.289 1 70.12 89 GLY B C 1
ATOM 3396 O O . GLY B 1 89 ? -3.637 12.039 -13.156 1 70.12 89 GLY B O 1
ATOM 3397 N N . ARG B 1 90 ? -2.828 14.102 -13.258 1 78.19 90 ARG B N 1
ATOM 3398 C CA . ARG B 1 90 ? -1.478 13.617 -12.992 1 78.19 90 ARG B CA 1
ATOM 3399 C C . ARG B 1 90 ? -1.042 13.977 -11.57 1 78.19 90 ARG B C 1
ATOM 3401 O O . ARG B 1 90 ? -0.113 13.375 -11.031 1 78.19 90 ARG B O 1
ATOM 3408 N N . GLY B 1 91 ? -1.656 14.984 -10.898 1 87 91 GLY B N 1
ATOM 3409 C CA . GLY B 1 91 ? -1.238 15.391 -9.57 1 87 91 GLY B CA 1
ATOM 3410 C C . GLY B 1 91 ? -0.06 16.344 -9.578 1 87 91 GLY B C 1
ATOM 3411 O O . GLY B 1 91 ? 0.185 17.031 -10.578 1 87 91 GLY B O 1
ATOM 3412 N N . PRO B 1 92 ? 0.652 16.469 -8.461 1 94.56 92 PRO B N 1
ATOM 3413 C CA . PRO B 1 92 ? 1.789 17.391 -8.367 1 94.56 92 PRO B CA 1
ATOM 3414 C C . PRO B 1 92 ? 3.006 16.906 -9.156 1 94.56 92 PRO B C 1
ATOM 3416 O O . PRO B 1 92 ? 3.289 15.703 -9.18 1 94.56 92 PRO B O 1
ATOM 3419 N N . VAL B 1 93 ? 3.672 17.797 -9.789 1 96.06 93 VAL B N 1
ATOM 3420 C CA . VAL B 1 93 ? 4.855 17.484 -10.578 1 96.06 93 VAL B CA 1
ATOM 3421 C C . VAL B 1 93 ? 5.973 18.469 -10.266 1 96.06 93 VAL B C 1
ATOM 3423 O O . VAL B 1 93 ? 5.73 19.672 -10.18 1 96.06 93 VAL B O 1
ATOM 3426 N N . PHE B 1 94 ? 7.117 18 -10.031 1 97.56 94 PHE B N 1
ATOM 3427 C CA . PHE B 1 94 ? 8.359 18.766 -9.984 1 97.56 94 PHE B CA 1
ATOM 3428 C C . PHE B 1 94 ? 9.195 18.5 -11.234 1 97.56 94 PHE B C 1
ATOM 3430 O O . PHE B 1 94 ? 9.867 17.484 -11.336 1 97.56 94 PHE B O 1
ATOM 3437 N N . PRO B 1 95 ? 9.148 19.453 -12.141 1 96.69 95 PRO B N 1
ATOM 3438 C CA . PRO B 1 95 ? 9.82 19.234 -13.43 1 96.69 95 PRO B CA 1
ATOM 3439 C C . PRO B 1 95 ? 11.312 18.938 -13.273 1 96.69 95 PRO B C 1
ATOM 3441 O O . PRO B 1 95 ? 11.898 18.25 -14.117 1 96.69 95 PRO B O 1
ATOM 3444 N N . ASP B 1 96 ? 11.945 19.484 -12.281 1 97.19 96 ASP B N 1
ATOM 3445 C CA . ASP B 1 96 ? 13.367 19.281 -12.023 1 97.19 96 ASP B CA 1
ATOM 3446 C C . ASP B 1 96 ? 13.578 18.516 -10.719 1 97.19 96 ASP B C 1
ATOM 3448 O O . ASP B 1 96 ? 13.922 19.109 -9.695 1 97.19 96 ASP B O 1
ATOM 3452 N N . PRO B 1 97 ? 13.477 17.172 -10.727 1 98.19 97 PRO B N 1
ATOM 3453 C CA . PRO B 1 97 ? 13.633 16.359 -9.508 1 98.19 97 PRO B CA 1
ATOM 3454 C C . PRO B 1 97 ? 15.023 16.5 -8.891 1 98.19 97 PRO B C 1
ATOM 3456 O O . PRO B 1 97 ? 15.977 16.844 -9.586 1 98.19 97 PRO B O 1
ATOM 3459 N N . VAL B 1 98 ? 15.148 16.312 -7.613 1 98.62 98 VAL B N 1
ATOM 3460 C CA . VAL B 1 98 ? 16.391 16.422 -6.863 1 98.62 98 VAL B CA 1
ATOM 3461 C C . VAL B 1 98 ? 17.141 15.086 -6.906 1 98.62 98 VAL B C 1
ATOM 3463 O O . VAL B 1 98 ? 16.859 14.18 -6.113 1 98.62 98 VAL B O 1
ATOM 3466 N N . ARG B 1 99 ? 18.156 14.945 -7.77 1 97.56 99 ARG B N 1
ATOM 3467 C CA . ARG B 1 99 ? 18.812 13.656 -7.945 1 97.56 99 ARG B CA 1
ATOM 3468 C C . ARG B 1 99 ? 20.344 13.805 -7.93 1 97.56 99 ARG B C 1
ATOM 3470 O O . ARG B 1 99 ? 21.062 12.898 -8.336 1 97.56 99 ARG B O 1
ATOM 3477 N N . SER B 1 100 ? 20.812 15.047 -7.516 1 98.12 100 SER B N 1
ATOM 3478 C CA . SER B 1 100 ? 22.25 15.289 -7.379 1 98.12 100 SER B CA 1
ATOM 3479 C C . SER B 1 100 ? 22.547 16.125 -6.145 1 98.12 100 SER B C 1
ATOM 3481 O O . SER B 1 100 ? 21.656 16.797 -5.609 1 98.12 100 SER B O 1
ATOM 3483 N N . GLN B 1 101 ? 23.812 16.047 -5.715 1 98.19 101 GLN B N 1
ATOM 3484 C CA . GLN B 1 101 ? 24.234 16.875 -4.582 1 98.19 101 GLN B CA 1
ATOM 3485 C C . GLN B 1 101 ? 24.062 18.359 -4.883 1 98.19 101 GLN B C 1
ATOM 3487 O O . GLN B 1 101 ? 23.688 19.125 -4.004 1 98.19 101 GLN B O 1
ATOM 3492 N N . ALA B 1 102 ? 24.328 18.688 -6.117 1 98.25 102 ALA B N 1
ATOM 3493 C CA . ALA B 1 102 ? 24.172 20.078 -6.527 1 98.25 102 ALA B CA 1
ATOM 3494 C C . ALA B 1 102 ? 22.719 20.531 -6.363 1 98.25 102 ALA B C 1
ATOM 3496 O O . ALA B 1 102 ? 22.453 21.656 -5.93 1 98.25 102 ALA B O 1
ATOM 3497 N N . ALA B 1 103 ? 21.797 19.688 -6.766 1 98.44 103 ALA B N 1
ATOM 3498 C CA . ALA B 1 103 ? 20.375 20 -6.609 1 98.44 103 ALA B CA 1
ATOM 3499 C C . ALA B 1 103 ? 20 20.156 -5.137 1 98.44 103 ALA B C 1
ATOM 3501 O O . ALA B 1 103 ? 19.234 21.031 -4.773 1 98.44 103 ALA B O 1
ATOM 3502 N N . VAL B 1 104 ? 20.547 19.297 -4.238 1 98.69 104 VAL B N 1
ATOM 3503 C CA . VAL B 1 104 ? 20.312 19.391 -2.801 1 98.69 104 VAL B CA 1
ATOM 3504 C C . VAL B 1 104 ? 20.859 20.703 -2.264 1 98.69 104 VAL B C 1
ATOM 3506 O O . VAL B 1 104 ? 20.188 21.391 -1.487 1 98.69 104 VAL B O 1
ATOM 3509 N N . ASP B 1 105 ? 22.016 21.047 -2.766 1 98.19 105 ASP B N 1
ATOM 3510 C CA . ASP B 1 105 ? 22.703 22.25 -2.279 1 98.19 105 ASP B CA 1
ATOM 3511 C C . ASP B 1 105 ? 21.938 23.516 -2.664 1 98.19 105 ASP B C 1
ATOM 3513 O O . ASP B 1 105 ? 21.984 24.516 -1.954 1 98.19 105 ASP B O 1
ATOM 3517 N N . ARG B 1 106 ? 21.188 23.469 -3.699 1 97.62 106 ARG B N 1
ATOM 3518 C CA . ARG B 1 106 ? 20.469 24.625 -4.211 1 97.62 106 ARG B CA 1
ATOM 3519 C C . ARG B 1 106 ? 19.203 24.875 -3.41 1 97.62 106 ARG B C 1
ATOM 3521 O O . ARG B 1 106 ? 18.641 25.969 -3.455 1 97.62 106 ARG B O 1
ATOM 3528 N N . LEU B 1 107 ? 18.75 23.859 -2.717 1 98.38 107 LEU B N 1
ATOM 3529 C CA . LEU B 1 107 ? 17.562 24.062 -1.895 1 98.38 107 LEU B CA 1
ATOM 3530 C C . LEU B 1 107 ? 17.844 25.062 -0.774 1 98.38 107 LEU B C 1
ATOM 3532 O O . LEU B 1 107 ? 18.922 25.062 -0.186 1 98.38 107 LEU B O 1
ATOM 3536 N N . ILE B 1 108 ? 16.922 25.906 -0.536 1 97.25 108 ILE B N 1
ATOM 3537 C CA . ILE B 1 108 ? 17.062 26.875 0.537 1 97.25 108 ILE B CA 1
ATOM 3538 C C . ILE B 1 108 ? 16.156 26.516 1.705 1 97.25 108 ILE B C 1
ATOM 3540 O O . ILE B 1 108 ? 15.156 25.812 1.523 1 97.25 108 ILE B O 1
ATOM 3544 N N . VAL B 1 109 ? 16.516 26.844 2.881 1 98.25 109 VAL B N 1
ATOM 3545 C CA . VAL B 1 109 ? 15.656 26.781 4.055 1 98.25 109 VAL B CA 1
ATOM 3546 C C . VAL B 1 109 ? 15.031 28.156 4.301 1 98.25 109 VAL B C 1
ATOM 3548 O O . VAL B 1 109 ? 15.664 29.047 4.875 1 98.25 109 VAL B O 1
ATOM 3551 N N . PRO B 1 110 ? 13.812 28.25 3.898 1 97.81 110 PRO B N 1
ATOM 3552 C CA . PRO B 1 110 ? 13.219 29.594 3.91 1 97.81 110 PRO B CA 1
ATOM 3553 C C . PRO B 1 110 ? 12.664 29.984 5.281 1 97.81 110 PRO B C 1
ATOM 3555 O O . PRO B 1 110 ? 12.398 29.109 6.113 1 97.81 110 PRO B O 1
ATOM 3558 N N . ASP B 1 111 ? 12.57 31.297 5.48 1 98.06 111 ASP B N 1
ATOM 3559 C CA . ASP B 1 111 ? 11.742 31.812 6.57 1 98.06 111 ASP B CA 1
ATOM 3560 C C . ASP B 1 111 ? 10.258 31.719 6.227 1 98.06 111 ASP B C 1
ATOM 3562 O O . ASP B 1 111 ? 9.789 32.375 5.301 1 98.06 111 ASP B O 1
ATOM 3566 N N . PRO B 1 112 ? 9.57 30.906 6.969 1 98.06 112 PRO B N 1
ATOM 3567 C CA . PRO B 1 112 ? 8.172 30.688 6.602 1 98.06 112 PRO B CA 1
ATOM 3568 C C . PRO B 1 112 ? 7.336 31.969 6.621 1 98.06 112 PRO B C 1
ATOM 3570 O O . PRO B 1 112 ? 6.422 32.125 5.812 1 98.06 112 PRO B O 1
ATOM 3573 N N . ASP B 1 113 ? 7.602 32.875 7.512 1 97.75 113 ASP B N 1
ATOM 3574 C CA . ASP B 1 113 ? 6.832 34.125 7.621 1 97.75 113 ASP B CA 1
ATOM 3575 C C . ASP B 1 113 ? 7.059 35 6.406 1 97.75 113 ASP B C 1
ATOM 3577 O O . ASP B 1 113 ? 6.176 35.781 6.027 1 97.75 113 ASP B O 1
ATOM 3581 N N . GLU B 1 114 ? 8.156 34.875 5.777 1 97.62 114 GLU B N 1
ATOM 3582 C CA . GLU B 1 114 ? 8.492 35.688 4.613 1 97.62 114 GLU B CA 1
ATOM 3583 C C . GLU B 1 114 ? 8.016 35.031 3.322 1 97.62 114 GLU B C 1
ATOM 3585 O O . GLU B 1 114 ? 7.539 35.719 2.412 1 97.62 114 GLU B O 1
ATOM 3590 N N . THR B 1 115 ? 8.125 33.75 3.258 1 97.25 115 THR B N 1
ATOM 3591 C CA . THR B 1 115 ? 7.945 33.062 1.978 1 97.25 115 THR B CA 1
ATOM 3592 C C . THR B 1 115 ? 6.555 32.469 1.882 1 97.25 115 THR B C 1
ATOM 3594 O O . THR B 1 115 ? 6.059 32.188 0.783 1 97.25 115 THR B O 1
ATOM 3597 N N . MET B 1 116 ? 5.934 32.188 3.006 1 97.75 116 MET B N 1
ATOM 3598 C CA . MET B 1 116 ? 4.602 31.609 3.029 1 97.75 116 MET B CA 1
ATOM 3599 C C . MET B 1 116 ? 3.672 32.375 3.953 1 97.75 116 MET B C 1
ATOM 3601 O O . MET B 1 116 ? 2.963 31.797 4.77 1 97.75 116 MET B O 1
ATOM 3605 N N . PRO B 1 117 ? 3.703 33.719 3.859 1 98.06 117 PRO B N 1
ATOM 3606 C CA . PRO B 1 117 ? 2.863 34.531 4.75 1 98.06 117 PRO B CA 1
ATOM 3607 C C . PRO B 1 117 ? 1.375 34.25 4.586 1 98.06 117 PRO B C 1
ATOM 3609 O O . PRO B 1 117 ? 0.599 34.406 5.527 1 98.06 117 PRO B O 1
ATOM 3612 N N . PHE B 1 118 ? 0.959 33.812 3.438 1 98.38 118 PHE B N 1
ATOM 3613 C CA . PHE B 1 118 ? -0.443 33.531 3.137 1 98.38 118 PHE B CA 1
ATOM 3614 C C . PHE B 1 118 ? -0.979 32.406 4.008 1 98.38 118 PHE B C 1
ATOM 3616 O O . PHE B 1 118 ? -2.156 32.406 4.375 1 98.38 118 PHE B O 1
ATOM 3623 N N . VAL B 1 119 ? -0.117 31.453 4.355 1 98.62 119 VAL B N 1
ATOM 3624 C CA . VAL B 1 119 ? -0.532 30.359 5.238 1 98.62 119 VAL B CA 1
ATOM 3625 C C . VAL B 1 119 ? -0.799 30.906 6.637 1 98.62 119 VAL B C 1
ATOM 3627 O O . VAL B 1 119 ? -1.838 30.625 7.234 1 98.62 119 VAL B O 1
ATOM 3630 N N . MET B 1 120 ? 0.165 31.766 7.172 1 98.75 120 MET B N 1
ATOM 3631 C CA . MET B 1 120 ? 0.032 32.344 8.516 1 98.75 120 MET B CA 1
ATOM 3632 C C . MET B 1 120 ? -1.158 33.281 8.594 1 98.75 120 MET B C 1
ATOM 3634 O O . MET B 1 120 ? -1.885 33.281 9.586 1 98.75 120 MET B O 1
ATOM 3638 N N . GLU B 1 121 ? -1.355 33.969 7.523 1 98.75 121 GLU B N 1
ATOM 3639 C CA . GLU B 1 121 ? -2.506 34.875 7.465 1 98.75 121 GLU B CA 1
ATOM 3640 C C . GLU B 1 121 ? -3.816 34.094 7.488 1 98.75 121 GLU B C 1
ATOM 3642 O O . GLU B 1 121 ? -4.77 34.5 8.164 1 98.75 121 GLU B O 1
ATOM 3647 N N . THR B 1 122 ? -3.914 33 6.715 1 98.81 122 THR B N 1
ATOM 3648 C CA . THR B 1 122 ? -5.098 32.156 6.723 1 98.81 122 THR B CA 1
ATOM 3649 C C . THR B 1 122 ? -5.387 31.641 8.133 1 98.81 122 THR B C 1
ATOM 3651 O O . THR B 1 122 ? -6.539 31.656 8.578 1 98.81 122 THR B O 1
ATOM 3654 N N . ILE B 1 123 ? -4.336 31.234 8.852 1 98.88 123 ILE B N 1
ATOM 3655 C CA . ILE B 1 123 ? -4.484 30.703 10.203 1 98.88 123 ILE B CA 1
ATOM 3656 C C . ILE B 1 123 ? -5.039 31.797 11.117 1 98.88 123 ILE B C 1
ATOM 3658 O O . ILE B 1 123 ? -5.973 31.562 11.891 1 98.88 123 ILE B O 1
ATOM 3662 N N . LYS B 1 124 ? -4.504 33 11 1 98.75 124 LYS B N 1
ATOM 3663 C CA . LYS B 1 124 ? -4.965 34.094 11.828 1 98.75 124 LYS B CA 1
ATOM 3664 C C . LYS B 1 124 ? -6.434 34.406 11.562 1 98.75 124 LYS B C 1
ATOM 3666 O O . LYS B 1 124 ? -7.203 34.625 12.5 1 98.75 124 LYS B O 1
ATOM 3671 N N . LEU B 1 125 ? -6.801 34.406 10.32 1 98.75 125 LEU B N 1
ATOM 3672 C CA . LEU B 1 125 ? -8.188 34.656 9.953 1 98.75 125 LEU B CA 1
ATOM 3673 C C . LEU B 1 125 ? -9.102 33.562 10.5 1 98.75 125 LEU B C 1
ATOM 3675 O O . LEU B 1 125 ? -10.172 33.844 11.047 1 98.75 125 LEU B O 1
ATOM 3679 N N . LEU B 1 126 ? -8.695 32.344 10.359 1 98.75 126 LEU B N 1
ATOM 3680 C CA . LEU B 1 126 ? -9.484 31.203 10.805 1 98.75 126 LEU B CA 1
ATOM 3681 C C . LEU B 1 126 ? -9.664 31.219 12.32 1 98.75 126 LEU B C 1
ATOM 3683 O O . LEU B 1 126 ? -10.734 30.859 12.828 1 98.75 126 LEU B O 1
ATOM 3687 N N . ARG B 1 127 ? -8.641 31.625 13.062 1 98.19 127 ARG B N 1
ATOM 3688 C CA . ARG B 1 127 ? -8.695 31.656 14.516 1 98.19 127 ARG B CA 1
ATOM 3689 C C . ARG B 1 127 ? -9.734 32.656 15.008 1 98.19 127 ARG B C 1
ATOM 3691 O O . ARG B 1 127 ? -10.289 32.5 16.094 1 98.19 127 ARG B O 1
ATOM 3698 N N . LYS B 1 128 ? -10.031 33.625 14.195 1 97.5 128 LYS B N 1
ATOM 3699 C CA . LYS B 1 128 ? -11.039 34.594 14.531 1 97.5 128 LYS B CA 1
ATOM 3700 C C . LYS B 1 128 ? -12.445 34.062 14.266 1 97.5 128 LYS B C 1
ATOM 3702 O O . LYS B 1 128 ? -13.406 34.469 14.922 1 97.5 128 LYS B O 1
ATOM 3707 N N . GLU B 1 129 ? -12.547 33.125 13.406 1 97.19 129 GLU B N 1
ATOM 3708 C CA . GLU B 1 129 ? -13.867 32.781 12.906 1 97.19 129 GLU B CA 1
ATOM 3709 C C . GLU B 1 129 ? -14.297 31.406 13.43 1 97.19 129 GLU B C 1
ATOM 3711 O O . GLU B 1 129 ? -15.484 31.172 13.656 1 97.19 129 GLU B O 1
ATOM 3716 N N . LEU B 1 130 ? -13.398 30.5 13.625 1 98 130 LEU B N 1
ATOM 3717 C CA . LEU B 1 130 ? -13.695 29.109 13.922 1 98 130 LEU B CA 1
ATOM 3718 C C . LEU B 1 130 ? -14.195 28.953 15.352 1 98 130 LEU B C 1
ATOM 3720 O O . LEU B 1 130 ? -13.664 29.578 16.266 1 98 130 LEU B O 1
ATOM 3724 N N . LYS B 1 131 ? -15.109 28.062 15.539 1 97.25 131 LYS B N 1
ATOM 3725 C CA . LYS B 1 131 ? -15.625 27.703 16.859 1 97.25 131 LYS B CA 1
ATOM 3726 C C . LYS B 1 131 ? -15.109 26.328 17.281 1 97.25 131 LYS B C 1
ATOM 3728 O O . LYS B 1 131 ? -15.586 25.766 18.266 1 97.25 131 LYS B O 1
ATOM 3733 N N . VAL B 1 132 ? -14.312 25.672 16.531 1 98.56 132 VAL B N 1
ATOM 3734 C CA . VAL B 1 132 ? -13.609 24.422 16.812 1 98.56 132 VAL B CA 1
ATOM 3735 C C . VAL B 1 132 ? -12.109 24.625 16.625 1 98.56 132 VAL B C 1
ATOM 3737 O O . VAL B 1 132 ? -11.672 25.594 16 1 98.56 132 VAL B O 1
ATOM 3740 N N . PRO B 1 133 ? -11.266 23.719 17.219 1 98.75 133 PRO B N 1
ATOM 3741 C CA . PRO B 1 133 ? -9.82 23.844 17.078 1 98.75 133 PRO B CA 1
ATOM 3742 C C . PRO B 1 133 ? -9.352 23.734 15.625 1 98.75 133 PRO B C 1
ATOM 3744 O O . PRO B 1 133 ? -9.961 23.016 14.836 1 98.75 133 PRO B O 1
ATOM 3747 N N . LEU B 1 134 ? -8.273 24.453 15.32 1 98.88 134 LEU B N 1
ATOM 3748 C CA . LEU B 1 134 ? -7.664 24.453 14 1 98.88 134 LEU B CA 1
ATOM 3749 C C . LEU B 1 134 ? -6.402 23.609 13.984 1 98.88 134 LEU B C 1
ATOM 3751 O O . LEU B 1 134 ? -5.52 23.781 14.828 1 98.88 134 LEU B O 1
ATOM 3755 N N . ILE B 1 135 ? -6.367 22.672 13.047 1 98.94 135 ILE B N 1
ATOM 3756 C CA . ILE B 1 135 ? -5.207 21.797 12.859 1 98.94 135 ILE B CA 1
ATOM 3757 C C . ILE B 1 135 ? -4.34 22.344 11.719 1 98.94 135 ILE B C 1
ATOM 3759 O O . ILE B 1 135 ? -4.793 22.438 10.578 1 98.94 135 ILE B O 1
ATOM 3763 N N . GLY B 1 136 ? -3.121 22.797 12.031 1 98.81 136 GLY B N 1
ATOM 3764 C CA . GLY B 1 136 ? -2.105 23 11.008 1 98.81 136 GLY B CA 1
ATOM 3765 C C . GLY B 1 136 ? -1.424 21.703 10.586 1 98.81 136 GLY B C 1
ATOM 3766 O O . GLY B 1 136 ? -1.673 20.641 11.164 1 98.81 136 GLY B O 1
ATOM 3767 N N . PHE B 1 137 ? -0.611 21.797 9.508 1 98.75 137 PHE B N 1
ATOM 3768 C CA . PHE B 1 137 ? -0.02 20.516 9.117 1 98.75 137 PHE B CA 1
ATOM 3769 C C . PHE B 1 137 ? 1.137 20.734 8.148 1 98.75 137 PHE B C 1
ATOM 3771 O O . PHE B 1 137 ? 1.319 21.828 7.621 1 98.75 137 PHE B O 1
ATOM 3778 N N . SER B 1 138 ? 1.896 19.734 7.934 1 98.81 138 SER B N 1
ATOM 3779 C CA . SER B 1 138 ? 2.924 19.594 6.906 1 98.81 138 SER B CA 1
ATOM 3780 C C . SER B 1 138 ? 3.135 18.125 6.543 1 98.81 138 SER B C 1
ATOM 3782 O O . SER B 1 138 ? 2.625 17.234 7.219 1 98.81 138 SER B O 1
ATOM 3784 N N . GLY B 1 139 ? 3.768 17.938 5.406 1 98.75 139 GLY B N 1
ATOM 3785 C CA . GLY B 1 139 ? 4.285 16.609 5.125 1 98.75 139 GLY B CA 1
ATOM 3786 C C . GLY B 1 139 ? 5.5 16.25 5.957 1 98.75 139 GLY B C 1
ATOM 3787 O O . GLY B 1 139 ? 6.242 17.125 6.391 1 98.75 139 GLY B O 1
ATOM 3788 N N . ALA B 1 140 ? 5.672 14.945 6.199 1 98.88 140 ALA B N 1
ATOM 3789 C CA . ALA B 1 140 ? 6.902 14.469 6.828 1 98.88 140 ALA B CA 1
ATOM 3790 C C . ALA B 1 140 ? 8.078 14.539 5.859 1 98.88 140 ALA B C 1
ATOM 3792 O O . ALA B 1 140 ? 7.891 14.484 4.641 1 98.88 140 ALA B O 1
ATOM 3793 N N . PRO B 1 141 ? 9.266 14.648 6.406 1 98.94 141 PRO B N 1
ATOM 3794 C CA . PRO B 1 141 ? 10.438 14.836 5.551 1 98.94 141 PRO B CA 1
ATOM 3795 C C . PRO B 1 141 ? 10.594 13.727 4.508 1 98.94 141 PRO B C 1
ATOM 3797 O O . PRO B 1 141 ? 10.898 14.008 3.346 1 98.94 141 PRO B O 1
ATOM 3800 N N . PHE B 1 142 ? 10.383 12.5 4.84 1 98.88 142 PHE B N 1
ATOM 3801 C CA . PHE B 1 142 ? 10.516 11.422 3.865 1 98.88 142 PHE B CA 1
ATOM 3802 C C . PHE B 1 142 ? 9.531 11.609 2.717 1 98.88 142 PHE B C 1
ATOM 3804 O O . PHE B 1 142 ? 9.906 11.5 1.548 1 98.88 142 PHE B O 1
ATOM 3811 N N . THR B 1 143 ? 8.258 11.812 3.045 1 98.88 143 THR B N 1
ATOM 3812 C CA . THR B 1 143 ? 7.238 12.008 2.025 1 98.88 143 THR B CA 1
ATOM 3813 C C . THR B 1 143 ? 7.594 13.188 1.126 1 98.88 143 THR B C 1
ATOM 3815 O O . THR B 1 143 ? 7.543 13.078 -0.101 1 98.88 143 THR B O 1
ATOM 3818 N N . LEU B 1 144 ? 7.977 14.312 1.759 1 98.81 144 LEU B N 1
ATOM 3819 C CA . LEU B 1 144 ? 8.312 15.508 0.991 1 98.81 144 LEU B CA 1
ATOM 3820 C C . LEU B 1 144 ? 9.531 15.258 0.104 1 98.81 144 LEU B C 1
ATOM 3822 O O . LEU B 1 144 ? 9.531 15.617 -1.074 1 98.81 144 LEU B O 1
ATOM 3826 N N . ALA B 1 145 ? 10.547 14.609 0.655 1 98.88 145 ALA B N 1
ATOM 3827 C CA . ALA B 1 145 ? 11.734 14.266 -0.116 1 98.88 145 ALA B CA 1
ATOM 3828 C C . ALA B 1 145 ? 11.383 13.367 -1.297 1 98.88 145 ALA B C 1
ATOM 3830 O O . ALA B 1 145 ? 11.945 13.516 -2.387 1 98.88 145 ALA B O 1
ATOM 3831 N N . THR B 1 146 ? 10.5 12.445 -1.061 1 98.69 146 THR B N 1
ATOM 3832 C CA . THR B 1 146 ? 10.109 11.5 -2.1 1 98.69 146 THR B CA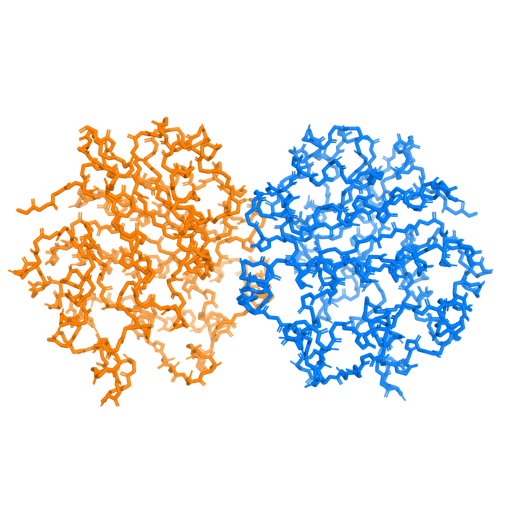 1
ATOM 3833 C C . THR B 1 146 ? 9.492 12.227 -3.289 1 98.69 146 THR B C 1
ATOM 3835 O O . THR B 1 146 ? 9.812 11.93 -4.441 1 98.69 146 THR B O 1
ATOM 3838 N N . TYR B 1 147 ? 8.648 13.219 -3.025 1 98.31 147 TYR B N 1
ATOM 3839 C CA . TYR B 1 147 ? 8.102 14.016 -4.117 1 98.31 147 TYR B CA 1
ATOM 3840 C C . TYR B 1 147 ? 9.203 14.719 -4.895 1 98.31 147 TYR B C 1
ATOM 3842 O O . TYR B 1 147 ? 9.164 14.781 -6.125 1 98.31 147 TYR B O 1
ATOM 3850 N N . LEU B 1 148 ? 10.172 15.242 -4.188 1 98.69 148 LEU B N 1
ATOM 3851 C CA . LEU B 1 148 ? 11.25 15.992 -4.824 1 98.69 148 LEU B CA 1
ATOM 3852 C C . LEU B 1 148 ? 12.148 15.062 -5.641 1 98.69 148 LEU B C 1
ATOM 3854 O O . LEU B 1 148 ? 12.633 15.445 -6.711 1 98.69 148 LEU B O 1
ATOM 3858 N N . ILE B 1 149 ? 12.383 13.852 -5.141 1 98.81 149 ILE B N 1
ATOM 3859 C CA . ILE B 1 149 ? 13.289 12.906 -5.781 1 98.81 149 ILE B CA 1
ATOM 3860 C C . ILE B 1 149 ? 12.602 12.273 -6.988 1 98.81 149 ILE B C 1
ATOM 3862 O O . ILE B 1 149 ? 13.188 12.172 -8.07 1 98.81 149 ILE B O 1
ATOM 3866 N N . GLU B 1 150 ? 11.328 11.891 -6.812 1 98.12 150 GLU B N 1
ATOM 3867 C CA . GLU B 1 150 ? 10.594 11.195 -7.863 1 98.12 150 GLU B CA 1
ATOM 3868 C C . GLU B 1 150 ? 10.055 12.172 -8.898 1 98.12 150 GLU B C 1
ATOM 3870 O O . GLU B 1 150 ? 9.75 11.781 -10.031 1 98.12 150 GLU B O 1
ATOM 3875 N N . GLY B 1 151 ? 9.891 13.461 -8.547 1 97.25 151 GLY B N 1
ATOM 3876 C CA . GLY B 1 151 ? 9.312 14.461 -9.422 1 97.25 151 GLY B CA 1
ATOM 3877 C C . GLY B 1 151 ? 7.793 14.461 -9.406 1 97.25 151 GLY B C 1
ATOM 3878 O O . GLY B 1 151 ? 7.156 15.102 -10.242 1 97.25 151 GLY B O 1
ATOM 3879 N N . GLY B 1 152 ? 7.23 13.758 -8.547 1 95.12 152 GLY B N 1
ATOM 3880 C CA . GLY B 1 152 ? 5.793 13.586 -8.398 1 95.12 152 GLY B CA 1
ATOM 3881 C C . GLY B 1 152 ? 5.422 12.328 -7.641 1 95.12 152 GLY B C 1
ATOM 3882 O O . GLY B 1 152 ? 6.191 11.844 -6.809 1 95.12 152 GLY B O 1
ATOM 3883 N N . SER B 1 153 ? 4.238 11.852 -7.859 1 89.12 153 SER B N 1
ATOM 3884 C CA . SER B 1 153 ? 3.842 10.586 -7.246 1 89.12 153 SER B CA 1
ATOM 3885 C C . SER B 1 153 ? 4.602 9.414 -7.852 1 89.12 153 SER B C 1
ATOM 3887 O O . SER B 1 153 ? 5.184 9.531 -8.93 1 89.12 153 SER B O 1
ATOM 3889 N N . SER B 1 154 ? 4.656 8.336 -7.113 1 89.62 154 SER B N 1
ATOM 3890 C CA . SER B 1 154 ? 5.402 7.164 -7.562 1 89.62 154 SER B CA 1
ATOM 3891 C C . SER B 1 154 ? 4.684 5.875 -7.191 1 89.62 154 SER B C 1
ATOM 3893 O O . SER B 1 154 ? 3.91 5.84 -6.23 1 89.62 154 SER B O 1
ATOM 3895 N N . LYS B 1 155 ? 4.945 4.84 -7.895 1 84.62 155 LYS B N 1
ATOM 3896 C CA . LYS B 1 155 ? 4.363 3.531 -7.617 1 84.62 155 LYS B CA 1
ATOM 3897 C C . LYS B 1 155 ? 5.379 2.605 -6.949 1 84.62 155 LYS B C 1
ATOM 3899 O O . LYS B 1 155 ? 5.023 1.801 -6.086 1 84.62 155 LYS B O 1
ATOM 3904 N N . VAL B 1 156 ? 6.578 2.777 -7.383 1 90.12 156 VAL B N 1
ATOM 3905 C CA . VAL B 1 156 ? 7.594 1.821 -6.953 1 90.12 156 VAL B CA 1
ATOM 3906 C C . VAL B 1 156 ? 8.609 2.516 -6.047 1 90.12 156 VAL B C 1
ATOM 3908 O O . VAL B 1 156 ? 9.32 1.859 -5.285 1 90.12 156 VAL B O 1
ATOM 3911 N N . PHE B 1 157 ? 8.711 3.963 -6.16 1 97.38 157 PHE B N 1
ATOM 3912 C CA . PHE B 1 157 ? 9.586 4.777 -5.332 1 97.38 157 PHE B CA 1
ATOM 3913 C C . PHE B 1 157 ? 11.047 4.379 -5.531 1 97.38 157 PHE B C 1
ATOM 3915 O O . PHE B 1 157 ? 11.82 4.332 -4.57 1 97.38 157 PHE B O 1
ATOM 3922 N N . LEU B 1 158 ? 11.344 3.934 -6.727 1 97.75 158 LEU B N 1
ATOM 3923 C CA . LEU B 1 158 ? 12.664 3.375 -7.027 1 97.75 158 LEU B CA 1
ATOM 3924 C C . LEU B 1 158 ? 13.758 4.418 -6.816 1 97.75 158 LEU B C 1
ATOM 3926 O O . LEU B 1 158 ? 14.742 4.156 -6.125 1 97.75 158 LEU B O 1
ATOM 3930 N N . GLU B 1 159 ? 13.562 5.637 -7.344 1 98.12 159 GLU B N 1
ATOM 3931 C CA . GLU B 1 159 ? 14.594 6.66 -7.266 1 98.12 159 GLU B CA 1
ATOM 3932 C C . GLU B 1 159 ? 14.844 7.086 -5.82 1 98.12 159 GLU B C 1
ATOM 3934 O O . GLU B 1 159 ? 15.984 7.355 -5.434 1 98.12 159 GLU B O 1
ATOM 3939 N N . THR B 1 160 ? 13.828 7.172 -5.07 1 98.69 160 THR B N 1
ATOM 3940 C CA . THR B 1 160 ? 13.945 7.555 -3.668 1 98.69 160 THR B CA 1
ATOM 3941 C C . THR B 1 160 ? 14.75 6.512 -2.891 1 98.69 160 THR B C 1
ATOM 3943 O O . THR B 1 160 ? 15.719 6.848 -2.207 1 98.69 160 THR B O 1
ATOM 3946 N N . LYS B 1 161 ? 14.32 5.242 -3.016 1 98.56 161 LYS B N 1
ATOM 3947 C CA . LYS B 1 161 ? 15.016 4.195 -2.271 1 98.56 161 LYS B CA 1
ATOM 3948 C C . LYS B 1 161 ? 16.453 4.016 -2.783 1 98.56 161 LYS B C 1
ATOM 3950 O O . LYS B 1 161 ? 17.359 3.764 -2 1 98.56 161 LYS B O 1
ATOM 3955 N N . LYS B 1 162 ? 16.609 4.141 -4.086 1 98.06 162 LYS B N 1
ATOM 3956 C CA . LYS B 1 162 ? 17.953 4.066 -4.645 1 98.06 162 LYS B CA 1
ATOM 3957 C C . LYS B 1 162 ? 18.859 5.125 -4.035 1 98.06 162 LYS B C 1
ATOM 3959 O O . LYS B 1 162 ? 20.016 4.84 -3.682 1 98.06 162 LYS B O 1
ATOM 3964 N N . MET B 1 163 ? 18.375 6.379 -3.932 1 98.62 163 MET B N 1
ATOM 3965 C CA . MET B 1 163 ? 19.172 7.441 -3.324 1 98.62 163 MET B CA 1
ATOM 3966 C C . MET B 1 163 ? 19.516 7.105 -1.876 1 98.62 163 MET B C 1
ATOM 3968 O O . MET B 1 163 ? 20.672 7.242 -1.456 1 98.62 163 MET B O 1
ATOM 3972 N N . ALA B 1 164 ? 18.531 6.617 -1.118 1 98.69 164 ALA B N 1
ATOM 3973 C CA . ALA B 1 164 ? 18.75 6.254 0.28 1 98.69 164 ALA B CA 1
ATOM 3974 C C . ALA B 1 164 ? 19.812 5.156 0.404 1 98.69 164 ALA B C 1
ATOM 3976 O O . ALA B 1 164 ? 20.641 5.191 1.306 1 98.69 164 ALA B O 1
ATOM 3977 N N . PHE B 1 165 ? 19.812 4.191 -0.529 1 98.25 165 PHE B N 1
ATOM 3978 C CA . PHE B 1 165 ? 20.625 2.99 -0.424 1 98.25 165 PHE B CA 1
ATOM 3979 C C . PHE B 1 165 ? 22.016 3.232 -0.993 1 98.25 165 PHE B C 1
ATOM 3981 O O . PHE B 1 165 ? 23.016 2.734 -0.453 1 98.25 165 PHE B O 1
ATOM 3988 N N . GLN B 1 166 ? 22.094 4.012 -2.049 1 97.94 166 GLN B N 1
ATOM 3989 C CA . GLN B 1 166 ? 23.359 4.109 -2.779 1 97.94 166 GLN B CA 1
ATOM 3990 C C . GLN B 1 166 ? 24.078 5.414 -2.457 1 97.94 166 GLN B C 1
ATOM 3992 O O . GLN B 1 166 ? 25.297 5.508 -2.611 1 97.94 166 GLN B O 1
ATOM 3997 N N . GLU B 1 167 ? 23.312 6.441 -2.107 1 98.12 167 GLU B N 1
ATOM 3998 C CA . GLU B 1 167 ? 23.859 7.758 -1.791 1 98.12 167 GLU B CA 1
ATOM 3999 C C . GLU B 1 167 ? 23.312 8.273 -0.464 1 98.12 167 GLU B C 1
ATOM 4001 O O . GLU B 1 167 ? 22.766 9.375 -0.403 1 98.12 167 GLU B O 1
ATOM 4006 N N . PRO B 1 168 ? 23.625 7.488 0.59 1 98.06 168 PRO B N 1
ATOM 4007 C CA . PRO B 1 168 ? 22.984 7.816 1.869 1 98.06 168 PRO B CA 1
ATOM 4008 C C . PRO B 1 168 ? 23.375 9.203 2.379 1 98.06 168 PRO B C 1
ATOM 4010 O O . PRO B 1 168 ? 22.562 9.875 3.02 1 98.06 168 PRO B O 1
ATOM 4013 N N . GLU B 1 169 ? 24.594 9.664 2.152 1 98.31 169 GLU B N 1
ATOM 4014 C CA . GLU B 1 169 ? 24.984 10.992 2.607 1 98.31 169 GLU B CA 1
ATOM 4015 C C . GLU B 1 169 ? 24.156 12.086 1.94 1 98.31 169 GLU B C 1
ATOM 4017 O O . GLU B 1 169 ? 23.688 13.008 2.605 1 98.31 169 GLU B O 1
ATOM 4022 N N . MET B 1 170 ? 23.969 11.961 0.623 1 98.75 170 MET B N 1
ATOM 4023 C CA . MET B 1 170 ? 23.141 12.914 -0.119 1 98.75 170 MET B CA 1
ATOM 4024 C C . MET B 1 170 ? 21.688 12.852 0.346 1 98.75 170 MET B C 1
ATOM 4026 O O . MET B 1 170 ? 21.047 13.883 0.532 1 98.75 170 MET B O 1
ATOM 4030 N N . TYR B 1 171 ? 21.219 11.656 0.543 1 98.81 171 TYR B N 1
ATOM 4031 C CA . TYR B 1 171 ? 19.844 11.438 1.021 1 98.81 171 TYR B CA 1
ATOM 4032 C C . TYR B 1 171 ? 19.625 12.125 2.363 1 98.81 171 TYR B C 1
ATOM 4034 O O . TYR B 1 171 ? 18.656 12.859 2.537 1 98.81 171 TYR B O 1
ATOM 4042 N N . HIS B 1 172 ? 20.516 11.891 3.316 1 98.81 172 HIS B N 1
ATOM 4043 C CA . HIS B 1 172 ? 20.391 12.469 4.652 1 98.81 172 HIS B CA 1
ATOM 4044 C C . HIS B 1 172 ? 20.531 13.984 4.617 1 98.81 172 HIS B C 1
ATOM 4046 O O . HIS B 1 172 ? 19.844 14.688 5.363 1 98.81 172 HIS B O 1
ATOM 4052 N N . ALA B 1 173 ? 21.375 14.5 3.732 1 98.75 173 ALA B N 1
ATOM 4053 C CA . ALA B 1 173 ? 21.516 15.945 3.592 1 98.75 173 ALA B CA 1
ATOM 4054 C C . ALA B 1 173 ? 20.203 16.578 3.113 1 98.75 173 ALA B C 1
ATOM 4056 O O . ALA B 1 173 ? 19.781 17.609 3.623 1 98.75 173 ALA B O 1
ATOM 4057 N N . LEU B 1 174 ? 19.625 15.938 2.143 1 98.88 174 LEU B N 1
ATOM 4058 C CA . LEU B 1 174 ? 18.344 16.391 1.625 1 98.88 174 LEU B CA 1
ATOM 4059 C C . LEU B 1 174 ? 17.281 16.406 2.723 1 98.88 174 LEU B C 1
ATOM 4061 O O . LEU B 1 174 ? 16.594 17.406 2.916 1 98.88 174 LEU B O 1
ATOM 4065 N N . LEU B 1 175 ? 17.172 15.281 3.463 1 98.88 175 LEU B N 1
ATOM 4066 C CA . LEU B 1 175 ? 16.141 15.164 4.5 1 98.88 175 LEU B CA 1
ATOM 4067 C C . LEU B 1 175 ? 16.406 16.141 5.637 1 98.88 175 LEU B C 1
ATOM 4069 O O . LEU B 1 175 ? 15.461 16.656 6.246 1 98.88 175 LEU B O 1
ATOM 4073 N N . GLN B 1 176 ? 17.656 16.391 5.914 1 98.69 176 GLN B N 1
ATOM 4074 C CA . GLN B 1 176 ? 17.984 17.359 6.961 1 98.69 176 GLN B CA 1
ATOM 4075 C C . GLN B 1 176 ? 17.5 18.75 6.598 1 98.69 176 GLN B C 1
ATOM 4077 O O . GLN B 1 176 ? 16.938 19.453 7.441 1 98.69 176 GLN B O 1
ATOM 4082 N N . LYS B 1 177 ? 17.719 19.172 5.383 1 98.75 177 LYS B N 1
ATOM 4083 C CA . LYS B 1 177 ? 17.234 20.484 4.934 1 98.75 177 LYS B CA 1
ATOM 4084 C C . LYS B 1 177 ? 15.719 20.562 4.984 1 98.75 177 LYS B C 1
ATOM 4086 O O . LYS B 1 177 ? 15.156 21.562 5.426 1 98.75 177 LYS B O 1
ATOM 4091 N N . ILE B 1 178 ? 15.102 19.516 4.523 1 98.88 178 ILE B N 1
ATOM 4092 C CA . ILE B 1 178 ? 13.648 19.469 4.531 1 98.88 178 ILE B CA 1
ATOM 4093 C C . ILE B 1 178 ? 13.133 19.5 5.969 1 98.88 178 ILE B C 1
ATOM 4095 O O . ILE B 1 178 ? 12.133 20.141 6.27 1 98.88 178 ILE B O 1
ATOM 4099 N N . THR B 1 179 ? 13.828 18.766 6.828 1 98.88 179 THR B N 1
ATOM 4100 C CA . THR B 1 179 ? 13.469 18.719 8.242 1 98.88 179 THR B CA 1
ATOM 4101 C C . THR B 1 179 ? 13.539 20.109 8.859 1 98.88 179 THR B C 1
ATOM 4103 O O . THR B 1 179 ? 12.625 20.531 9.578 1 98.88 179 THR B O 1
ATOM 4106 N N . GLU B 1 180 ? 14.578 20.828 8.578 1 98.81 180 GLU B N 1
ATOM 4107 C CA . GLU B 1 180 ? 14.719 22.188 9.078 1 98.81 180 GLU B CA 1
ATOM 4108 C C . GLU B 1 180 ? 13.602 23.078 8.562 1 98.81 180 GLU B C 1
ATOM 4110 O O . GLU B 1 180 ? 12.977 23.812 9.336 1 98.81 180 GLU B O 1
ATOM 4115 N N . CYS B 1 181 ? 13.344 23 7.305 1 98.81 181 CYS B N 1
ATOM 4116 C CA . CYS B 1 181 ? 12.273 23.766 6.691 1 98.81 181 CYS B CA 1
ATOM 4117 C C . CYS B 1 181 ? 10.93 23.438 7.332 1 98.81 181 CYS B C 1
ATOM 4119 O O . CYS B 1 181 ? 10.164 24.344 7.691 1 98.81 181 CYS B O 1
ATOM 4121 N N . THR B 1 182 ? 10.672 22.172 7.477 1 98.81 182 THR B N 1
ATOM 4122 C CA . THR B 1 182 ? 9.391 21.703 8.008 1 98.81 182 THR B CA 1
ATOM 4123 C C . THR B 1 182 ? 9.227 22.125 9.461 1 98.81 182 THR B C 1
ATOM 4125 O O . THR B 1 182 ? 8.133 22.516 9.883 1 98.81 182 THR B O 1
ATOM 4128 N N . SER B 1 183 ? 10.289 22 10.234 1 98.81 183 SER B N 1
ATOM 4129 C CA . SER B 1 183 ? 10.258 22.422 11.633 1 98.81 183 SER B CA 1
ATOM 4130 C C . SER B 1 183 ? 9.891 23.906 11.75 1 98.81 183 SER B C 1
ATOM 4132 O O . SER B 1 183 ? 8.992 24.266 12.508 1 98.81 183 SER B O 1
ATOM 4134 N N . LEU B 1 184 ? 10.531 24.75 10.977 1 98.75 184 LEU B N 1
ATOM 4135 C CA . LEU B 1 184 ? 10.266 26.188 11.008 1 98.75 184 LEU B CA 1
ATOM 4136 C C . LEU B 1 184 ? 8.844 26.484 10.539 1 98.75 184 LEU B C 1
ATOM 4138 O O . LEU B 1 184 ? 8.172 27.359 11.102 1 98.75 184 LEU B O 1
ATOM 4142 N N . TYR B 1 185 ? 8.445 25.797 9.539 1 98.81 185 TYR B N 1
ATOM 4143 C CA . TYR B 1 185 ? 7.117 25.969 8.953 1 98.81 185 TYR B CA 1
ATOM 4144 C C . TYR B 1 185 ? 6.027 25.656 9.969 1 98.81 185 TYR B C 1
ATOM 4146 O O . TYR B 1 185 ? 5.09 26.438 10.148 1 98.81 185 TYR B O 1
ATOM 4154 N N . LEU B 1 186 ? 6.141 24.516 10.648 1 98.88 186 LEU B N 1
ATOM 4155 C CA . LEU B 1 186 ? 5.164 24.109 11.648 1 98.88 186 LEU B CA 1
ATOM 4156 C C . LEU B 1 186 ? 5.215 25.031 12.867 1 98.88 186 LEU B C 1
ATOM 4158 O O . LEU B 1 186 ? 4.184 25.312 13.477 1 98.88 186 LEU B O 1
ATOM 4162 N N . GLN B 1 187 ? 6.395 25.484 13.266 1 98.75 187 GLN B N 1
ATOM 4163 C CA . GLN B 1 187 ? 6.52 26.453 14.352 1 98.75 187 GLN B CA 1
ATOM 4164 C C . GLN B 1 187 ? 5.781 27.734 14.023 1 98.75 187 GLN B C 1
ATOM 4166 O O . GLN B 1 187 ? 5.09 28.297 14.875 1 98.75 187 GLN B O 1
ATOM 4171 N N . ALA B 1 188 ? 5.98 28.188 12.797 1 98.81 188 ALA B N 1
ATOM 4172 C CA . ALA B 1 188 ? 5.297 29.406 12.359 1 98.81 188 ALA B CA 1
ATOM 4173 C C . ALA B 1 188 ? 3.781 29.219 12.406 1 98.81 188 ALA B C 1
ATOM 4175 O O . ALA B 1 188 ? 3.057 30.141 12.812 1 98.81 188 ALA B O 1
ATOM 4176 N N . GLN B 1 189 ? 3.289 28.047 11.992 1 98.88 189 GLN B N 1
ATOM 4177 C CA . GLN B 1 189 ? 1.859 27.766 12.039 1 98.88 189 GLN B CA 1
ATOM 4178 C C . GLN B 1 189 ? 1.347 27.797 13.477 1 98.88 189 GLN B C 1
ATOM 4180 O O . GLN B 1 189 ? 0.275 28.344 13.75 1 98.88 189 GLN B O 1
ATOM 4185 N N . ALA B 1 190 ? 2.109 27.203 14.391 1 98.75 190 ALA B N 1
ATOM 4186 C CA . ALA B 1 190 ? 1.75 27.234 15.805 1 98.75 190 ALA B CA 1
ATOM 4187 C C . ALA B 1 190 ? 1.713 28.672 16.328 1 98.75 190 ALA B C 1
ATOM 4189 O O . ALA B 1 190 ? 0.763 29.062 17.016 1 98.75 190 ALA B O 1
ATOM 4190 N N . ARG B 1 191 ? 2.693 29.484 15.961 1 98.5 191 ARG B N 1
ATOM 4191 C CA . ARG B 1 191 ? 2.754 30.875 16.391 1 98.5 191 ARG B CA 1
ATOM 4192 C C . ARG B 1 191 ? 1.576 31.672 15.844 1 98.5 191 ARG B C 1
ATOM 4194 O O . ARG B 1 191 ? 1.064 32.562 16.5 1 98.5 191 ARG B O 1
ATOM 4201 N N . ALA B 1 192 ? 1.209 31.312 14.641 1 98.69 192 ALA B N 1
ATOM 4202 C CA . ALA B 1 192 ? 0.12 32.031 13.984 1 98.69 192 ALA B CA 1
ATOM 4203 C C . ALA B 1 192 ? -1.225 31.688 14.617 1 98.69 192 ALA B C 1
ATOM 4205 O O . ALA B 1 192 ? -2.215 32.375 14.398 1 98.69 192 ALA B O 1
ATOM 4206 N N . GLY B 1 193 ? -1.287 30.5 15.32 1 98.56 193 GLY B N 1
ATOM 4207 C CA . GLY B 1 193 ? -2.504 30.25 16.078 1 98.56 193 GLY B CA 1
ATOM 4208 C C . GLY B 1 193 ? -3.037 28.844 15.898 1 98.56 193 GLY B C 1
ATOM 4209 O O . GLY B 1 193 ? -4.082 28.5 16.453 1 98.56 193 GLY B O 1
ATOM 4210 N N . ALA B 1 194 ? -2.365 27.969 15.109 1 98.81 194 ALA B N 1
ATOM 4211 C CA . ALA B 1 194 ? -2.799 26.562 15.031 1 98.81 194 ALA B CA 1
ATOM 4212 C C . ALA B 1 194 ? -2.863 25.938 16.406 1 98.81 194 ALA B C 1
ATOM 4214 O O . ALA B 1 194 ? -1.958 26.109 17.234 1 98.81 194 ALA B O 1
ATOM 4215 N N . GLN B 1 195 ? -3.889 25.188 16.656 1 98.75 195 GLN B N 1
ATOM 4216 C CA . GLN B 1 195 ? -4.113 24.672 18 1 98.75 195 GLN B CA 1
ATOM 4217 C C . GLN B 1 195 ? -3.752 23.203 18.094 1 98.75 195 GLN B C 1
ATOM 4219 O O . GLN B 1 195 ? -3.74 22.609 19.172 1 98.75 195 GLN B O 1
ATOM 4224 N N . ALA B 1 196 ? -3.5 22.531 17.031 1 98.88 196 ALA B N 1
ATOM 4225 C CA . ALA B 1 196 ? -2.891 21.219 16.844 1 98.88 196 ALA B CA 1
ATOM 4226 C C . ALA B 1 196 ? -2.105 21.156 15.539 1 98.88 196 ALA B C 1
ATOM 4228 O O . ALA B 1 196 ? -2.309 21.969 14.641 1 98.88 196 ALA B O 1
ATOM 4229 N N . LEU B 1 197 ? -1.176 20.266 15.484 1 98.94 197 LEU B N 1
ATOM 4230 C CA . LEU B 1 197 ? -0.379 20.094 14.273 1 98.94 197 LEU B CA 1
ATOM 4231 C C . LEU B 1 197 ? -0.369 18.625 13.844 1 98.94 197 LEU B C 1
ATOM 4233 O O . LEU B 1 197 ? -0.272 17.734 14.68 1 98.94 197 LEU B O 1
ATOM 4237 N N . GLN B 1 198 ? -0.512 18.422 12.57 1 98.88 198 GLN B N 1
ATOM 4238 C CA . GLN B 1 198 ? -0.431 17.062 12.047 1 98.88 198 GLN B CA 1
ATOM 4239 C C . GLN B 1 198 ? 0.703 16.938 11.031 1 98.88 198 GLN B C 1
ATOM 4241 O O . GLN B 1 198 ? 0.878 17.797 10.172 1 98.88 198 GLN B O 1
ATOM 4246 N N . ILE B 1 199 ? 1.48 15.906 11.195 1 98.94 199 ILE B N 1
ATOM 4247 C CA . ILE B 1 199 ? 2.529 15.547 10.25 1 98.94 199 ILE B CA 1
ATOM 4248 C C . ILE B 1 199 ? 2.082 14.352 9.414 1 98.94 199 ILE B C 1
ATOM 4250 O O . ILE B 1 199 ? 1.913 13.25 9.945 1 98.94 199 ILE B O 1
ATOM 4254 N N . PHE B 1 200 ? 1.87 14.609 8.125 1 98.75 200 PHE B N 1
ATOM 4255 C CA . PHE B 1 200 ? 1.45 13.57 7.195 1 98.75 200 PHE B CA 1
ATOM 4256 C C . PHE B 1 200 ? 2.658 12.859 6.594 1 98.75 200 PHE B C 1
ATOM 4258 O O . PHE B 1 200 ? 3.471 13.484 5.906 1 98.75 200 PHE B O 1
ATOM 4265 N N . ASP B 1 201 ? 2.795 11.617 6.844 1 98.62 201 ASP B N 1
ATOM 4266 C CA . ASP B 1 201 ? 3.807 10.805 6.176 1 98.62 201 ASP B CA 1
ATOM 4267 C C . ASP B 1 201 ? 3.162 9.805 5.215 1 98.62 201 ASP B C 1
ATOM 4269 O O . ASP B 1 201 ? 3.121 8.602 5.496 1 98.62 201 ASP B O 1
ATOM 4273 N N . SER B 1 202 ? 2.812 10.297 4.043 1 97.62 202 SER B N 1
ATOM 4274 C CA . SER B 1 202 ? 1.937 9.609 3.096 1 97.62 202 SER B CA 1
ATOM 4275 C C . SER B 1 202 ? 2.615 8.383 2.506 1 97.62 202 SER B C 1
ATOM 4277 O O . SER B 1 202 ? 1.945 7.422 2.115 1 97.62 202 SER B O 1
ATOM 4279 N N . TRP B 1 203 ? 3.947 8.383 2.486 1 98 203 TRP B N 1
ATOM 4280 C CA . TRP B 1 203 ? 4.656 7.32 1.78 1 98 203 TRP B CA 1
ATOM 4281 C C . TRP B 1 203 ? 5.43 6.441 2.756 1 98 203 TRP B C 1
ATOM 4283 O O . TRP B 1 203 ? 6.211 5.582 2.34 1 98 203 TRP B O 1
ATOM 4293 N N . ALA B 1 204 ? 5.172 6.574 4.043 1 98.12 204 ALA B N 1
ATOM 4294 C CA . ALA B 1 204 ? 5.965 5.902 5.07 1 98.12 204 ALA B CA 1
ATOM 4295 C C . ALA B 1 204 ? 5.863 4.387 4.934 1 98.12 204 ALA B C 1
ATOM 4297 O O . ALA B 1 204 ? 6.848 3.67 5.141 1 98.12 204 ALA B O 1
ATOM 4298 N N . GLY B 1 205 ? 4.691 3.922 4.5 1 97.62 205 GLY B N 1
ATOM 4299 C CA . GLY B 1 205 ? 4.383 2.502 4.531 1 97.62 205 GLY B CA 1
ATOM 4300 C C . GLY B 1 205 ? 5.117 1.708 3.465 1 97.62 205 GLY B C 1
ATOM 4301 O O . GLY B 1 205 ? 5.008 0.481 3.412 1 97.62 205 GLY B O 1
ATOM 4302 N N . ILE B 1 206 ? 5.949 2.338 2.617 1 97.75 206 ILE B N 1
ATOM 4303 C CA . ILE B 1 206 ? 6.656 1.615 1.564 1 97.75 206 ILE B CA 1
ATOM 4304 C C . ILE B 1 206 ? 7.922 0.979 2.135 1 97.75 206 ILE B C 1
ATOM 4306 O O . ILE B 1 206 ? 8.555 0.147 1.48 1 97.75 206 ILE B O 1
ATOM 4310 N N . TRP B 1 207 ? 8.305 1.392 3.367 1 98.25 207 TRP B N 1
ATOM 4311 C CA . TRP B 1 207 ? 9.555 0.942 3.965 1 98.25 207 TRP B CA 1
ATOM 4312 C C . TRP B 1 207 ? 9.359 -0.366 4.723 1 98.25 207 TRP B C 1
ATOM 4314 O O . TRP B 1 207 ? 8.312 -0.582 5.34 1 98.25 207 TRP B O 1
ATOM 4324 N N . ALA B 1 208 ? 10.352 -1.218 4.648 1 97.62 208 ALA B N 1
ATOM 4325 C CA . ALA B 1 208 ? 10.5 -2.213 5.707 1 97.62 208 ALA B CA 1
ATOM 4326 C C . ALA B 1 208 ? 10.742 -1.546 7.059 1 97.62 208 ALA B C 1
ATOM 4328 O O . ALA B 1 208 ? 11.305 -0.452 7.125 1 97.62 208 ALA B O 1
ATOM 4329 N N . PRO B 1 209 ? 10.391 -2.182 8.133 1 97.88 209 PRO B N 1
ATOM 4330 C CA . PRO B 1 209 ? 10.523 -1.56 9.453 1 97.88 209 PRO B CA 1
ATOM 4331 C C . PRO B 1 209 ? 11.945 -1.077 9.734 1 97.88 209 PRO B C 1
ATOM 4333 O O . PRO B 1 209 ? 12.133 0.039 10.227 1 97.88 209 PRO B O 1
ATOM 4336 N N . HIS B 1 210 ? 12.969 -1.866 9.406 1 97.19 210 HIS B N 1
ATOM 4337 C CA . HIS B 1 210 ? 14.344 -1.48 9.703 1 97.19 210 HIS B CA 1
ATOM 4338 C C . HIS B 1 210 ? 14.781 -0.296 8.844 1 97.19 210 HIS B C 1
ATOM 4340 O O . HIS B 1 210 ? 15.547 0.557 9.305 1 97.19 210 HIS B O 1
ATOM 4346 N N . ASP B 1 211 ? 14.344 -0.223 7.621 1 98.12 211 ASP B N 1
ATOM 4347 C CA . ASP B 1 211 ? 14.68 0.897 6.746 1 98.12 211 ASP B CA 1
ATOM 4348 C C . ASP B 1 211 ? 13.93 2.16 7.16 1 98.12 211 ASP B C 1
ATOM 4350 O O . ASP B 1 211 ? 14.477 3.264 7.098 1 98.12 211 ASP B O 1
ATOM 4354 N N . TYR B 1 212 ? 12.648 1.981 7.598 1 98.62 212 TYR B N 1
ATOM 4355 C CA . TYR B 1 212 ? 11.891 3.117 8.117 1 98.62 212 TYR B CA 1
ATOM 4356 C C . TYR B 1 212 ? 12.617 3.762 9.297 1 98.62 212 TYR B C 1
ATOM 4358 O O . TYR B 1 212 ? 12.742 4.988 9.359 1 98.62 212 TYR B O 1
ATOM 4366 N N . ALA B 1 213 ? 13.078 2.955 10.227 1 98.62 213 ALA B N 1
ATOM 4367 C CA . ALA B 1 213 ? 13.781 3.414 11.422 1 98.62 213 ALA B CA 1
ATOM 4368 C C . ALA B 1 213 ? 15.039 4.188 11.055 1 98.62 213 ALA B C 1
ATOM 4370 O O . ALA B 1 213 ? 15.43 5.121 11.766 1 98.62 213 ALA B O 1
ATOM 4371 N N . ARG B 1 214 ? 15.602 3.838 9.938 1 98.12 214 ARG B N 1
ATOM 4372 C CA . ARG B 1 214 ? 16.875 4.418 9.531 1 98.12 214 ARG B CA 1
ATOM 4373 C C . ARG B 1 214 ? 16.672 5.656 8.664 1 98.12 214 ARG B C 1
ATOM 4375 O O . ARG B 1 214 ? 17.359 6.664 8.844 1 98.12 214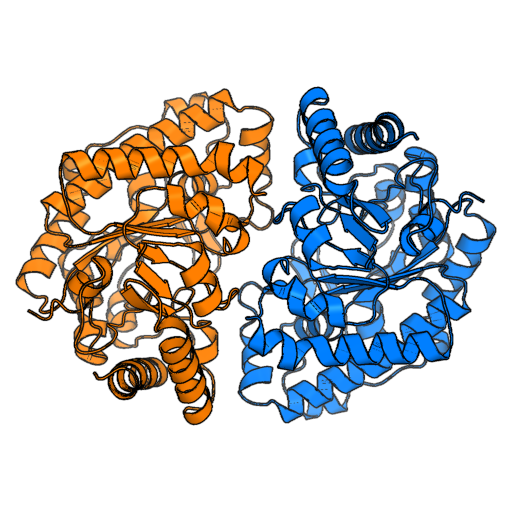 ARG B O 1
ATOM 4382 N N . PHE B 1 215 ? 15.641 5.633 7.758 1 98.75 215 PHE B N 1
ATOM 4383 C CA . PHE B 1 215 ? 15.656 6.59 6.656 1 98.75 215 PHE B CA 1
ATOM 4384 C C . PHE B 1 215 ? 14.5 7.574 6.781 1 98.75 215 PHE B C 1
ATOM 4386 O O . PHE B 1 215 ? 14.422 8.547 6.031 1 98.75 215 PHE B O 1
ATOM 4393 N N . ALA B 1 216 ? 13.57 7.352 7.75 1 98.88 216 ALA B N 1
ATOM 4394 C CA . ALA B 1 216 ? 12.398 8.219 7.801 1 98.88 216 ALA B CA 1
ATOM 4395 C C . ALA B 1 216 ? 12.148 8.727 9.219 1 98.88 216 ALA B C 1
ATOM 4397 O O . ALA B 1 216 ? 12.109 9.938 9.453 1 98.88 216 ALA B O 1
ATOM 4398 N N . LEU B 1 217 ? 12.172 7.871 10.242 1 98.88 217 LEU B N 1
ATOM 4399 C CA . LEU B 1 217 ? 11.695 8.109 11.602 1 98.88 217 LEU B CA 1
ATOM 4400 C C . LEU B 1 217 ? 12.508 9.203 12.281 1 98.88 217 LEU B C 1
ATOM 4402 O O . LEU B 1 217 ? 11.953 10.094 12.914 1 98.88 217 LEU B O 1
ATOM 4406 N N . PRO B 1 218 ? 13.867 9.219 12.109 1 98.94 218 PRO B N 1
ATOM 4407 C CA . PRO B 1 218 ? 14.664 10.188 12.875 1 98.94 218 PRO B CA 1
ATOM 4408 C C . PRO B 1 218 ? 14.289 11.633 12.547 1 98.94 218 PRO B C 1
ATOM 4410 O O . PRO B 1 218 ? 14.352 12.5 13.422 1 98.94 218 PRO B O 1
ATOM 4413 N N . TYR B 1 219 ? 13.859 11.844 11.375 1 98.94 219 TYR B N 1
ATOM 4414 C CA . TYR B 1 219 ? 13.57 13.211 10.945 1 98.94 219 TYR B CA 1
ATOM 4415 C C . TYR B 1 219 ? 12.242 13.695 11.508 1 98.94 219 TYR B C 1
ATOM 4417 O O . TYR B 1 219 ? 12.094 14.867 11.852 1 98.94 219 TYR B O 1
ATOM 4425 N N . VAL B 1 220 ? 11.289 12.789 11.594 1 98.94 220 VAL B N 1
ATOM 4426 C C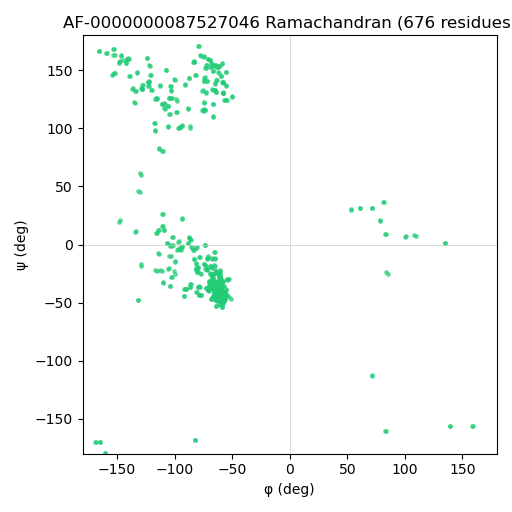A . VAL B 1 220 ? 10.031 13.109 12.258 1 98.94 220 VAL B CA 1
ATOM 4427 C C . VAL B 1 220 ? 10.273 13.383 13.742 1 98.94 220 VAL B C 1
ATOM 4429 O O . VAL B 1 220 ? 9.742 14.344 14.297 1 98.94 220 VAL B O 1
ATOM 4432 N N . GLN B 1 221 ? 11.078 12.555 14.352 1 98.94 221 GLN B N 1
ATOM 4433 C CA . GLN B 1 221 ? 11.438 12.734 15.75 1 98.94 221 GLN B CA 1
ATOM 4434 C C . GLN B 1 221 ? 12.094 14.094 15.984 1 98.94 221 GLN B C 1
ATOM 4436 O O . GLN B 1 221 ? 11.789 14.773 16.969 1 98.94 221 GLN B O 1
ATOM 4441 N N . SER B 1 222 ? 12.953 14.461 15.062 1 98.88 222 SER B N 1
ATOM 4442 C CA . SER B 1 222 ? 13.641 15.742 15.156 1 98.88 222 SER B CA 1
ATOM 4443 C C . SER B 1 222 ? 12.656 16.906 15.086 1 98.88 222 SER B C 1
ATOM 4445 O O . SER B 1 222 ? 12.742 17.844 15.875 1 98.88 222 SER B O 1
ATOM 4447 N N . ILE B 1 223 ? 11.719 16.859 14.188 1 98.94 223 ILE B N 1
ATOM 4448 C CA . ILE B 1 223 ? 10.727 17.906 14.031 1 98.94 223 ILE B CA 1
ATOM 4449 C C . ILE B 1 223 ? 9.898 18.031 15.305 1 98.94 223 ILE B C 1
ATOM 4451 O O . ILE B 1 223 ? 9.688 19.141 15.812 1 98.94 223 ILE B O 1
ATOM 4455 N N . ILE B 1 224 ? 9.43 16.906 15.828 1 98.88 224 ILE B N 1
ATOM 4456 C CA . ILE B 1 224 ? 8.555 16.922 17 1 98.88 224 ILE B CA 1
ATOM 4457 C C . ILE B 1 224 ? 9.336 17.438 18.203 1 98.88 224 ILE B C 1
ATOM 4459 O O . ILE B 1 224 ? 8.805 18.219 19 1 98.88 224 ILE B O 1
ATOM 4463 N N . ALA B 1 225 ? 10.594 17.031 18.328 1 98.75 225 ALA B N 1
ATOM 4464 C CA . ALA B 1 225 ? 11.438 17.547 19.406 1 98.75 225 ALA B CA 1
ATOM 4465 C C . ALA B 1 225 ? 11.586 19.062 19.328 1 98.75 225 ALA B C 1
ATOM 4467 O O . ALA B 1 225 ? 11.523 19.75 20.344 1 98.75 225 ALA B O 1
ATOM 4468 N N . ASP B 1 226 ? 11.789 19.547 18.125 1 98.5 226 ASP B N 1
ATOM 4469 C CA . ASP B 1 226 ? 11.906 20.984 17.906 1 98.5 226 ASP B CA 1
ATOM 4470 C C . ASP B 1 226 ? 10.617 21.719 18.281 1 98.5 226 ASP B C 1
ATOM 4472 O O . ASP B 1 226 ? 10.656 22.766 18.922 1 98.5 226 ASP B O 1
ATOM 4476 N N . LEU B 1 227 ? 9.516 21.156 17.875 1 98.81 227 LEU B N 1
ATOM 4477 C CA . LEU B 1 227 ? 8.219 21.766 18.156 1 98.81 227 LEU B CA 1
ATOM 4478 C C . LEU B 1 227 ? 7.969 21.812 19.656 1 98.81 227 LEU B C 1
ATOM 4480 O O . LEU B 1 227 ? 7.438 22.797 20.172 1 98.81 227 LEU B O 1
ATOM 4484 N N . ARG B 1 228 ? 8.375 20.812 20.406 1 98.19 228 ARG B N 1
ATOM 4485 C CA . ARG B 1 228 ? 8.117 20.703 21.844 1 98.19 228 ARG B CA 1
ATOM 4486 C C . ARG B 1 228 ? 8.898 21.75 22.625 1 98.19 228 ARG B C 1
ATOM 4488 O O . ARG B 1 228 ? 8.516 22.109 23.734 1 98.19 228 ARG B O 1
ATOM 4495 N N . LYS B 1 229 ? 9.898 22.297 22.016 1 97.62 229 LYS B N 1
ATOM 4496 C CA . LYS B 1 229 ? 10.68 23.359 22.656 1 97.62 229 LYS B CA 1
ATOM 4497 C C . LYS B 1 229 ? 9.898 24.672 22.703 1 97.62 229 LYS B C 1
ATOM 4499 O O . LYS B 1 229 ? 10.18 25.531 23.531 1 97.62 229 LYS B O 1
ATOM 4504 N N . MET B 1 230 ? 8.922 24.766 21.906 1 96.19 230 MET B N 1
ATOM 4505 C CA . MET B 1 230 ? 8.344 26.109 21.797 1 96.19 230 MET B CA 1
ATOM 4506 C C . MET B 1 230 ? 6.832 26.062 21.984 1 96.19 230 MET B C 1
ATOM 4508 O O . MET B 1 230 ? 6.195 27.094 22.203 1 96.19 230 MET B O 1
ATOM 4512 N N . THR B 1 231 ? 6.234 24.875 21.875 1 97.38 231 THR B N 1
ATOM 4513 C CA . THR B 1 231 ? 4.781 24.812 21.969 1 97.38 231 THR B CA 1
ATOM 4514 C C . THR B 1 231 ? 4.34 23.5 22.609 1 97.38 231 THR B C 1
ATOM 4516 O O . THR B 1 231 ? 5.07 22.5 22.578 1 97.38 231 THR B O 1
ATOM 4519 N N . ASP B 1 232 ? 3.156 23.484 23.156 1 97.56 232 ASP B N 1
ATOM 4520 C CA . ASP B 1 232 ? 2.582 22.281 23.766 1 97.56 232 ASP B CA 1
ATOM 4521 C C . ASP B 1 232 ? 1.337 21.828 23 1 97.56 232 ASP B C 1
ATOM 4523 O O . ASP B 1 232 ? 0.598 20.969 23.469 1 97.56 232 ASP B O 1
ATOM 4527 N N . VAL B 1 233 ? 1.145 22.469 21.844 1 98.31 233 VAL B N 1
ATOM 4528 C CA . VAL B 1 233 ? -0.026 22.047 21.094 1 98.31 233 VAL B CA 1
ATOM 4529 C C . VAL B 1 233 ? 0.082 20.562 20.75 1 98.31 233 VAL B C 1
ATOM 4531 O O . VAL B 1 233 ? 1.18 20.047 20.516 1 98.31 233 VAL B O 1
ATOM 4534 N N . PRO B 1 234 ? -1.055 19.828 20.734 1 98.81 234 PRO B N 1
ATOM 4535 C CA . PRO B 1 234 ? -1.002 18.422 20.359 1 98.81 234 PRO B CA 1
ATOM 4536 C C . PRO B 1 234 ? -0.423 18.188 18.969 1 98.81 234 PRO B C 1
ATOM 4538 O O . PRO B 1 234 ? -0.704 18.969 18.047 1 98.81 234 PRO B O 1
ATOM 4541 N N . ILE B 1 235 ? 0.384 17.172 18.844 1 98.88 235 ILE B N 1
ATOM 4542 C CA . ILE B 1 235 ? 0.977 16.797 17.578 1 98.88 235 ILE B CA 1
ATOM 4543 C C . ILE B 1 235 ? 0.474 15.414 17.156 1 98.88 235 ILE B C 1
ATOM 4545 O O . ILE B 1 235 ? 0.532 14.469 17.953 1 98.88 235 ILE B O 1
ATOM 4549 N N . ILE B 1 236 ? -0.066 15.32 15.969 1 98.88 236 ILE B N 1
ATOM 4550 C CA . ILE B 1 236 ? -0.543 14.078 15.367 1 98.88 236 ILE B CA 1
ATOM 4551 C C . ILE B 1 236 ? 0.442 13.609 14.305 1 98.88 236 ILE B C 1
ATOM 4553 O O . ILE B 1 236 ? 0.857 14.383 13.445 1 98.88 236 ILE B O 1
ATOM 4557 N N . TYR B 1 237 ? 0.9 12.406 14.391 1 98.88 237 TYR B N 1
ATOM 4558 C CA . TYR B 1 237 ? 1.711 11.797 13.344 1 98.88 237 TYR B CA 1
ATOM 4559 C C . TYR B 1 237 ? 0.927 10.711 12.617 1 98.88 237 TYR B C 1
ATOM 4561 O O . TYR B 1 237 ? 0.422 9.773 13.234 1 98.88 237 TYR B O 1
ATOM 4569 N N . PHE B 1 238 ? 0.79 10.867 11.352 1 98.75 238 PHE B N 1
ATOM 4570 C CA . PHE B 1 238 ? 0.056 9.922 10.523 1 98.75 238 PHE B CA 1
ATOM 4571 C C . PHE B 1 238 ? 0.973 9.289 9.484 1 98.75 238 PHE B C 1
ATOM 4573 O O . PHE B 1 238 ? 1.253 9.891 8.445 1 98.75 238 PHE B O 1
ATOM 4580 N N . ALA B 1 239 ? 1.343 8.047 9.734 1 98.5 239 ALA B N 1
ATOM 4581 C CA . ALA B 1 239 ? 2.082 7.238 8.773 1 98.5 239 ALA B CA 1
ATOM 4582 C C . ALA B 1 239 ? 1.141 6.344 7.973 1 98.5 239 ALA B C 1
ATOM 4584 O O . ALA B 1 239 ? 0.754 5.27 8.438 1 98.5 239 ALA B O 1
ATOM 4585 N N . ASN B 1 240 ? 0.833 6.785 6.742 1 97.69 240 ASN B N 1
ATOM 4586 C CA . ASN B 1 240 ? -0.098 6.039 5.902 1 97.69 240 ASN B CA 1
ATOM 4587 C C . ASN B 1 240 ? 0.443 4.656 5.559 1 97.69 240 ASN B C 1
ATOM 4589 O O . ASN B 1 240 ? 1.638 4.496 5.301 1 97.69 240 ASN B O 1
ATOM 4593 N N . ASN B 1 241 ? -0.436 3.629 5.535 1 97.25 241 ASN B N 1
ATOM 4594 C CA . ASN B 1 241 ? -0.08 2.238 5.273 1 97.25 241 ASN B CA 1
ATOM 4595 C C . ASN B 1 241 ? 1.032 1.761 6.203 1 97.25 241 ASN B C 1
ATOM 4597 O O . ASN B 1 241 ? 1.905 0.995 5.789 1 97.25 241 ASN B O 1
ATOM 4601 N N . GLY B 1 242 ? 1.107 2.316 7.406 1 97.5 242 GLY B N 1
ATOM 4602 C CA . GLY B 1 242 ? 2.199 2.066 8.336 1 97.5 242 GLY B CA 1
ATOM 4603 C C . GLY B 1 242 ? 1.776 1.262 9.547 1 97.5 242 GLY B C 1
ATOM 4604 O O . GLY B 1 242 ? 2.383 1.373 10.617 1 97.5 242 GLY B O 1
ATOM 4605 N N . SER B 1 243 ? 0.721 0.447 9.391 1 97.19 243 SER B N 1
ATOM 4606 C CA . SER B 1 243 ? 0.196 -0.309 10.523 1 97.19 243 SER B CA 1
ATOM 4607 C C . SER B 1 243 ? 1.25 -1.252 11.094 1 97.19 243 SER B C 1
ATOM 4609 O O . SER B 1 243 ? 1.28 -1.498 12.297 1 97.19 243 SER B O 1
ATOM 4611 N N . THR B 1 244 ? 2.17 -1.722 10.273 1 97.31 244 THR B N 1
ATOM 4612 C CA . THR B 1 244 ? 3.229 -2.617 10.727 1 97.31 244 THR B CA 1
ATOM 4613 C C . THR B 1 244 ? 4.402 -1.823 11.289 1 97.31 244 THR B C 1
ATOM 4615 O O . THR B 1 244 ? 5.375 -2.404 11.773 1 97.31 244 THR B O 1
ATOM 4618 N N . LEU B 1 245 ? 4.332 -0.52 11.25 1 98.38 245 LEU B N 1
ATOM 4619 C CA . LEU B 1 245 ? 5.398 0.351 11.727 1 98.38 245 LEU B CA 1
ATOM 4620 C C . LEU B 1 245 ? 5.066 0.917 13.102 1 98.38 245 LEU B C 1
ATOM 4622 O O . LEU B 1 245 ? 5.809 1.748 13.633 1 98.38 245 LEU B O 1
ATOM 4626 N N . ILE B 1 246 ? 4.004 0.49 13.734 1 98.25 246 ILE B N 1
ATOM 4627 C CA . ILE B 1 246 ? 3.479 1.103 14.953 1 98.25 246 ILE B CA 1
ATOM 4628 C C . ILE B 1 246 ? 4.535 1.05 16.047 1 98.25 246 ILE B C 1
ATOM 4630 O O . ILE B 1 246 ? 4.699 2.008 16.812 1 98.25 246 ILE B O 1
ATOM 4634 N N . ASN B 1 247 ? 5.297 -0.058 16.125 1 97.56 247 ASN B N 1
ATOM 4635 C CA . ASN B 1 247 ? 6.332 -0.168 17.141 1 97.56 247 ASN B CA 1
ATOM 4636 C C . ASN B 1 247 ? 7.402 0.911 16.969 1 97.56 247 ASN B C 1
ATOM 4638 O O . ASN B 1 247 ? 8.086 1.269 17.938 1 97.56 247 ASN B O 1
ATOM 4642 N N . HIS B 1 248 ? 7.531 1.412 15.75 1 98.5 248 HIS B N 1
ATOM 4643 C CA . HIS B 1 248 ? 8.461 2.5 15.477 1 98.5 248 HIS B CA 1
ATOM 4644 C C . HIS B 1 248 ? 7.777 3.857 15.609 1 98.5 248 HIS B C 1
ATOM 4646 O O . HIS B 1 248 ? 8.289 4.754 16.281 1 98.5 248 HIS B O 1
ATOM 4652 N N . THR B 1 249 ? 6.586 3.957 15.055 1 98.62 249 THR B N 1
ATOM 4653 C CA . THR B 1 249 ? 5.934 5.262 15 1 98.62 249 THR B CA 1
ATOM 4654 C C . THR B 1 249 ? 5.559 5.742 16.391 1 98.62 249 THR B C 1
ATOM 4656 O O . THR B 1 249 ? 5.531 6.945 16.656 1 98.62 249 THR B O 1
ATOM 4659 N N . LYS B 1 250 ? 5.312 4.836 17.344 1 98.31 250 LYS B N 1
ATOM 4660 C CA . LYS B 1 250 ? 4.941 5.234 18.688 1 98.31 250 LYS B CA 1
ATOM 4661 C C . LYS B 1 250 ? 6.102 5.93 19.406 1 98.31 250 LYS B C 1
ATOM 4663 O O . LYS B 1 250 ? 5.91 6.559 20.438 1 98.31 250 LYS B O 1
ATOM 4668 N N . THR B 1 251 ? 7.309 5.844 18.828 1 98.5 251 THR B N 1
ATOM 4669 C CA . THR B 1 251 ? 8.477 6.473 19.422 1 98.5 251 THR B CA 1
ATOM 4670 C C . THR B 1 251 ? 8.75 7.836 18.797 1 98.5 251 THR B C 1
ATOM 4672 O O . THR B 1 251 ? 9.742 8.484 19.125 1 98.5 251 THR B O 1
ATOM 4675 N N . ALA B 1 252 ? 7.914 8.305 17.875 1 98.5 252 ALA B N 1
ATOM 4676 C CA . ALA B 1 252 ? 8.125 9.547 17.125 1 98.5 252 ALA B CA 1
ATOM 4677 C C . ALA B 1 252 ? 8.039 10.758 18.062 1 98.5 252 ALA B C 1
ATOM 4679 O O . ALA B 1 252 ? 8.586 11.82 17.75 1 98.5 252 ALA B O 1
ATOM 4680 N N . GLY B 1 253 ? 7.352 10.68 19.156 1 98.31 253 GLY B N 1
ATOM 4681 C CA . GLY B 1 253 ? 7.176 11.766 20.109 1 98.31 253 GLY B CA 1
ATOM 4682 C C . GLY B 1 253 ? 5.84 12.469 19.969 1 98.31 253 GLY B C 1
ATOM 4683 O O . GLY B 1 253 ? 5.582 13.461 20.641 1 98.31 253 GLY B O 1
ATOM 4684 N N . ALA B 1 254 ? 4.953 11.969 19.141 1 98.56 254 ALA B N 1
ATOM 4685 C CA . ALA B 1 254 ? 3.648 12.586 18.906 1 98.56 254 ALA B CA 1
ATOM 4686 C C . ALA B 1 254 ? 2.688 12.289 20.047 1 98.56 254 ALA B C 1
ATOM 4688 O O . ALA B 1 254 ? 2.93 11.375 20.844 1 98.56 254 ALA B O 1
ATOM 4689 N N . ASP B 1 255 ? 1.617 13.039 20.156 1 98.56 255 ASP B N 1
ATOM 4690 C CA . ASP B 1 255 ? 0.566 12.812 21.141 1 98.56 255 ASP B CA 1
ATOM 4691 C C . ASP B 1 255 ? -0.474 11.828 20.625 1 98.56 255 ASP B C 1
ATOM 4693 O O . ASP B 1 255 ? -1.053 11.055 21.391 1 98.56 255 ASP B O 1
ATOM 4697 N N . VAL B 1 256 ? -0.685 11.906 19.344 1 98.88 256 VAL B N 1
ATOM 4698 C CA . VAL B 1 256 ? -1.705 11.117 18.656 1 98.88 256 VAL B CA 1
ATOM 4699 C C . VAL B 1 256 ? -1.085 10.383 17.469 1 98.88 256 VAL B C 1
ATOM 4701 O O . VAL B 1 256 ? -0.297 10.961 16.719 1 98.88 256 VAL B O 1
ATOM 4704 N N . LEU B 1 257 ? -1.382 9.125 17.328 1 98.81 257 LEU B N 1
ATOM 4705 C CA . LEU B 1 257 ? -0.983 8.375 16.141 1 98.81 257 LEU B CA 1
ATOM 4706 C C . LEU B 1 257 ? -2.182 8.117 15.234 1 98.81 257 LEU B C 1
ATOM 4708 O O . LEU B 1 257 ? -3.193 7.566 15.68 1 98.81 257 LEU B O 1
ATOM 4712 N N . GLY B 1 258 ? -2.086 8.656 14 1 98.5 258 GLY B N 1
ATOM 4713 C CA . GLY B 1 258 ? -3.084 8.344 12.992 1 98.5 258 GLY B CA 1
ATOM 4714 C C . GLY B 1 258 ? -2.936 6.945 12.422 1 98.5 258 GLY B C 1
ATOM 4715 O O . GLY B 1 258 ? -1.819 6.477 12.195 1 98.5 258 GLY B O 1
ATOM 4716 N N . LEU B 1 259 ? -4.047 6.293 12.195 1 98.12 259 LEU B N 1
ATOM 4717 C CA . LEU B 1 259 ? -4.098 4.918 11.711 1 98.12 259 LEU B CA 1
ATOM 4718 C C . LEU B 1 259 ? -5.012 4.809 10.492 1 98.12 259 LEU B C 1
ATOM 4720 O O . LEU B 1 259 ? -6.129 5.328 10.5 1 98.12 259 LEU B O 1
ATOM 4724 N N . ASP B 1 260 ? -4.516 4.094 9.453 1 98.12 260 ASP B N 1
ATOM 4725 C CA . ASP B 1 260 ? -5.43 3.795 8.352 1 98.12 260 ASP B CA 1
ATOM 4726 C C . ASP B 1 260 ? -6.293 2.576 8.672 1 98.12 260 ASP B C 1
ATOM 4728 O O . ASP B 1 260 ? -6.391 2.164 9.828 1 98.12 260 ASP B O 1
ATOM 4732 N N . TRP B 1 261 ? -6.992 2.068 7.652 1 98.31 261 TRP B N 1
ATOM 4733 C CA . TRP B 1 261 ? -8.039 1.091 7.934 1 98.31 261 TRP B CA 1
ATOM 4734 C C . TRP B 1 261 ? -7.469 -0.323 7.953 1 98.31 261 TRP B C 1
ATOM 4736 O O . TRP B 1 261 ? -8.195 -1.286 8.219 1 98.31 261 TRP B O 1
ATOM 4746 N N . ARG B 1 262 ? -6.156 -0.523 7.754 1 97.94 262 ARG B N 1
ATOM 4747 C CA . ARG B 1 262 ? -5.582 -1.84 7.504 1 97.94 262 ARG B CA 1
ATOM 4748 C C . ARG B 1 262 ? -5.238 -2.547 8.805 1 97.94 262 ARG B C 1
ATOM 4750 O O . ARG B 1 262 ? -4.621 -3.613 8.797 1 97.94 262 ARG B O 1
ATOM 4757 N N . ILE B 1 263 ? -5.605 -1.946 9.883 1 97.69 263 ILE B N 1
ATOM 4758 C CA . ILE B 1 263 ? -5.492 -2.576 11.195 1 97.69 263 ILE B CA 1
ATOM 4759 C C . ILE B 1 263 ? -6.738 -2.275 12.023 1 97.69 263 ILE B C 1
ATOM 4761 O O . ILE B 1 263 ? -7.34 -1.206 11.883 1 97.69 263 ILE B O 1
ATOM 4765 N N . ASN B 1 264 ? -7.145 -3.236 12.828 1 97.38 264 ASN B N 1
ATOM 4766 C CA . ASN B 1 264 ? -8.195 -2.963 13.805 1 97.38 264 ASN B CA 1
ATOM 4767 C C . ASN B 1 264 ? -7.75 -1.932 14.836 1 97.38 264 ASN B C 1
ATOM 4769 O O . ASN B 1 264 ? -6.668 -2.055 15.414 1 97.38 264 ASN B O 1
ATOM 4773 N N . ILE B 1 265 ? -8.555 -0.925 15.094 1 97.88 265 ILE B N 1
ATOM 4774 C CA . ILE B 1 265 ? -8.156 0.201 15.93 1 97.88 265 ILE B CA 1
ATOM 4775 C C . ILE B 1 265 ? -7.965 -0.267 17.359 1 97.88 265 ILE B C 1
ATOM 4777 O O . ILE B 1 265 ? -7.121 0.265 18.094 1 97.88 265 ILE B O 1
ATOM 4781 N N . GLY B 1 266 ? -8.758 -1.253 17.828 1 97.44 266 GLY B N 1
ATOM 4782 C CA . GLY B 1 266 ? -8.562 -1.811 19.156 1 97.44 266 GLY B CA 1
ATOM 4783 C C . GLY B 1 266 ? -7.219 -2.496 19.312 1 97.44 266 GLY B C 1
ATOM 4784 O O . GLY B 1 266 ? -6.547 -2.32 20.344 1 97.44 266 GLY B O 1
ATOM 4785 N N . GLU B 1 267 ? -6.816 -3.258 18.266 1 96.5 267 GLU B N 1
ATOM 4786 C CA . GLU B 1 267 ? -5.492 -3.871 18.266 1 96.5 267 GLU B CA 1
ATOM 4787 C C . GLU B 1 267 ? -4.391 -2.812 18.281 1 96.5 267 GLU B C 1
ATOM 4789 O O . GLU B 1 267 ? -3.414 -2.938 19.016 1 96.5 267 GLU B O 1
ATOM 4794 N N . ALA B 1 268 ? -4.562 -1.817 17.5 1 97.62 268 ALA B N 1
ATOM 4795 C CA . ALA B 1 268 ? -3.584 -0.736 17.438 1 97.62 268 ALA B CA 1
ATOM 4796 C C . ALA B 1 268 ? -3.469 -0.021 18.781 1 97.62 268 ALA B C 1
ATOM 4798 O O . ALA B 1 268 ? -2.369 0.339 19.203 1 97.62 268 ALA B O 1
ATOM 4799 N N . ALA B 1 269 ? -4.621 0.228 19.438 1 97.38 269 ALA B N 1
ATOM 4800 C CA . ALA B 1 269 ? -4.648 0.931 20.719 1 97.38 269 ALA B CA 1
ATOM 4801 C C . ALA B 1 269 ? -3.799 0.211 21.75 1 97.38 269 ALA B C 1
ATOM 4803 O O . ALA B 1 269 ? -3.123 0.851 22.562 1 97.38 269 ALA B O 1
ATOM 4804 N N . LYS B 1 270 ? -3.785 -1.082 21.703 1 96.44 270 LYS B N 1
ATOM 4805 C CA . LYS B 1 270 ? -2.971 -1.871 22.625 1 96.44 270 LYS B CA 1
ATOM 4806 C C . LYS B 1 270 ? -1.485 -1.71 22.312 1 96.44 270 LYS B C 1
ATOM 4808 O O . LYS B 1 270 ? -0.652 -1.745 23.219 1 96.44 270 LYS B O 1
ATOM 4813 N N . MET B 1 271 ? -1.185 -1.514 21.125 1 96.56 271 MET B N 1
ATOM 4814 C CA . MET B 1 271 ? 0.205 -1.438 20.672 1 96.56 271 MET B CA 1
ATOM 4815 C C . MET B 1 271 ? 0.794 -0.061 20.969 1 96.56 271 MET B C 1
ATOM 4817 O O . MET B 1 271 ? 1.973 0.055 21.312 1 96.56 271 MET B O 1
ATOM 4821 N N . VAL B 1 272 ? -0.003 0.99 20.844 1 96.5 272 VAL B N 1
ATOM 4822 C CA . VAL B 1 272 ? 0.518 2.354 20.859 1 96.5 272 VAL B CA 1
ATOM 4823 C C . VAL B 1 272 ? 0.729 2.797 22.312 1 96.5 272 VAL B C 1
ATOM 4825 O O . VAL B 1 272 ? 1.402 3.799 22.562 1 96.5 272 VAL B O 1
ATOM 4828 N N . GLY B 1 273 ? 0.168 2.133 23.281 1 90.5 273 GLY B N 1
ATOM 4829 C CA . GLY B 1 273 ? 0.39 2.447 24.672 1 90.5 273 GLY B CA 1
ATOM 4830 C C . GLY B 1 273 ? -0.277 3.738 25.109 1 90.5 273 GLY B C 1
ATOM 4831 O O . GLY B 1 273 ? -1.494 3.889 24.984 1 90.5 273 GLY B O 1
ATOM 4832 N N . ASP B 1 274 ? 0.529 4.73 25.438 1 91.94 274 ASP B N 1
ATOM 4833 C CA . ASP B 1 274 ? 0.021 5.941 26.062 1 91.94 274 ASP B CA 1
ATOM 4834 C C . ASP B 1 274 ? -0.293 7.02 25.031 1 91.94 274 ASP B C 1
ATOM 4836 O O . ASP B 1 274 ? -0.325 8.211 25.359 1 91.94 274 ASP B O 1
ATOM 4840 N N . HIS B 1 275 ? -0.512 6.641 23.859 1 97.12 275 HIS B N 1
ATOM 4841 C CA . HIS B 1 275 ? -0.869 7.586 22.812 1 97.12 275 HIS B CA 1
ATOM 4842 C C . HIS B 1 275 ? -2.373 7.582 22.562 1 97.12 275 HIS B C 1
ATOM 4844 O O . HIS B 1 275 ? -3.023 6.543 22.656 1 97.12 275 HIS B O 1
ATOM 4850 N N . ALA B 1 276 ? -2.916 8.758 22.297 1 98.56 276 ALA B N 1
ATOM 4851 C CA . ALA B 1 276 ? -4.23 8.781 21.656 1 98.56 276 ALA B CA 1
ATOM 4852 C C . ALA B 1 276 ? -4.16 8.266 20.219 1 98.56 276 ALA B C 1
ATOM 4854 O O . ALA B 1 276 ? -3.082 8.234 19.625 1 98.56 276 ALA B O 1
ATOM 4855 N N . VAL B 1 277 ? -5.277 7.777 19.703 1 98.75 277 VAL B N 1
ATOM 4856 C CA . VAL B 1 277 ? -5.309 7.258 18.344 1 98.75 277 VAL B CA 1
ATOM 4857 C C . VAL B 1 277 ? -6.336 8.031 17.516 1 98.75 277 VAL B C 1
ATOM 4859 O O . VAL B 1 277 ? -7.32 8.539 18.062 1 98.75 277 VAL B O 1
ATOM 4862 N N . GLN B 1 278 ? -6.047 8.211 16.281 1 98.75 278 GLN B N 1
ATOM 4863 C CA . GLN B 1 278 ? -6.934 8.844 15.305 1 98.75 278 GLN B CA 1
ATOM 4864 C C . GLN B 1 278 ? -7.207 7.91 14.133 1 98.75 278 GLN B C 1
ATOM 4866 O O . GLN B 1 278 ? -6.289 7.258 13.625 1 98.75 278 GLN B O 1
ATOM 4871 N N . GLY B 1 279 ? -8.406 7.777 13.523 1 95.31 279 GLY B N 1
ATOM 4872 C CA . GLY B 1 279 ? -8.836 6.953 12.406 1 95.31 279 GLY B CA 1
ATOM 4873 C C . GLY B 1 279 ? -10.203 6.332 12.609 1 95.31 279 GLY B C 1
ATOM 4874 O O . GLY B 1 279 ? -10.992 6.805 13.43 1 95.31 279 GLY B O 1
ATOM 4875 N N . ASN B 1 280 ? -10.414 5.324 11.977 1 95.81 280 ASN B N 1
ATOM 4876 C CA . ASN B 1 280 ? -9.703 4.309 11.211 1 95.81 280 ASN B CA 1
ATOM 4877 C C . ASN B 1 280 ? -10.562 3.756 10.078 1 95.81 280 ASN B C 1
ATOM 4879 O O . ASN B 1 280 ? -10.328 2.645 9.602 1 95.81 280 ASN B O 1
ATOM 4883 N N . LEU B 1 281 ? -11.633 4.57 9.727 1 98.56 281 LEU B N 1
ATOM 4884 C CA . LEU B 1 281 ? -12.602 4.078 8.758 1 98.56 281 LEU B CA 1
ATOM 4885 C C . LEU B 1 281 ? -12.047 4.152 7.344 1 98.56 281 LEU B C 1
ATOM 4887 O O . LEU B 1 281 ? -11.469 5.168 6.949 1 98.56 281 LEU B O 1
ATOM 4891 N N . ASP B 1 282 ? -12.172 3.047 6.566 1 98.31 282 ASP B N 1
ATOM 4892 C CA . ASP B 1 282 ? -11.867 3.09 5.141 1 98.31 282 ASP B CA 1
ATOM 4893 C C . ASP B 1 282 ? -12.656 4.191 4.438 1 98.31 282 ASP B C 1
ATOM 4895 O O . ASP B 1 282 ? -13.883 4.223 4.508 1 98.31 282 ASP B O 1
ATOM 4899 N N . PRO B 1 283 ? -12.008 5.152 3.723 1 98.38 283 PRO B N 1
ATOM 4900 C CA . PRO B 1 283 ? -12.742 6.23 3.061 1 98.38 283 PRO B CA 1
ATOM 4901 C C . PRO B 1 283 ? -13.836 5.715 2.129 1 98.38 283 PRO B C 1
ATOM 4903 O O . PRO B 1 283 ? -14.883 6.352 1.987 1 98.38 283 PRO B O 1
ATOM 4906 N N . VAL B 1 284 ? -13.672 4.535 1.533 1 98.31 284 VAL B N 1
ATOM 4907 C CA . VAL B 1 284 ? -14.648 3.994 0.594 1 98.31 284 VAL B CA 1
ATOM 4908 C C . VAL B 1 284 ? -15.875 3.496 1.354 1 98.31 284 VAL B C 1
ATOM 4910 O O . VAL B 1 284 ? -16.938 3.291 0.765 1 98.31 284 VAL B O 1
ATOM 4913 N N . ALA B 1 285 ? -15.734 3.311 2.637 1 98.38 285 ALA B N 1
ATOM 4914 C CA . ALA B 1 285 ? -16.875 2.893 3.443 1 98.38 285 ALA B CA 1
ATOM 4915 C C . ALA B 1 285 ? -18 3.926 3.377 1 98.38 285 ALA B C 1
ATOM 4917 O O . ALA B 1 285 ? -19.156 3.607 3.643 1 98.38 285 ALA B O 1
ATOM 4918 N N . LEU B 1 286 ? -17.688 5.176 3.047 1 98.69 286 LEU B N 1
ATOM 4919 C CA . LEU B 1 286 ? -18.688 6.223 2.906 1 98.69 286 LEU B CA 1
ATOM 4920 C C . LEU B 1 286 ? -19.625 5.926 1.743 1 98.69 286 LEU B C 1
ATOM 4922 O O . LEU B 1 286 ? -20.656 6.586 1.587 1 98.69 286 LEU B O 1
ATOM 4926 N N . PHE B 1 287 ? -19.375 4.867 0.934 1 98.31 287 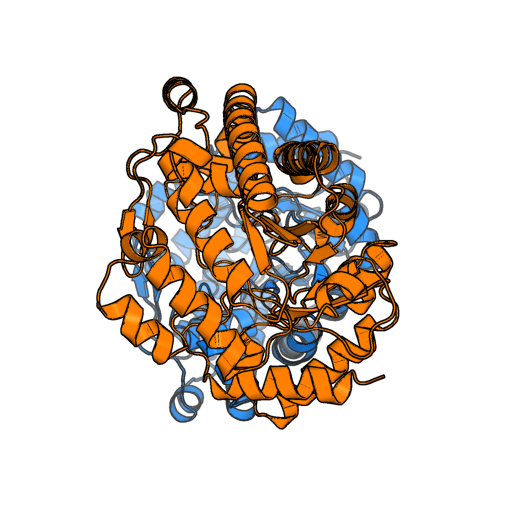PHE B N 1
ATOM 4927 C CA . PHE B 1 287 ? -20.234 4.457 -0.164 1 98.31 287 PHE B CA 1
ATOM 4928 C C . PHE B 1 287 ? -21.156 3.316 0.269 1 98.31 287 PHE B C 1
ATOM 4930 O O . PHE B 1 287 ? -22.016 2.889 -0.492 1 98.31 287 PHE B O 1
ATOM 4937 N N . LEU B 1 288 ? -21.016 2.811 1.436 1 98.44 288 LEU B N 1
ATOM 4938 C CA . LEU B 1 288 ? -21.891 1.776 1.972 1 98.44 288 LEU B CA 1
ATOM 4939 C C . LEU B 1 288 ? -23.312 2.299 2.129 1 98.44 288 LEU B C 1
ATOM 4941 O O . LEU B 1 288 ? -23.531 3.502 2.305 1 98.44 288 LEU B O 1
ATOM 4945 N N . PRO B 1 289 ? -24.312 1.362 2.098 1 97.81 289 PRO B N 1
ATOM 4946 C CA . PRO B 1 289 ? -25.625 1.766 2.596 1 97.81 289 PRO B CA 1
ATOM 4947 C C . PRO B 1 289 ? -25.578 2.305 4.023 1 97.81 289 PRO B C 1
ATOM 4949 O O . PRO B 1 289 ? -24.734 1.883 4.82 1 97.81 289 PRO B O 1
ATOM 4952 N N . GLN B 1 290 ? -26.484 3.252 4.316 1 98.19 290 GLN B N 1
ATOM 4953 C CA . GLN B 1 290 ? -26.422 4 5.57 1 98.19 290 GLN B CA 1
ATOM 4954 C C . GLN B 1 290 ? -26.344 3.061 6.77 1 98.19 290 GLN B C 1
ATOM 4956 O O . GLN B 1 290 ? -25.5 3.26 7.656 1 98.19 290 GLN B O 1
ATOM 4961 N N . LYS B 1 291 ? -27.125 2.053 6.797 1 98.25 291 LYS B N 1
ATOM 4962 C CA . LYS B 1 291 ? -27.156 1.144 7.938 1 98.25 291 LYS B CA 1
ATOM 4963 C C . LYS B 1 291 ? -25.812 0.47 8.148 1 98.25 291 LYS B C 1
ATOM 4965 O O . LYS B 1 291 ? -25.328 0.375 9.281 1 98.25 291 LYS B O 1
ATOM 4970 N N . GLU B 1 292 ? -25.188 0.02 7.09 1 98.06 292 GLU B N 1
ATOM 4971 C CA . GLU B 1 292 ? -23.891 -0.654 7.176 1 98.06 292 GLU B CA 1
ATOM 4972 C C . GLU B 1 292 ? -22.781 0.326 7.551 1 98.06 292 GLU B C 1
ATOM 4974 O O . GLU B 1 292 ? -21.859 -0.022 8.297 1 98.06 292 GLU B O 1
ATOM 4979 N N . LEU B 1 293 ? -22.859 1.518 6.969 1 98.56 293 LEU B N 1
ATOM 4980 C CA . LEU B 1 293 ? -21.906 2.561 7.336 1 98.56 293 LEU B CA 1
ATOM 4981 C C . LEU B 1 293 ? -21.969 2.844 8.828 1 98.56 293 LEU B C 1
ATOM 4983 O O . LEU B 1 293 ? -20.922 2.852 9.5 1 98.56 293 LEU B O 1
ATOM 4987 N N . GLU B 1 294 ? -23.188 3.027 9.352 1 98.75 294 GLU B N 1
ATOM 4988 C CA . GLU B 1 294 ? -23.359 3.322 10.773 1 98.75 294 GLU B CA 1
ATOM 4989 C C . GLU B 1 294 ? -22.875 2.17 11.641 1 98.75 294 GLU B C 1
ATOM 4991 O O . GLU B 1 294 ? -22.266 2.393 12.695 1 98.75 294 GLU B O 1
ATOM 4996 N N . GLN B 1 295 ? -23.094 0.981 11.164 1 98.44 295 GLN B N 1
ATOM 4997 C CA . GLN B 1 295 ? -22.625 -0.181 11.914 1 98.44 295 GLN B CA 1
ATOM 4998 C C . GLN B 1 295 ? -21.109 -0.221 11.984 1 98.44 295 GLN B C 1
ATOM 5000 O O . GLN B 1 295 ? -20.531 -0.547 13.031 1 98.44 295 GLN B O 1
ATOM 5005 N N . GLN B 1 296 ? -20.438 0.024 10.906 1 98.19 296 GLN B N 1
ATOM 5006 C CA . GLN B 1 296 ? -18.984 0.043 10.906 1 98.19 296 GLN B CA 1
ATOM 5007 C C . GLN B 1 296 ? -18.453 1.135 11.828 1 98.19 296 GLN B C 1
ATOM 5009 O O . GLN B 1 296 ? -17.469 0.923 12.547 1 98.19 296 GLN B O 1
ATOM 5014 N N . ILE B 1 297 ? -19.109 2.299 11.797 1 98.81 297 ILE B N 1
ATOM 5015 C CA . ILE B 1 297 ? -18.719 3.408 12.656 1 98.81 297 ILE B CA 1
ATOM 5016 C C . ILE B 1 297 ? -18.875 3.01 14.117 1 98.81 297 ILE B C 1
ATOM 5018 O O . ILE B 1 297 ? -17.969 3.213 14.93 1 98.81 297 ILE B O 1
ATOM 5022 N N . LYS B 1 298 ? -19.984 2.416 14.43 1 98.69 298 LYS B N 1
ATOM 5023 C CA . LYS B 1 298 ? -20.219 1.962 15.797 1 98.69 298 LYS B CA 1
ATOM 5024 C C . LYS B 1 298 ? -19.156 0.963 16.234 1 98.69 298 LYS B C 1
ATOM 5026 O O . LYS B 1 298 ? -18.656 1.03 17.375 1 98.69 298 LYS B O 1
ATOM 5031 N N . THR B 1 299 ? -18.812 0.048 15.359 1 98.44 299 THR B N 1
ATOM 5032 C CA . THR B 1 299 ? -17.812 -0.967 15.664 1 98.44 299 THR B CA 1
ATOM 5033 C C . THR B 1 299 ? -16.469 -0.321 15.969 1 98.44 299 THR B C 1
ATOM 5035 O O . THR B 1 299 ? -15.789 -0.712 16.922 1 98.44 299 THR B O 1
ATOM 5038 N N . ILE B 1 300 ? -16.062 0.644 15.195 1 98.56 300 ILE B N 1
ATOM 5039 C CA . ILE B 1 300 ? -14.797 1.329 15.398 1 98.56 300 ILE B CA 1
ATOM 5040 C C . ILE B 1 300 ? -14.805 2.045 16.75 1 98.56 300 ILE B C 1
ATOM 5042 O O . ILE B 1 300 ? -13.828 1.979 17.5 1 98.56 300 ILE B O 1
ATOM 5046 N N . ILE B 1 301 ? -15.922 2.758 17.062 1 98.62 301 ILE B N 1
ATOM 5047 C CA . ILE B 1 301 ? -16.047 3.473 18.312 1 98.62 301 ILE B CA 1
ATOM 5048 C C . ILE B 1 301 ? -15.945 2.488 19.484 1 98.62 301 ILE B C 1
ATOM 5050 O O . ILE B 1 301 ? -15.211 2.736 20.453 1 98.62 301 ILE B O 1
ATOM 5054 N N . ASP B 1 302 ? -16.609 1.331 19.359 1 98.38 302 ASP B N 1
ATOM 5055 C CA . ASP B 1 302 ? -16.578 0.312 20.406 1 98.38 302 ASP B CA 1
ATOM 5056 C C . ASP B 1 302 ? -15.18 -0.271 20.562 1 98.38 302 ASP B C 1
ATOM 5058 O O . ASP B 1 302 ? -14.711 -0.467 21.688 1 98.38 302 ASP B O 1
ATOM 5062 N N . ASP B 1 303 ? -14.5 -0.558 19.469 1 98 303 ASP B N 1
ATOM 5063 C CA . ASP B 1 303 ? -13.172 -1.161 19.5 1 98 303 ASP B CA 1
ATOM 5064 C C . ASP B 1 303 ? -12.148 -0.201 20.094 1 98 303 ASP B C 1
ATOM 5066 O O . ASP B 1 303 ? -11.164 -0.633 20.703 1 98 303 ASP B O 1
ATOM 5070 N N . ALA B 1 304 ? -12.367 1.115 19.953 1 97.62 304 ALA B N 1
ATOM 5071 C CA . ALA B 1 304 ? -11.398 2.117 20.375 1 97.62 304 ALA B CA 1
ATOM 5072 C C . ALA B 1 304 ? -11.578 2.469 21.844 1 97.62 304 ALA B C 1
ATOM 5074 O O . ALA B 1 304 ? -10.898 3.354 22.375 1 97.62 304 ALA B O 1
ATOM 5075 N N . GLN B 1 305 ? -12.43 1.839 22.562 1 94.5 305 GLN B N 1
ATOM 5076 C CA . GLN B 1 305 ? -12.867 2.225 23.891 1 94.5 305 GLN B CA 1
ATOM 5077 C C . GLN B 1 305 ? -11.703 2.225 24.875 1 94.5 305 GLN B C 1
ATOM 5079 O O . GLN B 1 305 ? -11.695 2.998 25.844 1 94.5 305 GLN B O 1
ATOM 5084 N N . ASP B 1 306 ? -10.672 1.39 24.609 1 93.56 306 ASP B N 1
ATOM 5085 C CA . ASP B 1 306 ? -9.586 1.263 25.562 1 93.56 306 ASP B CA 1
ATOM 5086 C C . ASP B 1 306 ? -8.43 2.199 25.219 1 93.56 306 ASP B C 1
ATOM 5088 O O . ASP B 1 306 ? -7.414 2.23 25.906 1 93.56 306 ASP B O 1
ATOM 5092 N N . ALA B 1 307 ? -8.562 2.912 24.141 1 96.44 307 ALA B N 1
ATOM 5093 C CA . ALA B 1 307 ? -7.523 3.879 23.797 1 96.44 307 ALA B CA 1
ATOM 5094 C C . ALA B 1 307 ? -7.469 5.02 24.812 1 96.44 307 ALA B C 1
ATOM 5096 O O . ALA B 1 307 ? -8.484 5.383 25.391 1 96.44 307 ALA B O 1
ATOM 5097 N N . LYS B 1 308 ? -6.262 5.602 25.031 1 97.12 308 LYS B N 1
ATOM 5098 C CA . LYS B 1 308 ? -6.105 6.754 25.906 1 97.12 308 LYS B CA 1
ATOM 5099 C C . LYS B 1 308 ? -7.004 7.906 25.469 1 97.12 308 LYS B C 1
ATOM 5101 O O . LYS B 1 308 ? -7.59 8.594 26.297 1 97.12 308 LYS B O 1
ATOM 5106 N N . GLY B 1 309 ? -7.105 8.141 24.234 1 98.31 309 GLY B N 1
ATOM 5107 C CA . GLY B 1 309 ? -7.934 9.094 23.5 1 98.31 309 GLY B CA 1
ATOM 5108 C C . GLY B 1 309 ? -8.258 8.633 22.094 1 98.31 309 GLY B C 1
ATOM 5109 O O . GLY B 1 309 ? -7.477 7.906 21.484 1 98.31 309 GLY B O 1
ATOM 5110 N N . HIS B 1 310 ? -9.414 9.023 21.672 1 98.56 310 HIS B N 1
ATOM 5111 C CA . HIS B 1 310 ? -9.836 8.586 20.344 1 98.56 310 HIS B CA 1
ATOM 5112 C C . HIS B 1 310 ? -10.43 9.742 19.562 1 98.56 310 HIS B C 1
ATOM 5114 O O . HIS B 1 310 ? -11.352 10.414 20.016 1 98.56 310 HIS B O 1
ATOM 5120 N N . ILE B 1 311 ? -9.859 10.008 18.438 1 98.88 311 ILE B N 1
ATOM 5121 C CA . ILE B 1 311 ? -10.414 10.914 17.438 1 98.88 311 ILE B CA 1
ATOM 5122 C C . ILE B 1 311 ? -10.898 10.117 16.234 1 98.88 311 ILE B C 1
ATOM 5124 O O . ILE B 1 311 ? -10.109 9.43 15.578 1 98.88 311 ILE B O 1
ATOM 5128 N N . PHE B 1 312 ? -12.188 10.164 15.961 1 98.88 312 PHE B N 1
ATOM 5129 C CA . PHE B 1 312 ? -12.703 9.461 14.797 1 98.88 312 PHE B CA 1
ATOM 5130 C C . PHE B 1 312 ? -12.305 10.172 13.516 1 98.88 312 PHE B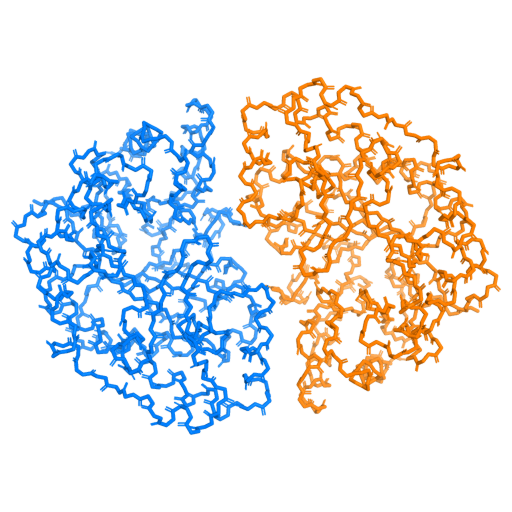 C 1
ATOM 5132 O O . PHE B 1 312 ? -12.461 11.391 13.398 1 98.88 312 PHE B O 1
ATOM 5139 N N . ASN B 1 313 ? -11.797 9.484 12.609 1 98.81 313 ASN B N 1
ATOM 5140 C CA . ASN B 1 313 ? -11.391 9.953 11.281 1 98.81 313 ASN B CA 1
ATOM 5141 C C . ASN B 1 313 ? -11.445 8.828 10.25 1 98.81 313 ASN B C 1
ATOM 5143 O O . ASN B 1 313 ? -11.633 7.664 10.609 1 98.81 313 ASN B O 1
ATOM 5147 N N . LEU B 1 314 ? -11.336 9.188 9.023 1 98.56 314 LEU B N 1
ATOM 5148 C CA . LEU B 1 314 ? -11.062 8.203 7.984 1 98.56 314 LEU B CA 1
ATOM 5149 C C . LEU B 1 314 ? -9.609 7.742 8.039 1 98.56 314 LEU B C 1
ATOM 5151 O O . LEU B 1 314 ? -8.773 8.375 8.688 1 98.56 314 LEU B O 1
ATOM 5155 N N . GLY B 1 315 ? -9.352 6.621 7.418 1 97.56 315 GLY B N 1
ATOM 5156 C CA . GLY B 1 315 ? -7.992 6.125 7.324 1 97.56 315 GLY B CA 1
ATOM 5157 C C . GLY B 1 315 ? -7.172 6.828 6.254 1 97.56 315 GLY B C 1
ATOM 5158 O O . GLY B 1 315 ? -5.969 6.594 6.137 1 97.56 315 GLY B O 1
ATOM 5159 N N . HIS B 1 316 ? -7.824 7.59 5.461 1 96.75 316 HIS B N 1
ATOM 5160 C CA . HIS B 1 316 ? -7.277 8.484 4.445 1 96.75 316 HIS B CA 1
ATOM 5161 C C . HIS B 1 316 ? -8.297 9.547 4.047 1 96.75 316 HIS B C 1
ATOM 5163 O O . HIS B 1 316 ? -9.383 9.625 4.621 1 96.75 316 HIS B O 1
ATOM 5169 N N . GLY B 1 317 ? -8 10.438 3.148 1 96.88 317 GLY B N 1
ATOM 5170 C CA . GLY B 1 317 ? -8.859 11.57 2.805 1 96.88 317 GLY B CA 1
ATOM 5171 C C . GLY B 1 317 ? -10.141 11.156 2.113 1 96.88 317 GLY B C 1
ATOM 5172 O O . GLY B 1 317 ? -10.18 10.141 1.416 1 96.88 317 GLY B O 1
ATOM 5173 N N . ILE B 1 318 ? -11.148 11.961 2.277 1 97.75 318 ILE B N 1
ATOM 5174 C CA . ILE B 1 318 ? -12.422 11.766 1.604 1 97.75 318 ILE B CA 1
ATOM 5175 C C . ILE B 1 318 ? -12.211 11.75 0.092 1 97.75 318 ILE B C 1
ATOM 5177 O O . ILE B 1 318 ? -11.453 12.555 -0.443 1 97.75 318 ILE B O 1
ATOM 5181 N N . LEU B 1 319 ? -12.953 10.828 -0.567 1 97.19 319 LEU B N 1
ATOM 5182 C CA . LEU B 1 319 ? -12.859 10.734 -2.02 1 97.19 319 LEU B CA 1
ATOM 5183 C C . LEU B 1 319 ? -13.742 11.789 -2.688 1 97.19 319 LEU B C 1
ATOM 5185 O O . LEU B 1 319 ? -14.82 12.109 -2.186 1 97.19 319 LEU B O 1
ATOM 5189 N N . PRO B 1 320 ? -13.289 12.297 -3.834 1 95.5 320 PRO B N 1
ATOM 5190 C CA . PRO B 1 320 ? -14.062 13.32 -4.539 1 95.5 320 PRO B CA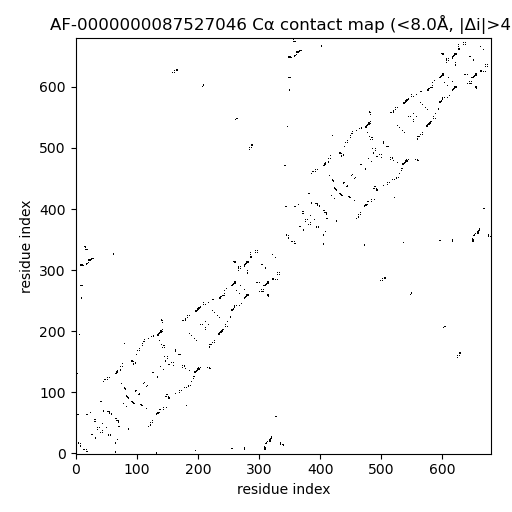 1
ATOM 5191 C C . PRO B 1 320 ? -15.453 12.836 -4.945 1 95.5 320 PRO B C 1
ATOM 5193 O O . PRO B 1 320 ? -16.375 13.641 -5.102 1 95.5 320 PRO B O 1
ATOM 5196 N N . GLN B 1 321 ? -15.594 11.484 -5.102 1 97.19 321 GLN B N 1
ATOM 5197 C CA . GLN B 1 321 ? -16.844 10.906 -5.586 1 97.19 321 GLN B CA 1
ATOM 5198 C C . GLN B 1 321 ? -17.859 10.734 -4.449 1 97.19 321 GLN B C 1
ATOM 5200 O O . GLN B 1 321 ? -19 10.359 -4.684 1 97.19 321 GLN B O 1
ATOM 5205 N N . THR B 1 322 ? -17.438 11.023 -3.219 1 98.25 322 THR B N 1
ATOM 5206 C CA . THR B 1 322 ? -18.281 10.789 -2.047 1 98.25 322 THR B CA 1
ATOM 5207 C C . THR B 1 322 ? -19.484 11.727 -2.051 1 98.25 322 THR B C 1
ATOM 5209 O O . THR B 1 322 ? -19.344 12.922 -2.334 1 98.25 322 THR B O 1
ATOM 5212 N N . ASP B 1 323 ? -20.625 11.211 -1.798 1 97.88 323 ASP B N 1
ATOM 5213 C CA . ASP B 1 323 ? -21.828 12.008 -1.548 1 97.88 323 ASP B CA 1
ATOM 5214 C C . ASP B 1 323 ? -21.703 12.789 -0.241 1 97.88 323 ASP B C 1
ATOM 5216 O O . ASP B 1 323 ? -21.578 12.195 0.832 1 97.88 323 ASP B O 1
ATOM 5220 N N . PRO B 1 324 ? -21.797 14.086 -0.317 1 98.12 324 PRO B N 1
ATOM 5221 C CA . PRO B 1 324 ? -21.672 14.883 0.906 1 98.12 324 PRO B CA 1
ATOM 5222 C C . PRO B 1 324 ? -22.641 14.422 2.002 1 98.12 324 PRO B C 1
ATOM 5224 O O . PRO B 1 324 ? -22.312 14.531 3.189 1 98.12 324 PRO B O 1
ATOM 5227 N N . ASP B 1 325 ? -23.75 13.891 1.655 1 97.94 325 ASP B N 1
ATOM 5228 C CA . ASP B 1 325 ? -24.719 13.406 2.641 1 97.94 325 ASP B CA 1
ATOM 5229 C C . ASP B 1 325 ? -24.125 12.258 3.465 1 97.94 325 ASP B C 1
ATOM 5231 O O . ASP B 1 325 ? -24.469 12.102 4.641 1 97.94 325 ASP B O 1
ATOM 5235 N N . LYS B 1 326 ? -23.328 11.461 2.855 1 98.44 326 LYS B N 1
ATOM 5236 C CA . LYS B 1 326 ? -22.703 10.359 3.574 1 98.44 326 LYS B CA 1
ATOM 5237 C C . LYS B 1 326 ? -21.719 10.875 4.625 1 98.44 326 LYS B C 1
ATOM 5239 O O . LYS B 1 326 ? -21.547 10.258 5.68 1 98.44 326 LYS B O 1
ATOM 5244 N N . ALA B 1 327 ? -21.047 11.961 4.336 1 98.38 327 ALA B N 1
ATOM 5245 C CA . ALA B 1 327 ? -20.219 12.602 5.348 1 98.38 327 ALA B CA 1
ATOM 5246 C C . ALA B 1 327 ? -21.047 13.07 6.535 1 98.38 327 ALA B C 1
ATOM 5248 O O . ALA B 1 327 ? -20.672 12.875 7.691 1 98.38 327 ALA B O 1
ATOM 5249 N N . ARG B 1 328 ? -22.156 13.695 6.207 1 98.31 328 ARG B N 1
ATOM 5250 C CA . ARG B 1 328 ? -23.062 14.148 7.254 1 98.31 328 ARG B CA 1
ATOM 5251 C C . ARG B 1 328 ? -23.531 12.984 8.125 1 98.31 328 ARG B C 1
ATOM 5253 O O . ARG B 1 328 ? -23.484 13.062 9.352 1 98.31 328 ARG B O 1
ATOM 5260 N N . ILE B 1 329 ? -23.969 11.914 7.453 1 98.56 329 ILE B N 1
ATOM 5261 C CA . ILE B 1 329 ? -24.453 10.719 8.141 1 98.56 329 ILE B CA 1
ATOM 5262 C C . ILE B 1 329 ? -23.344 10.18 9.055 1 98.56 329 ILE B C 1
ATOM 5264 O O . ILE B 1 329 ? -23.625 9.797 10.203 1 98.56 329 ILE B O 1
ATOM 5268 N N . ALA B 1 330 ? -22.156 10.141 8.594 1 98.81 330 ALA B N 1
ATOM 5269 C CA . ALA B 1 330 ? -21.031 9.609 9.367 1 98.81 330 ALA B CA 1
ATOM 5270 C C . ALA B 1 330 ? -20.781 10.453 10.609 1 98.81 330 ALA B C 1
ATOM 5272 O O . ALA B 1 330 ? -20.625 9.914 11.711 1 98.81 330 ALA B O 1
ATOM 5273 N N . VAL B 1 331 ? -20.734 11.781 10.438 1 98.75 331 VAL B N 1
ATOM 5274 C CA . VAL B 1 331 ? -20.469 12.688 11.547 1 98.75 331 VAL B CA 1
ATOM 5275 C C . VAL B 1 331 ? -21.562 12.531 12.609 1 98.75 331 VAL B C 1
ATOM 5277 O O . VAL B 1 331 ? -21.25 12.391 13.797 1 98.75 331 VAL B O 1
ATOM 5280 N N . GLU B 1 332 ? -22.781 12.516 12.164 1 98.62 332 GLU B N 1
ATOM 5281 C CA . GLU B 1 332 ? -23.906 12.359 13.078 1 98.62 332 GLU B CA 1
ATOM 5282 C C . GLU B 1 332 ? -23.859 11.023 13.797 1 98.62 332 GLU B C 1
ATOM 5284 O O . GLU B 1 332 ? -24.141 10.938 14.992 1 98.62 332 GLU B O 1
ATOM 5289 N N . ALA B 1 333 ? -23.516 9.977 13.07 1 98.81 333 ALA B N 1
ATOM 5290 C CA . ALA B 1 333 ? -23.422 8.641 13.656 1 98.81 333 ALA B CA 1
ATOM 5291 C C . ALA B 1 333 ? -22.344 8.594 14.734 1 98.81 333 ALA B C 1
ATOM 5293 O O . ALA B 1 333 ? -22.547 8 15.797 1 98.81 333 ALA B O 1
ATOM 5294 N N . VAL B 1 334 ? -21.172 9.172 14.461 1 98.81 334 VAL B N 1
ATOM 5295 C CA . VAL B 1 334 ? -20.094 9.188 15.438 1 98.81 334 VAL B CA 1
ATOM 5296 C C . VAL B 1 334 ? -20.562 9.859 16.719 1 98.81 334 VAL B C 1
ATOM 5298 O O . VAL B 1 334 ? -20.375 9.312 17.812 1 98.81 334 VAL B O 1
ATOM 5301 N N . HIS B 1 335 ? -21.203 11.039 16.594 1 98.56 335 HIS B N 1
ATOM 5302 C CA . HIS B 1 335 ? -21.688 11.766 17.766 1 98.56 335 HIS B CA 1
ATOM 5303 C C . HIS B 1 335 ? -22.75 10.961 18.516 1 98.56 335 HIS B C 1
ATOM 5305 O O . HIS B 1 335 ? -22.719 10.875 19.734 1 98.56 335 HIS B O 1
ATOM 5311 N N . ARG B 1 336 ? -23.625 10.352 17.75 1 98.44 336 ARG B N 1
ATOM 5312 C CA . ARG B 1 336 ? -24.734 9.609 18.344 1 98.44 336 ARG B CA 1
ATOM 5313 C C . ARG B 1 336 ? -24.219 8.375 19.078 1 98.44 336 ARG B C 1
ATOM 5315 O O . ARG B 1 336 ? -24.594 8.125 20.234 1 98.44 336 ARG B O 1
ATOM 5322 N N . PHE B 1 337 ? -23.312 7.609 18.5 1 98.5 337 PHE B N 1
ATOM 5323 C CA . PHE B 1 337 ? -22.906 6.32 19.031 1 98.5 337 PHE B CA 1
ATOM 5324 C C . PHE B 1 337 ? -21.875 6.5 20.141 1 98.5 337 PHE B C 1
ATOM 5326 O O . PHE B 1 337 ? -21.656 5.598 20.953 1 98.5 337 PHE B O 1
ATOM 5333 N N . SER B 1 338 ? -21.203 7.633 20.172 1 97.81 338 SER B N 1
ATOM 5334 C CA . SER B 1 338 ? -20.094 7.797 21.125 1 97.81 338 SER B CA 1
ATOM 5335 C C . SER B 1 338 ? -20.516 8.68 22.297 1 97.81 338 SER B C 1
ATOM 5337 O O . SER B 1 338 ? -19.703 8.953 23.188 1 97.81 338 SER B O 1
ATOM 5339 N N . ALA B 1 339 ? -21.703 9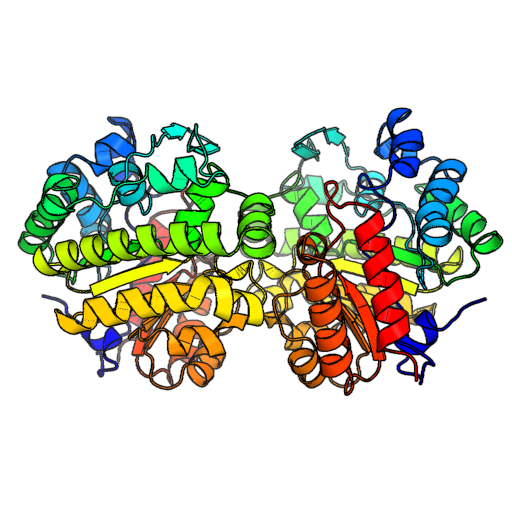.172 22.344 1 94.44 339 ALA B N 1
ATOM 5340 C CA . ALA B 1 339 ? -22.172 10.016 23.438 1 94.44 339 ALA B CA 1
ATOM 5341 C C . ALA B 1 339 ? -22.031 9.297 24.781 1 94.44 339 ALA B C 1
ATOM 5343 O O . ALA B 1 339 ? -22.406 8.133 24.906 1 94.44 339 ALA B O 1
ATOM 5344 N N . ARG B 1 340 ? -21.297 10.016 25.672 1 86.75 340 ARG B N 1
ATOM 5345 C CA . ARG B 1 340 ? -21.047 9.438 27 1 86.75 340 ARG B CA 1
ATOM 5346 C C . ARG B 1 340 ? -21.844 10.156 28.062 1 86.75 340 ARG B C 1
ATOM 5348 O O . ARG B 1 340 ? -22.156 11.344 27.922 1 86.75 340 ARG B O 1
#

Secondary structure (DSSP, 8-state):
---HHHHHHTT---SS--B--TTSSSTT-HHHHHHHTTS-HHHHHT-HHHHHHHHHHHHHHH--S-EE----TTHHHHHTT---EEETTTEEE-SS---SHHHHHH-----HHHH-HHHHHHHHHHHHH-SS-EEEEEE-HHHHHHHHHHTB--SS-HHHHHHHHH-HHHHHHHHHHHHHHHHHHHHHHHHHT-SEEEEEETTGGGS-HHHHHHHTHHHHHHHHHHHHTT----EEEEETT-GGGHHHHTTS--SEEE--TTS-HHHHHHHH-SSEEEEEE-GGGGGS-HHHHHHHHHHHHHHGGGSS-EEEEESSPPPTTS-HHHHHHHHHHHHHHH--/---HHHHHHTT---SS--B--TTSSSTT-HHHHHHHTTS-HHHHHT-HHHHHHHHHHHHHHH--S-EEPS--TTHHHHHTT---EEETTTEEE-SS---SHHHHHH-----HHHH-HHHHHHHHHHHHH-SS-EEEEEE-HHHHHHHHHHTB--SS-HHHHHHHHH-HHHHHHHHHHHHHHHHHHHHHHHHHT-SEEEEEETTGGGS-HHHHHHHTHHHHHHHHHHHHTT----EEEEETT-GGGHHHHTTS--SEEE--TTS-HHHHHHHH-S-EEEEEE-GGGGGS-HHHHHHHHHHHHHHGGGSS-EEEEESSPPPTTS-HHHHHHHHHHHHHHH--

Nearest PDB structures (foldseek):
  4wsh-assembly1_A  TM=9.761E-01  e=5.751E-39  Pseudomonas aeruginosa PAO1
  4zr8-assembly1_B  TM=9.747E-01  e=1.196E-37  Acinetobacter baumannii AB5075
  4wsh-assembly1_B  TM=9.500E-01  e=1.006E-36  Pseudomonas aeruginosa PAO1
  2inf-assembly1_A  TM=9.663E-01  e=8.929E-36  Bacillus subtilis
  2eja-assembly1_B  TM=9.621E-01  e=3.081E-32  Aquifex aeolicus

Foldseek 3Di:
DQEQVQCLLQLHDHQFFAEDEAPLLHLLDPVSCVLCVVDPLVVCQQALVSQLVSQCVSCVVQVGQETERPHDQCLLVVLQVFDWDQDPPQGIFGPQAQQDLVSLVSGHQDQCCVRPVSSLSSLLVNQVPDPHAYEYEHEALLQNNLCRHVRHDDDLSVRSVCCCVVVVVSLVSSSVSVLSNRLNNVLSSVVSPHQEYEYEHACLLSDDLVVSLVRGLVSLLVSLVSNVVRDDRAYEYEHANCLVNLLRNLNSNGQEYEAEAPDQLLVSLVSSPRHRYEEYAALCLLVDPLVVSLVVLLSSLVSNVPHSGYHYYHSHHHDSNHNVVSSSSSSVSSRVNGRD/DQEQVQCLLQLHDHQFFAEDEAPLLHLLDPVSCVLCVVDPLVVCQQALVSQLVSQCVSCVVQVGQETERPHDQCLLVVLQVFDWDQDPPQGIFGPQAQQDLVSLVSGHQDQCCVRPVSSLSSLLVNQVPDPHAYEYEHEALLQNNLCRHVRHDDDLSVRSVCCCVVVVVSLVSSSVSVLSNRLNNVLSSVVSPHQEYEYEHACLLSDDLVVSLVRGLVSLLVSLVSNVVPDDRAYEYEHANCLVNLLRNLNSNGQEYEAEAPDQLLVSLVSSPRHRYEEYAALCLLVPPLVVSLVVLLRSLVSNVPHSGYHYYHNHHHDSNHNVVSSSSSSVSSRVNGRD